Protein AF-0000000083252292 (afdb_homodimer)

Nearest PDB structures (foldseek):
  2wym-assembly1_B  TM=7.608E-01  e=6.329E-18  Escherichia coli
  2wyl-assembly1_F  TM=7.780E-01  e=5.106E-17  Escherichia coli
  2wyl-assembly1_C  TM=7.618E-01  e=2.938E-17  Escherichia coli
  3bv6-assembly1_C  TM=7.547E-01  e=6.139E-17  Vibrio cholerae O1 biovar El Tor str. N16961
  5kil-assembly1_A-2  TM=7.742E-01  e=3.994E-15  Streptomyces venezuelae ATCC 10712

Solvent-accessible surface area (backbone atoms only — not comparable to full-atom values): 24793 Å² total; per-residue (Å²): 81,36,42,30,30,39,41,50,59,10,36,32,42,37,44,92,94,39,27,36,34,31,21,58,45,52,69,74,54,64,92,48,57,67,66,68,51,80,66,52,66,64,53,80,75,52,83,61,69,36,38,39,31,31,32,72,52,58,78,29,38,35,62,67,50,45,24,72,52,66,35,34,72,43,43,32,38,32,34,42,75,33,56,82,73,54,66,95,58,76,52,71,32,77,39,63,46,52,79,70,40,73,46,74,52,86,80,34,38,38,32,29,38,86,40,38,26,46,67,45,51,58,36,26,11,42,34,45,32,43,94,93,42,34,37,36,39,34,48,55,21,36,70,67,17,44,46,55,56,49,20,74,74,66,42,63,24,54,32,29,35,31,17,28,25,26,33,28,45,55,81,53,58,93,60,50,58,78,51,59,35,22,13,36,29,55,52,32,42,28,47,30,56,44,26,46,24,52,25,35,34,70,24,48,44,71,27,62,66,37,73,76,48,32,33,52,50,77,66,41,68,61,44,30,52,54,40,18,62,75,68,72,38,42,75,49,87,65,52,67,74,36,68,50,74,106,82,38,42,29,30,37,43,47,58,11,37,33,41,39,43,94,93,39,26,36,34,32,20,57,44,51,69,74,53,64,92,48,57,68,67,66,49,81,65,51,66,65,53,79,74,50,82,59,69,34,37,39,31,30,32,72,50,58,78,30,37,33,61,67,50,44,28,72,53,67,35,35,72,42,42,31,39,31,35,42,76,34,56,82,73,55,65,96,59,76,51,72,33,78,40,63,44,51,80,71,41,74,46,75,52,86,80,34,37,38,31,29,37,85,41,38,27,46,66,45,52,59,36,26,13,42,35,43,34,42,94,93,42,33,36,37,38,33,49,54,21,37,70,68,16,45,47,54,56,49,20,75,74,66,41,64,25,53,33,28,34,30,17,30,25,26,32,28,46,56,81,53,57,92,60,48,58,78,50,58,35,23,14,36,28,57,51,32,43,28,47,31,56,45,26,46,24,53,26,34,34,72,25,47,43,72,28,61,66,38,73,79,48,32,34,50,50,78,64,40,68,61,45,30,51,52,40,18,62,75,67,72,38,41,75,48,87,64,54,66,75,35,68,50,74,108

Secondary structure (DSSP, 8-state):
-EEEEPSTT-EEEEETTEEEEES---S--GGG-S-SS----GGGG---SEEE-S---TTT--HHHHHHHH-TTS-EEEEGGGGGGPPP-S-S-EEEE-TT-EEEETTEEEEEEE---TT----EEEEEEETTEEEEE-TTPPP-TTHHHHHHHH---SEEEEE----EESSSSSS---S-SS--HHHHHHHHHHHT-SEEEEES-SS--BTTTEEPPTTHHHHHHHHHHHHT-EE----TT-EEE-/-EEEEPSTT-EEEEETTEEEEES---S--GGG-S-SS----GGGG---SEEE-SB--TTT--HHHHHHHH-TTS-EEEEGGGGGGPPP-S-S-EEEE-TT-EEEETTEEEEEEE---TT---BEEEEEEETTEEEEE-TTPPP-TTHHHHHHHH---SEEEEE----EESSSSSS---S-SS--HHHHHHHHHHHT-SEEEEES-SS--BTTTEEPPTTHHHHHHHHHHHHT-EE----TT-EEE-

Organism: NCBI:txid582686

Structure (mmCIF, N/CA/C/O backbone):
data_AF-0000000083252292-model_v1
#
loop_
_entity.id
_entity.type
_entity.pdbx_description
1 polymer 'L-ascorbate metabolism protein UlaG (Beta-lactamase superfamily)'
#
loop_
_atom_site.group_PDB
_atom_site.id
_atom_site.type_symbol
_atom_site.label_atom_id
_atom_site.label_alt_id
_atom_site.label_comp_id
_atom_site.label_asym_id
_atom_site.label_entity_id
_atom_site.label_seq_id
_atom_site.pdbx_PDB_ins_code
_atom_site.Cartn_x
_atom_site.Cartn_y
_atom_site.Cartn_z
_atom_site.occupancy
_atom_site.B_iso_or_equiv
_atom_site.auth_seq_id
_atom_site.auth_comp_id
_atom_site.auth_asym_id
_atom_site.auth_atom_id
_atom_site.pdbx_PDB_model_num
ATOM 1 N N . MET A 1 1 ? 13.523 26.984 7.223 1 96.56 1 MET A N 1
ATOM 2 C CA . MET A 1 1 ? 12.156 26.469 7.184 1 96.56 1 MET A CA 1
ATOM 3 C C . MET A 1 1 ? 11.594 26.328 8.594 1 96.56 1 MET A C 1
ATOM 5 O O . MET A 1 1 ? 12.234 25.734 9.469 1 96.56 1 MET A O 1
ATOM 9 N N . LYS A 1 2 ? 10.5 27.031 8.844 1 98.12 2 LYS A N 1
ATOM 10 C CA . LYS A 1 2 ? 9.781 26.859 10.109 1 98.12 2 LYS A CA 1
ATOM 11 C C . LYS A 1 2 ? 8.594 25.906 9.945 1 98.12 2 LYS A C 1
ATOM 13 O O . LYS A 1 2 ? 7.793 26.078 9.023 1 98.12 2 LYS A O 1
ATOM 18 N N . VAL A 1 3 ? 8.547 24.906 10.828 1 98.75 3 VAL A N 1
ATOM 19 C CA . VAL A 1 3 ? 7.484 23.906 10.789 1 98.75 3 VAL A CA 1
ATOM 20 C C . VAL A 1 3 ? 6.633 24.016 12.055 1 98.75 3 VAL A C 1
ATOM 22 O O . VAL A 1 3 ? 7.148 23.906 13.172 1 98.75 3 VAL A O 1
ATOM 25 N N . THR A 1 4 ? 5.359 24.25 11.859 1 98.88 4 THR A N 1
ATOM 26 C CA . THR A 1 4 ? 4.434 24.375 12.977 1 98.88 4 THR A CA 1
ATOM 27 C C . THR A 1 4 ? 3.367 23.297 12.93 1 98.88 4 THR A C 1
ATOM 29 O O . THR A 1 4 ? 2.77 23.047 11.875 1 98.88 4 THR A O 1
ATOM 32 N N . LYS A 1 5 ? 3.141 22.688 14.094 1 98.81 5 LYS A N 1
ATOM 33 C CA . LYS A 1 5 ? 2.109 21.656 14.188 1 98.81 5 LYS A CA 1
ATOM 34 C C . LYS A 1 5 ? 0.719 22.281 14.289 1 98.81 5 LYS A C 1
ATOM 36 O O . LYS A 1 5 ? 0.5 23.203 15.078 1 98.81 5 LYS A O 1
ATOM 41 N N . LEU A 1 6 ? -0.158 21.906 13.406 1 98.75 6 LEU A N 1
ATOM 42 C CA . LEU A 1 6 ? -1.59 22.156 13.539 1 98.75 6 LEU A CA 1
ATOM 43 C C . LEU A 1 6 ? -2.295 20.953 14.164 1 98.75 6 LEU A C 1
ATOM 45 O O . LEU A 1 6 ? -1.673 19.906 14.398 1 98.75 6 LEU A O 1
ATOM 49 N N . PRO A 1 7 ? -3.58 21.109 14.531 1 98.19 7 PRO A N 1
ATOM 50 C CA . PRO A 1 7 ? -4.277 19.953 15.117 1 98.19 7 PRO A CA 1
ATOM 51 C C . PRO A 1 7 ? -4.309 18.75 14.18 1 98.19 7 PRO A C 1
ATOM 53 O O . PRO A 1 7 ? -4.309 18.906 12.961 1 98.19 7 PRO A O 1
ATOM 56 N N . TRP A 1 8 ? -4.34 17.516 14.766 1 98.12 8 TRP A N 1
ATOM 57 C CA . TRP A 1 8 ? -4.582 16.25 14.07 1 98.12 8 TRP A CA 1
ATOM 58 C C . TRP A 1 8 ? -3.449 15.945 13.102 1 98.12 8 TRP A C 1
ATOM 60 O O . TRP A 1 8 ? -2.354 15.562 13.516 1 98.12 8 TRP A O 1
ATOM 70 N N . ALA A 1 9 ? -3.555 16.234 11.859 1 98.69 9 ALA A N 1
ATOM 71 C CA . ALA A 1 9 ? -2.516 15.883 10.891 1 98.69 9 ALA A CA 1
ATOM 72 C C . ALA A 1 9 ? -1.931 17.125 10.242 1 98.69 9 ALA A C 1
ATOM 74 O O . ALA A 1 9 ? -1.072 17.031 9.359 1 98.69 9 ALA A O 1
ATOM 75 N N . GLY A 1 10 ? -2.344 18.328 10.648 1 98.81 10 GLY A N 1
ATOM 76 C CA . GLY A 1 10 ? -1.99 19.562 9.969 1 98.81 10 GLY A CA 1
ATOM 77 C C . GLY A 1 10 ? -0.573 20.016 10.258 1 98.81 10 GLY A C 1
ATOM 78 O O . GLY A 1 10 ? -0.071 19.828 11.367 1 98.81 10 GLY A O 1
ATOM 79 N N . ILE A 1 11 ? 0.052 20.641 9.266 1 98.94 11 ILE A N 1
ATOM 80 C CA . ILE A 1 11 ? 1.385 21.219 9.383 1 98.94 11 ILE A CA 1
ATOM 81 C C . ILE A 1 11 ? 1.435 22.547 8.625 1 98.94 11 ILE A C 1
ATOM 83 O O . ILE A 1 11 ? 0.91 22.656 7.516 1 98.94 11 ILE A O 1
ATOM 87 N N . LYS A 1 12 ? 1.995 23.516 9.203 1 98.88 12 LYS A N 1
ATOM 88 C CA . LYS A 1 12 ? 2.334 24.766 8.508 1 98.88 12 LYS A CA 1
ATOM 89 C C . LYS A 1 12 ? 3.83 24.844 8.219 1 98.88 12 LYS A C 1
ATOM 91 O O . LYS A 1 12 ? 4.648 24.5 9.078 1 98.88 12 LYS A O 1
ATOM 96 N N . VAL A 1 13 ? 4.129 25.203 7.035 1 98.56 13 VAL A N 1
ATOM 97 C CA . VAL A 1 13 ? 5.516 25.391 6.613 1 98.56 13 VAL A CA 1
ATOM 98 C C . VAL A 1 13 ? 5.75 26.844 6.223 1 98.56 13 VAL A C 1
ATOM 100 O O . VAL A 1 13 ? 5.043 27.391 5.367 1 98.56 13 VAL A O 1
ATOM 103 N N . GLU A 1 14 ? 6.688 27.438 6.828 1 97.88 14 GLU A N 1
ATOM 104 C CA . GLU A 1 14 ? 7.078 28.797 6.504 1 97.88 14 GLU A CA 1
ATOM 105 C C . GLU A 1 14 ? 8.5 28.844 5.957 1 97.88 14 GLU A C 1
ATOM 107 O O . GLU A 1 14 ? 9.445 28.422 6.629 1 97.88 14 GLU A O 1
ATOM 112 N N . MET A 1 15 ? 8.578 29.312 4.773 1 95.81 15 MET A N 1
ATOM 113 C CA . MET A 1 15 ? 9.859 29.516 4.117 1 95.81 15 MET A CA 1
ATOM 114 C C . MET A 1 15 ? 9.938 30.891 3.486 1 95.81 15 MET A C 1
ATOM 116 O O . MET A 1 15 ? 9.312 31.156 2.457 1 95.81 15 MET A O 1
ATOM 120 N N . ASP A 1 16 ? 10.797 31.719 3.965 1 91.44 16 ASP A N 1
ATOM 121 C CA . ASP A 1 16 ? 10.93 33.094 3.492 1 91.44 16 ASP A CA 1
ATOM 122 C C . ASP A 1 16 ? 9.562 33.781 3.385 1 91.44 16 ASP A C 1
ATOM 124 O O . ASP A 1 16 ? 8.836 33.875 4.375 1 91.44 16 ASP A O 1
ATOM 128 N N . GLU A 1 17 ? 9.203 34.156 2.16 1 93.31 17 GLU A N 1
ATOM 129 C CA . GLU A 1 17 ? 7.961 34.875 1.983 1 93.31 17 GLU A CA 1
ATOM 130 C C . GLU A 1 17 ? 6.805 33.938 1.644 1 93.31 17 GLU A C 1
ATOM 132 O O . GLU A 1 17 ? 5.668 34.406 1.479 1 93.31 17 GLU A O 1
ATOM 137 N N . THR A 1 18 ? 7.09 32.688 1.624 1 95.94 18 THR A N 1
ATOM 138 C CA . THR A 1 18 ? 6.066 31.719 1.236 1 95.94 18 THR A CA 1
ATOM 139 C C . THR A 1 18 ? 5.648 30.875 2.43 1 95.94 18 THR A C 1
ATOM 141 O O . THR A 1 18 ? 6.484 30.203 3.051 1 95.94 18 THR A O 1
ATOM 144 N N . HIS A 1 19 ? 4.363 30.938 2.744 1 97.81 19 HIS A N 1
ATOM 145 C CA . HIS A 1 19 ? 3.764 30.141 3.803 1 97.81 19 HIS A CA 1
ATOM 146 C C . HIS A 1 19 ? 2.682 29.203 3.252 1 97.81 19 HIS A C 1
ATOM 148 O O . HIS A 1 19 ? 1.893 29.609 2.395 1 97.81 19 HIS A O 1
ATOM 154 N N . LEU A 1 20 ? 2.727 27.938 3.717 1 97.94 20 LEU A N 1
ATOM 155 C CA . LEU A 1 20 ? 1.736 26.953 3.293 1 97.94 20 LEU A CA 1
ATOM 156 C C . LEU A 1 20 ? 1.228 26.141 4.484 1 97.94 20 LEU A C 1
ATOM 158 O O . LEU A 1 20 ? 1.923 26.016 5.492 1 97.94 20 LEU A O 1
ATOM 162 N N . VAL A 1 21 ? 0.027 25.656 4.324 1 98.88 21 VAL A N 1
ATOM 163 C CA . VAL A 1 21 ? -0.477 24.688 5.301 1 98.88 21 VAL A CA 1
ATOM 164 C C . VAL A 1 21 ? -0.882 23.406 4.594 1 98.88 21 VAL A C 1
ATOM 166 O O . VAL A 1 21 ? -1.331 23.422 3.443 1 98.88 21 VAL A O 1
ATOM 169 N N . ILE A 1 22 ? -0.659 22.328 5.285 1 98.94 22 ILE A N 1
ATOM 170 C CA . ILE A 1 22 ? -1.08 21 4.828 1 98.94 22 ILE A CA 1
ATOM 171 C C . ILE A 1 22 ? -2.156 20.453 5.762 1 98.94 22 ILE A C 1
ATOM 173 O O . ILE A 1 22 ? -1.949 20.375 6.973 1 98.94 22 ILE A O 1
ATOM 177 N N . ASP A 1 23 ? -3.297 20.125 5.238 1 98.88 23 ASP A N 1
ATOM 178 C CA . ASP A 1 23 ? -4.406 19.469 5.93 1 98.88 23 ASP A CA 1
ATOM 179 C C . ASP A 1 23 ? -4.836 20.266 7.156 1 98.88 23 ASP A C 1
ATOM 181 O O . ASP A 1 23 ? -4.949 19.719 8.25 1 98.88 23 ASP A O 1
ATOM 185 N N . PRO A 1 24 ? -5.109 21.594 7 1 98.81 24 PRO A N 1
ATOM 186 C CA . PRO A 1 24 ? -5.625 22.328 8.156 1 98.81 24 PRO A CA 1
ATOM 187 C C . PRO A 1 24 ? -7.039 21.906 8.539 1 98.81 24 PRO A C 1
ATOM 189 O O . PRO A 1 24 ? -7.891 21.703 7.668 1 98.81 24 PRO A O 1
ATOM 192 N N . LEU A 1 25 ? -7.238 21.734 9.836 1 98.25 25 LEU A N 1
ATOM 193 C CA . LEU A 1 25 ? -8.523 21.266 10.336 1 98.25 25 LEU A CA 1
ATOM 194 C C . LEU A 1 25 ? -9.031 22.172 11.461 1 98.25 25 LEU A C 1
ATOM 196 O O . LEU A 1 25 ? -8.289 22.469 12.398 1 98.25 25 LEU A O 1
ATOM 200 N N . TYR A 1 26 ? -10.289 22.594 11.305 1 98.12 26 TYR A N 1
ATOM 201 C CA . TYR A 1 26 ? -10.953 23.359 12.352 1 98.12 26 TYR A CA 1
ATOM 202 C C . TYR A 1 26 ? -12.242 22.688 12.781 1 98.12 26 TYR A C 1
ATOM 204 O O . TYR A 1 26 ? -12.5 22.531 13.984 1 98.12 26 TYR A O 1
ATOM 212 N N . HIS A 1 27 ? -13.031 22.312 11.883 1 97.38 27 HIS A N 1
ATOM 213 C CA . HIS A 1 27 ? -14.258 21.578 12.195 1 97.38 27 HIS A CA 1
ATOM 214 C C . HIS A 1 27 ? -13.969 20.094 12.391 1 97.38 27 HIS A C 1
ATOM 216 O O . HIS A 1 27 ? -13.609 19.406 11.445 1 97.38 27 HIS A O 1
ATOM 222 N N . PHE A 1 28 ? -14.18 19.625 13.547 1 96.06 28 PHE A N 1
ATOM 223 C CA . PHE A 1 28 ? -13.977 18.219 13.867 1 96.06 28 PHE A CA 1
ATOM 224 C C . PHE A 1 28 ? -15.125 17.375 13.344 1 96.06 28 PHE A C 1
ATOM 226 O O . PHE A 1 28 ? -16.297 17.703 13.562 1 96.06 28 PHE A O 1
ATOM 233 N N . PRO A 1 29 ? -14.859 16.297 12.68 1 93.5 29 PRO A N 1
ATOM 234 C CA . PRO A 1 29 ? -15.969 15.453 12.203 1 93.5 29 PRO A CA 1
ATOM 235 C C . PRO A 1 29 ? -16.766 14.82 13.344 1 93.5 29 PRO A C 1
ATOM 237 O O . PRO A 1 29 ? -16.219 14.047 14.125 1 93.5 29 PRO A O 1
ATOM 240 N N . SER A 1 30 ? -18.016 14.977 13.312 1 91.44 30 SER A N 1
ATOM 241 C CA . SER A 1 30 ? -18.891 14.586 14.422 1 91.44 30 SER A CA 1
ATOM 242 C C . SER A 1 30 ? -18.953 13.07 14.562 1 91.44 30 SER A C 1
ATOM 244 O O . SER A 1 30 ? -19.141 12.555 15.664 1 91.44 30 SER A O 1
ATOM 246 N N . LYS A 1 31 ? -18.766 12.391 13.547 1 90.88 31 LYS A N 1
ATOM 247 C CA . LYS A 1 31 ? -18.859 10.938 13.562 1 90.88 31 LYS A CA 1
ATOM 248 C C . LYS A 1 31 ? -17.766 10.32 14.43 1 90.88 31 LYS A C 1
ATOM 250 O O . LYS A 1 31 ? -17.828 9.141 14.773 1 90.88 31 LYS A O 1
ATOM 255 N N . PHE A 1 32 ? -16.797 11.148 14.758 1 93.25 32 PHE A N 1
ATOM 256 C CA . PHE A 1 32 ? -15.68 10.656 15.57 1 93.25 32 PHE A CA 1
ATOM 257 C C . PHE A 1 32 ? -15.82 11.133 17.016 1 93.25 32 PHE A C 1
ATOM 259 O O . PHE A 1 32 ? -14.852 11.102 17.781 1 93.25 32 PHE A O 1
ATOM 266 N N . GLY A 1 33 ? -17.031 11.641 17.375 1 92.44 33 GLY A N 1
ATOM 267 C CA . GLY A 1 33 ? -17.234 12.148 18.719 1 92.44 33 GLY A CA 1
ATOM 268 C C . GLY A 1 33 ? -16.609 13.516 18.938 1 92.44 33 GLY A C 1
ATOM 269 O O . GLY A 1 33 ? -16.719 14.406 18.094 1 92.44 33 GLY A O 1
ATOM 270 N N . GLN A 1 34 ? -16.016 13.625 20.172 1 94.5 34 GLN A N 1
ATOM 271 C CA . GLN A 1 34 ? -15.352 14.875 20.516 1 94.5 34 GLN A CA 1
ATOM 272 C C . GLN A 1 34 ? -13.844 14.773 20.312 1 94.5 34 GLN A C 1
ATOM 274 O O . GLN A 1 34 ? -13.242 13.727 20.594 1 94.5 34 GLN A O 1
ATOM 279 N N . SER A 1 35 ? -13.281 15.867 19.844 1 96.75 35 SER A N 1
ATOM 280 C CA . SER A 1 35 ? -11.828 15.898 19.703 1 96.75 35 SER A CA 1
ATOM 281 C C . SER A 1 35 ? -11.141 15.805 21.062 1 96.75 35 SER A C 1
ATOM 283 O O . SER A 1 35 ? -11.562 16.453 22.016 1 96.75 35 SER A O 1
ATOM 285 N N . HIS A 1 36 ? -10.047 15.047 21.109 1 96.69 36 HIS A N 1
ATOM 286 C CA . HIS A 1 36 ? -9.281 14.898 22.344 1 96.69 36 HIS A CA 1
ATOM 287 C C . HIS A 1 36 ? -8.188 15.953 22.438 1 96.69 36 HIS A C 1
ATOM 289 O O . HIS A 1 36 ? -7.398 15.953 23.391 1 96.69 36 HIS A O 1
ATOM 295 N N . GLU A 1 37 ? -8.102 16.844 21.422 1 96.56 37 GLU A N 1
ATOM 296 C CA . GLU A 1 37 ? -7.227 18.016 21.469 1 96.56 37 GLU A CA 1
ATOM 297 C C . GLU A 1 37 ? -7.949 19.266 20.984 1 96.56 37 GLU A C 1
ATOM 299 O O . GLU A 1 37 ? -8.93 19.172 20.25 1 96.56 37 GLU A O 1
ATOM 304 N N . PRO A 1 38 ? -7.523 20.391 21.453 1 96.31 38 PRO A N 1
ATOM 305 C CA . PRO A 1 38 ? -8.195 21.609 21.016 1 96.31 38 PRO A CA 1
ATOM 306 C C . PRO A 1 38 ? -8 21.891 19.531 1 96.31 38 PRO A C 1
ATOM 308 O O . PRO A 1 38 ? -6.938 21.609 18.984 1 96.31 38 PRO A O 1
ATOM 311 N N . LEU A 1 39 ? -9.039 22.359 18.969 1 97.25 39 LEU A N 1
ATOM 312 C CA . LEU A 1 39 ? -8.984 22.906 17.609 1 97.25 39 LEU A CA 1
ATOM 313 C C . LEU A 1 39 ? -8.938 24.438 17.656 1 97.25 39 LEU A C 1
ATOM 315 O O . LEU A 1 39 ? -9.461 25.047 18.594 1 97.25 39 LEU A O 1
ATOM 319 N N . PHE A 1 40 ? -8.305 25.016 16.75 1 98.12 40 PHE A N 1
ATOM 320 C CA . PHE A 1 40 ? -8.094 26.469 16.719 1 98.12 40 PHE A CA 1
ATOM 321 C C . PHE A 1 40 ? -8.539 27.047 15.391 1 98.12 40 PHE A C 1
ATOM 323 O O . PHE A 1 40 ? -8.398 26.406 14.344 1 98.12 40 PHE A O 1
ATOM 330 N N . PRO A 1 41 ? -9.078 28.312 15.477 1 98.38 41 PRO A N 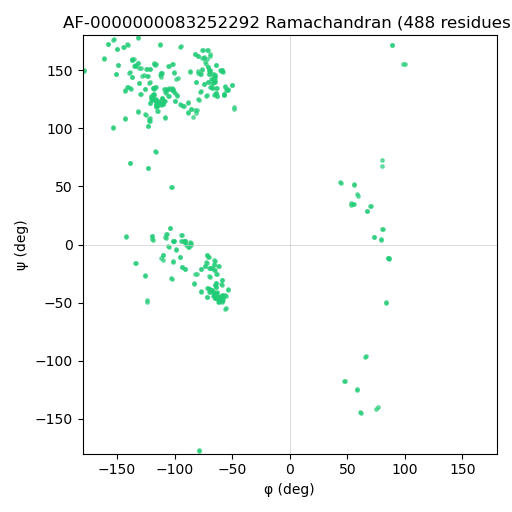1
ATOM 331 C CA . PRO A 1 41 ? -9.258 29 14.195 1 98.38 41 PRO A CA 1
ATOM 332 C C . PRO A 1 41 ? -8 28.984 13.336 1 98.38 41 PRO A C 1
ATOM 334 O O . PRO A 1 41 ? -6.898 29.219 13.836 1 98.38 41 PRO A O 1
ATOM 337 N N . LEU A 1 42 ? -8.188 28.719 12.008 1 98.62 42 LEU A N 1
ATOM 338 C CA . LEU A 1 42 ? -7.02 28.594 11.148 1 98.62 42 LEU A CA 1
ATOM 339 C C . LEU A 1 42 ? -6.254 29.906 11.078 1 98.62 42 LEU A C 1
ATOM 341 O O . LEU A 1 42 ? -5.039 29.922 10.883 1 98.62 42 LEU A O 1
ATOM 345 N N . SER A 1 43 ? -6.957 31.031 11.312 1 97.56 43 SER A N 1
ATOM 346 C CA . SER A 1 43 ? -6.34 32.344 11.305 1 97.56 43 SER A CA 1
ATOM 347 C C . SER A 1 43 ? -5.324 32.5 12.438 1 97.56 43 SER A C 1
ATOM 349 O O . SER A 1 43 ? -4.438 33.344 12.375 1 97.56 43 SER A O 1
ATOM 351 N N . ASP A 1 44 ? -5.48 31.656 13.5 1 98.12 44 ASP A N 1
ATOM 352 C CA . ASP A 1 44 ? -4.539 31.672 14.617 1 98.12 44 ASP A CA 1
ATOM 353 C C . ASP A 1 44 ? -3.131 31.297 14.156 1 98.12 44 ASP A C 1
ATOM 355 O O . ASP A 1 44 ? -2.15 31.578 14.844 1 98.12 44 ASP A O 1
ATOM 359 N N . PHE A 1 45 ? -2.986 30.672 13 1 98.06 45 PHE A N 1
ATOM 360 C CA . PHE A 1 45 ? -1.701 30.188 12.516 1 98.06 45 PHE A CA 1
ATOM 361 C C . PHE A 1 45 ? -1.124 31.125 11.469 1 98.06 45 PHE A C 1
ATOM 363 O O . PHE A 1 45 ? -0.08 30.844 10.875 1 98.06 45 PHE A O 1
ATOM 370 N N . GLY A 1 46 ? -1.841 32.25 11.203 1 97 46 GLY A N 1
ATOM 371 C CA . GLY A 1 46 ? -1.361 33.25 10.266 1 97 46 GLY A CA 1
ATOM 372 C C . GLY A 1 46 ? -1.771 33 8.828 1 97 46 GLY A C 1
ATOM 373 O O . GLY A 1 46 ? -2.283 31.906 8.523 1 97 46 GLY A O 1
ATOM 374 N N . GLY A 1 47 ? -1.521 33.938 7.938 1 96.94 47 GLY A N 1
ATOM 375 C CA . GLY A 1 47 ? -1.873 33.812 6.531 1 96.94 47 GLY A CA 1
ATOM 376 C C . GLY A 1 47 ? -0.983 32.844 5.77 1 96.94 47 GLY A C 1
ATOM 377 O O . GLY A 1 47 ? 0.135 32.562 6.199 1 96.94 47 GLY A O 1
ATOM 378 N N . VAL A 1 48 ? -1.535 32.375 4.715 1 98.12 48 VAL A N 1
ATOM 379 C CA . VAL A 1 48 ? -0.787 31.438 3.875 1 98.12 48 VAL A CA 1
ATOM 380 C C . VAL A 1 48 ? -0.983 31.797 2.404 1 98.12 48 VAL A C 1
ATOM 382 O O . VAL A 1 48 ? -1.93 32.5 2.055 1 98.12 48 VAL A O 1
ATOM 385 N N . GLU A 1 49 ? -0.043 31.328 1.619 1 98 49 GLU A N 1
ATOM 386 C CA . GLU A 1 49 ? -0.127 31.562 0.181 1 98 49 GLU A CA 1
ATOM 387 C C . GLU A 1 49 ? -0.868 30.422 -0.523 1 98 49 GLU A C 1
ATOM 389 O O . GLU A 1 49 ? -1.374 30.609 -1.633 1 98 49 GLU A O 1
ATOM 394 N N . ALA A 1 50 ? -0.945 29.25 0.113 1 98.62 50 ALA A N 1
ATOM 395 C CA . ALA A 1 50 ? -1.646 28.109 -0.457 1 98.62 50 ALA A CA 1
ATOM 396 C C . ALA A 1 50 ? -1.978 27.078 0.62 1 98.62 50 ALA A C 1
ATOM 398 O O . ALA A 1 50 ? -1.375 27.078 1.696 1 98.62 50 ALA A O 1
ATOM 399 N N . VAL A 1 51 ? -2.943 26.234 0.297 1 98.81 51 VAL A N 1
ATOM 400 C CA . VAL A 1 51 ? -3.346 25.109 1.127 1 98.81 51 VAL A CA 1
ATOM 401 C C . VAL A 1 51 ? -3.139 23.797 0.36 1 98.81 51 VAL A C 1
ATOM 403 O O . VAL A 1 51 ? -3.541 23.688 -0.8 1 98.81 51 VAL A O 1
ATOM 406 N N . LEU A 1 52 ? -2.43 22.906 0.948 1 98.94 52 LEU A N 1
ATOM 407 C CA . LEU A 1 52 ? -2.217 21.578 0.382 1 98.94 52 LEU A CA 1
ATOM 408 C C . LEU A 1 52 ? -3.051 20.531 1.115 1 98.94 52 LEU A C 1
ATOM 410 O O . LEU A 1 52 ? -3.014 20.453 2.346 1 98.94 52 LEU A O 1
ATOM 414 N N . ILE A 1 53 ? -3.812 19.766 0.339 1 98.88 53 ILE A N 1
ATOM 415 C CA . ILE A 1 53 ? -4.688 18.75 0.897 1 98.88 53 ILE A CA 1
ATOM 416 C C . ILE A 1 53 ? -4.227 17.359 0.432 1 98.88 53 ILE A C 1
ATOM 418 O O . ILE A 1 53 ? -4.145 17.109 -0.771 1 98.88 53 ILE A O 1
ATOM 422 N N . THR A 1 54 ? -3.982 16.5 1.396 1 98.88 54 THR A N 1
ATOM 423 C CA . THR A 1 54 ? -3.484 15.172 1.041 1 98.88 54 THR A CA 1
ATOM 424 C C . THR A 1 54 ? -4.582 14.336 0.393 1 98.88 54 THR A C 1
ATOM 426 O O . THR A 1 54 ? -4.328 13.602 -0.562 1 98.88 54 THR A O 1
ATOM 429 N N . HIS A 1 55 ? -5.75 14.344 0.96 1 98.62 55 HIS A N 1
ATOM 430 C CA . HIS A 1 55 ? -6.906 13.633 0.433 1 98.62 55 HIS A CA 1
ATOM 431 C C . HIS A 1 55 ? -8.211 14.234 0.954 1 98.62 55 HIS A C 1
ATOM 433 O O . HIS A 1 55 ? -8.195 15.047 1.882 1 98.62 55 HIS A O 1
ATOM 439 N N . HIS A 1 56 ? -9.328 13.812 0.468 1 98 56 HIS A N 1
ATOM 440 C CA . HIS A 1 56 ? -10.57 14.562 0.59 1 98 56 HIS A CA 1
ATOM 441 C C . HIS A 1 56 ? -11.328 14.164 1.851 1 98 56 HIS A C 1
ATOM 443 O O . HIS A 1 56 ? -12.438 14.648 2.094 1 98 56 HIS A O 1
ATOM 449 N N . HIS A 1 57 ? -10.844 13.305 2.709 1 97.19 57 HIS A N 1
ATOM 450 C CA . HIS A 1 57 ? -11.562 12.938 3.92 1 97.19 57 HIS A CA 1
ATOM 451 C C . HIS A 1 57 ? -11.82 14.148 4.805 1 97.19 57 HIS A C 1
ATOM 453 O O . HIS A 1 57 ? -10.984 15.047 4.891 1 97.19 57 HIS A O 1
ATOM 459 N N . PRO A 1 58 ? -12.906 14.148 5.555 1 96.12 58 PRO A N 1
ATOM 460 C CA . PRO A 1 58 ? -13.312 15.328 6.32 1 96.12 58 PRO A CA 1
ATOM 461 C C . PRO A 1 58 ? -12.344 15.648 7.457 1 96.12 58 PRO A C 1
ATOM 463 O O . PRO A 1 58 ? -12.352 16.766 7.977 1 96.12 58 PRO A O 1
ATOM 466 N N . ASP A 1 59 ? -11.578 14.68 7.863 1 97.31 59 ASP A N 1
ATOM 467 C CA . ASP A 1 59 ? -10.617 14.969 8.922 1 97.31 59 ASP A CA 1
ATOM 468 C C . ASP A 1 59 ? -9.32 15.531 8.352 1 97.31 59 ASP A C 1
ATOM 470 O O . ASP A 1 59 ? -8.398 15.875 9.102 1 97.31 59 ASP A O 1
ATOM 474 N N . HIS A 1 60 ? -9.211 15.719 7.043 1 98.12 60 HIS A N 1
ATOM 475 C CA . HIS A 1 60 ? -8.031 16.297 6.41 1 98.12 60 HIS A CA 1
ATOM 476 C C . HIS A 1 60 ? -8.414 17.5 5.547 1 98.12 60 HIS A C 1
ATOM 478 O O . HIS A 1 60 ? -7.566 18.344 5.246 1 98.12 60 HIS A O 1
ATOM 484 N N . PHE A 1 61 ? -9.578 17.516 5.074 1 98.12 61 PHE A N 1
ATOM 485 C CA . PHE A 1 61 ? -10.055 18.578 4.184 1 98.12 61 PHE A CA 1
ATOM 486 C C . PHE A 1 61 ? -11.281 19.266 4.77 1 98.12 61 PHE A C 1
ATOM 488 O O . PHE A 1 61 ? -12.383 18.703 4.746 1 98.12 61 PHE A O 1
ATOM 495 N N . ASP A 1 62 ? -11.102 20.453 5.199 1 97.56 62 ASP A N 1
ATOM 496 C CA . ASP A 1 62 ? -12.141 21.297 5.785 1 97.56 62 ASP A CA 1
ATOM 497 C C . ASP A 1 62 ? -12.375 22.547 4.941 1 97.56 62 ASP A C 1
ATOM 499 O O . ASP A 1 62 ? -11.977 23.656 5.32 1 97.56 62 ASP A O 1
ATOM 503 N N . PRO A 1 63 ? -13.148 22.391 3.857 1 97.75 63 PRO A N 1
ATOM 504 C CA . PRO A 1 63 ? -13.305 23.516 2.924 1 97.75 63 PRO A CA 1
ATOM 505 C C . PRO A 1 63 ? -14.008 24.719 3.555 1 97.75 63 PRO A C 1
ATOM 507 O O . PRO A 1 63 ? -13.695 25.859 3.219 1 97.75 63 PRO A O 1
ATOM 510 N N . GLU A 1 64 ? -14.906 24.469 4.445 1 96.94 64 GLU A N 1
ATOM 511 C CA . GLU A 1 64 ? -15.609 25.562 5.105 1 96.94 64 GLU A CA 1
ATOM 512 C C . GLU A 1 64 ? -14.648 26.406 5.949 1 96.94 64 GLU A C 1
ATOM 514 O O . GLU A 1 64 ? -14.68 27.641 5.891 1 96.94 64 GLU A O 1
ATOM 519 N N . ALA A 1 65 ? -13.812 25.734 6.715 1 98.25 65 ALA A N 1
ATOM 520 C CA . ALA A 1 65 ? -12.844 26.438 7.539 1 98.25 65 ALA A CA 1
ATOM 521 C C . ALA A 1 65 ? -11.828 27.172 6.676 1 98.25 65 ALA A C 1
ATOM 523 O O . ALA A 1 65 ? -11.469 28.328 6.961 1 98.25 65 ALA A O 1
ATOM 524 N N . ILE A 1 66 ? -11.344 26.547 5.625 1 98.62 66 ILE A N 1
ATOM 525 C CA . ILE A 1 66 ? -10.344 27.141 4.738 1 98.62 66 ILE A CA 1
ATOM 526 C C . ILE A 1 66 ? -10.906 28.406 4.117 1 98.62 66 ILE A C 1
ATOM 528 O O . ILE A 1 66 ? -10.242 29.453 4.125 1 98.62 66 ILE A O 1
ATOM 532 N N . ALA A 1 67 ? -12.133 28.344 3.631 1 98.19 67 ALA A N 1
ATOM 533 C CA . ALA A 1 67 ? -12.773 29.516 3.031 1 98.19 67 ALA A CA 1
ATOM 534 C C . ALA A 1 67 ? -12.969 30.625 4.062 1 98.19 67 ALA A C 1
ATOM 536 O O . ALA A 1 67 ? -12.711 31.797 3.781 1 98.19 67 ALA A O 1
ATOM 537 N N . ARG A 1 68 ? -13.414 30.25 5.227 1 98.06 68 ARG A N 1
ATOM 538 C CA . ARG A 1 68 ? -13.734 31.203 6.281 1 98.06 68 ARG A CA 1
ATOM 539 C C . ARG A 1 68 ? -12.484 31.938 6.746 1 98.06 68 ARG A C 1
ATOM 541 O O . ARG A 1 68 ? -12.508 33.156 6.926 1 98.06 68 ARG A O 1
ATOM 548 N N . PHE A 1 69 ? -11.391 31.219 6.891 1 98.56 69 PHE A N 1
ATOM 549 C CA . PHE A 1 69 ? -10.258 31.797 7.605 1 98.56 69 PHE A CA 1
ATOM 550 C C . PHE A 1 69 ? -9.18 32.281 6.633 1 98.56 69 PHE A C 1
ATOM 552 O O . PHE A 1 69 ? -8.414 33.188 6.941 1 98.56 69 PHE A O 1
ATOM 559 N N . TYR A 1 70 ? -9.055 31.609 5.426 1 98.38 70 TYR A N 1
ATOM 560 C CA . TYR A 1 70 ? -8.008 31.969 4.473 1 98.38 70 TYR A CA 1
ATOM 561 C C . TYR A 1 70 ? -8.602 32.625 3.236 1 98.38 70 TYR A C 1
ATOM 563 O O . TYR A 1 70 ? -7.871 33.188 2.41 1 98.38 70 TYR A O 1
ATOM 571 N N . GLY A 1 71 ? -9.922 32.594 3.123 1 98 71 GLY A N 1
ATOM 572 C CA . GLY A 1 71 ? -10.602 33.219 1.997 1 98 71 GLY A CA 1
ATOM 573 C C . GLY A 1 71 ? -11 32.219 0.92 1 98 71 GLY A C 1
ATOM 574 O O . GLY A 1 71 ? -10.336 31.219 0.729 1 98 71 GLY A O 1
ATOM 575 N N . GLU A 1 72 ? -12.023 32.594 0.169 1 98.12 72 GLU A N 1
ATOM 576 C CA . GLU A 1 72 ? -12.594 31.719 -0.848 1 98.12 72 GLU A CA 1
ATOM 577 C C . GLU A 1 72 ? -11.672 31.609 -2.061 1 98.12 72 GLU A C 1
ATOM 579 O O . GLU A 1 72 ? -11.773 30.672 -2.842 1 98.12 72 GLU A O 1
ATOM 584 N N . ASP A 1 73 ? -10.758 32.562 -2.193 1 98.06 73 ASP A N 1
ATOM 585 C CA . ASP A 1 73 ? -9.922 32.625 -3.389 1 98.06 73 ASP A CA 1
ATOM 586 C C . ASP A 1 73 ? -8.547 32.031 -3.133 1 98.06 73 ASP A C 1
ATOM 588 O O . ASP A 1 73 ? -7.684 32.062 -4.016 1 98.06 73 ASP A O 1
ATOM 592 N N . ILE A 1 74 ? -8.312 31.484 -1.916 1 98.19 74 ILE A N 1
ATOM 593 C CA . ILE A 1 74 ? -7.023 30.875 -1.608 1 98.19 74 ILE A CA 1
ATOM 594 C C . ILE A 1 74 ? -6.793 29.656 -2.502 1 98.19 74 ILE A C 1
ATOM 596 O O . ILE A 1 74 ? -7.695 28.828 -2.674 1 98.19 74 ILE A O 1
ATOM 600 N N . PRO A 1 75 ? -5.602 29.562 -3.156 1 98.31 75 PRO A N 1
ATOM 601 C CA . PRO A 1 75 ? -5.328 28.344 -3.916 1 98.31 75 PRO A CA 1
ATOM 602 C C . PRO A 1 75 ? -5.266 27.094 -3.031 1 98.31 75 PRO A C 1
ATOM 604 O O . PRO A 1 75 ? -4.566 27.094 -2.014 1 98.31 75 PRO A O 1
ATOM 607 N N . VAL A 1 76 ? -6.016 26.094 -3.396 1 98.62 76 VAL A N 1
ATOM 608 C CA . VAL A 1 76 ? -6.039 24.812 -2.711 1 98.62 76 VAL A CA 1
ATOM 609 C C . VAL A 1 76 ? -5.652 23.703 -3.684 1 98.62 76 VAL A C 1
ATOM 611 O O . VAL A 1 76 ? -6.262 23.562 -4.75 1 98.62 76 VAL A O 1
ATOM 614 N N . TYR A 1 77 ? -4.609 22.969 -3.352 1 98.62 77 TYR A N 1
ATOM 615 C CA . TYR A 1 77 ? -4.148 21.875 -4.195 1 98.62 77 TYR A CA 1
ATOM 616 C C . TYR A 1 77 ? -4.492 20.516 -3.57 1 98.62 77 TYR A C 1
ATOM 618 O O . TYR A 1 77 ? -4.332 20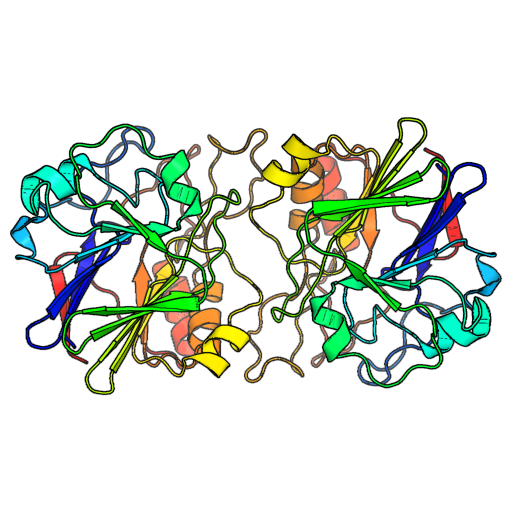.328 -2.361 1 98.62 77 TYR A O 1
ATOM 626 N N . LEU A 1 78 ? -5.016 19.609 -4.293 1 98.5 78 LEU A N 1
ATOM 627 C CA . LEU A 1 78 ? -5.348 18.25 -3.855 1 98.5 78 LEU A CA 1
ATOM 628 C C . LEU A 1 78 ? -5.242 17.266 -5.016 1 98.5 78 LEU A C 1
ATOM 630 O O . LEU A 1 78 ? -5.09 17.672 -6.168 1 98.5 78 LEU A O 1
ATOM 634 N N . PRO A 1 79 ? -5.277 15.953 -4.738 1 98.5 79 PRO A N 1
ATOM 635 C CA . PRO A 1 79 ? -5.211 15.016 -5.859 1 98.5 79 PRO A CA 1
ATOM 636 C C . PRO A 1 79 ? -6.312 15.242 -6.891 1 98.5 79 PRO A C 1
ATOM 638 O O . PRO A 1 79 ? -7.477 15.43 -6.523 1 98.5 79 PRO A O 1
ATOM 641 N N . SER A 1 80 ? -5.922 15.211 -8.156 1 98.56 80 SER A N 1
ATOM 642 C CA . SER A 1 80 ? -6.883 15.453 -9.227 1 98.56 80 SER A CA 1
ATOM 643 C C . SER A 1 80 ? -8.094 14.531 -9.102 1 98.56 80 SER A C 1
ATOM 645 O O . SER A 1 80 ? -9.227 14.961 -9.305 1 98.56 80 SER A O 1
ATOM 647 N N . GLU A 1 81 ? -7.852 13.336 -8.727 1 97.69 81 GLU A N 1
ATOM 648 C CA . GLU A 1 81 ? -8.922 12.344 -8.648 1 97.69 81 GLU A CA 1
ATOM 649 C C . GLU A 1 81 ? -9.883 12.648 -7.508 1 97.69 81 GLU A C 1
ATOM 651 O O . GLU A 1 81 ? -11 12.133 -7.473 1 97.69 81 GLU A O 1
ATOM 656 N N . SER A 1 82 ? -9.453 13.398 -6.605 1 97.75 82 SER A N 1
ATOM 657 C CA . SER A 1 82 ? -10.289 13.734 -5.461 1 97.75 82 SER A CA 1
ATOM 658 C C . SER A 1 82 ? -11.336 14.781 -5.828 1 97.75 82 SER A C 1
ATOM 660 O O . SER A 1 82 ? -12.328 14.961 -5.109 1 97.75 82 SER A O 1
ATOM 662 N N . LEU A 1 83 ? -11.117 15.539 -6.895 1 96.62 83 LEU A N 1
ATOM 663 C CA . LEU A 1 83 ? -11.984 16.656 -7.258 1 96.62 83 LEU A CA 1
ATOM 664 C C . LEU A 1 83 ? -13.414 16.172 -7.488 1 96.62 83 LEU A C 1
ATOM 666 O O . LEU A 1 83 ? -14.375 16.891 -7.188 1 96.62 83 LEU A O 1
ATOM 670 N N . ARG A 1 84 ? -13.539 14.945 -7.941 1 94.56 84 ARG A N 1
ATOM 671 C CA . ARG A 1 84 ? -14.867 14.414 -8.25 1 94.56 84 ARG A CA 1
ATOM 672 C C . ARG A 1 84 ? -15.648 14.125 -6.977 1 94.56 84 ARG A C 1
ATOM 674 O O . ARG A 1 84 ? -16.875 13.938 -7.02 1 94.56 84 ARG A O 1
ATOM 681 N N . HIS A 1 85 ? -14.938 14.086 -5.875 1 93.38 85 HIS A N 1
ATOM 682 C CA . HIS A 1 85 ? -15.586 13.75 -4.613 1 93.38 85 HIS A CA 1
ATOM 683 C C . HIS A 1 85 ? -15.906 15 -3.805 1 93.38 85 HIS A C 1
ATOM 685 O O . HIS A 1 85 ? -16.469 14.914 -2.709 1 93.38 85 HIS A O 1
ATOM 691 N N . ILE A 1 86 ? -15.508 16.094 -4.301 1 92.31 86 ILE A N 1
ATOM 692 C CA . ILE A 1 86 ? -15.68 17.344 -3.566 1 92.31 86 ILE A CA 1
ATOM 693 C C . ILE A 1 86 ? -17 18 -3.975 1 92.31 86 ILE A C 1
ATOM 695 O O . ILE A 1 86 ? -17.234 18.25 -5.16 1 92.31 86 ILE A O 1
ATOM 699 N N . HIS A 1 87 ? -17.844 18.172 -3.08 1 82.88 87 HIS A N 1
ATOM 700 C CA . HIS A 1 87 ? -19.109 18.875 -3.293 1 82.88 87 HIS A CA 1
ATOM 701 C C . HIS A 1 87 ? -18.875 20.375 -3.527 1 82.88 87 HIS A C 1
ATOM 703 O O . HIS A 1 87 ? -17.797 20.891 -3.227 1 82.88 87 HIS A O 1
ATOM 709 N N . PRO A 1 88 ? -19.891 20.922 -4.059 1 77.19 88 PRO A N 1
ATOM 710 C CA . PRO A 1 88 ? -19.766 22.375 -4.242 1 77.19 88 PRO A CA 1
ATOM 711 C C . PRO A 1 88 ? -19.281 23.094 -2.98 1 77.19 88 PRO A C 1
ATOM 713 O O . PRO A 1 88 ? -19.766 22.797 -1.882 1 77.19 88 PRO A O 1
ATOM 716 N N . SER A 1 89 ? -18.203 23.688 -3.078 1 79.94 89 SER A N 1
ATOM 717 C CA . SER A 1 89 ? -17.547 24.391 -1.983 1 79.94 89 SER A CA 1
ATOM 718 C C . SER A 1 89 ? -17.422 25.891 -2.295 1 79.94 89 SER A C 1
ATOM 720 O O . SER A 1 89 ? -17.562 26.297 -3.449 1 79.94 89 SER A O 1
ATOM 722 N N . SER A 1 90 ? -17.312 26.641 -1.244 1 91.06 90 SER A N 1
ATOM 723 C CA . SER A 1 90 ? -17.109 28.078 -1.41 1 91.06 90 SER A CA 1
ATOM 724 C C . SER A 1 90 ? -15.711 28.375 -1.946 1 91.06 90 SER A C 1
ATOM 726 O O . SER A 1 90 ? -15.43 29.484 -2.395 1 91.06 90 SER A O 1
ATOM 728 N N . LEU A 1 91 ? -14.906 27.328 -1.945 1 97.38 91 LEU A N 1
ATOM 729 C CA . LEU A 1 91 ? -13.555 27.5 -2.463 1 97.38 91 LEU A CA 1
ATOM 730 C C . LEU A 1 91 ? -13.57 27.641 -3.98 1 97.38 91 LEU A C 1
ATOM 732 O O . LEU A 1 91 ? -14.125 26.797 -4.68 1 97.38 91 LEU A O 1
ATOM 736 N N . LYS A 1 92 ? -12.938 28.672 -4.441 1 96.81 92 LYS A N 1
ATOM 737 C CA . LYS A 1 92 ? -13.047 29.016 -5.855 1 96.81 92 LYS A CA 1
ATOM 738 C C . LYS A 1 92 ? -11.805 28.562 -6.621 1 96.81 92 LYS A C 1
ATOM 740 O O . LYS A 1 92 ? -11.805 28.531 -7.855 1 96.81 92 LYS A O 1
ATOM 745 N N . GLN A 1 93 ? -10.711 28.219 -5.875 1 97.19 93 GLN A N 1
ATOM 746 C CA . GLN A 1 93 ? -9.453 27.859 -6.516 1 97.19 93 GLN A CA 1
ATOM 747 C C . GLN A 1 93 ? -8.984 26.469 -6.09 1 97.19 93 GLN A C 1
ATOM 749 O O . GLN A 1 93 ? -7.926 26.328 -5.477 1 97.19 93 GLN A O 1
ATOM 754 N N . LEU A 1 94 ? -9.773 25.5 -6.488 1 97.88 94 LEU A N 1
ATOM 755 C CA . LEU A 1 94 ? -9.391 24.094 -6.293 1 97.88 94 LEU A CA 1
ATOM 756 C C . LEU A 1 94 ? -8.57 23.594 -7.469 1 97.88 94 LEU A C 1
ATOM 758 O O . LEU A 1 94 ? -9.031 23.625 -8.617 1 97.88 94 LEU A O 1
ATOM 762 N N . HIS A 1 95 ? -7.379 23.125 -7.176 1 97.94 95 HIS A N 1
ATOM 763 C CA . HIS A 1 95 ? -6.477 22.656 -8.227 1 97.94 95 HIS A CA 1
ATOM 764 C C . HIS A 1 95 ? -6.105 21.203 -8.023 1 97.94 95 HIS A C 1
ATOM 766 O O . HIS A 1 95 ? -5.578 20.828 -6.977 1 97.94 95 HIS A O 1
ATOM 772 N N . GLY A 1 96 ? -6.352 20.391 -9.062 1 98.38 96 GLY A N 1
ATOM 773 C CA . GLY A 1 96 ? -5.93 19 -9.047 1 98.38 96 GLY A CA 1
ATOM 774 C C . GLY A 1 96 ? -4.473 18.812 -9.422 1 98.38 96 GLY A C 1
ATOM 775 O O . GLY A 1 96 ? -3.961 19.484 -10.312 1 98.38 96 GLY A O 1
ATOM 776 N N . VAL A 1 97 ? -3.805 17.875 -8.695 1 98.5 97 VAL A N 1
ATOM 777 C CA . VAL A 1 97 ? -2.42 17.578 -9.039 1 98.5 97 VAL A CA 1
ATOM 778 C C . VAL A 1 97 ? -2.273 16.078 -9.305 1 98.5 97 VAL A C 1
ATOM 780 O O . VAL A 1 97 ? -3.029 15.266 -8.766 1 98.5 97 VAL A O 1
ATOM 783 N N . GLU A 1 98 ? -1.312 15.758 -10.156 1 98.38 98 GLU A N 1
ATOM 784 C CA . GLU A 1 98 ? -0.979 14.367 -10.445 1 98.38 98 GLU A CA 1
ATOM 785 C C . GLU A 1 98 ? 0.277 13.938 -9.695 1 98.38 98 GLU A C 1
ATOM 787 O O . GLU A 1 98 ? 1.09 14.773 -9.297 1 98.38 98 GLU A O 1
ATOM 792 N N . LEU A 1 99 ? 0.36 12.672 -9.492 1 98 99 LEU A N 1
ATOM 793 C CA . LEU A 1 99 ? 1.563 12.141 -8.867 1 98 99 LEU A CA 1
ATOM 794 C C . LEU A 1 99 ? 2.811 12.562 -9.641 1 98 99 LEU A C 1
ATOM 796 O O . LEU A 1 99 ? 2.84 12.492 -10.867 1 98 99 LEU A O 1
ATOM 800 N N . GLY A 1 100 ? 3.77 13.016 -8.875 1 98.12 100 GLY A N 1
ATOM 801 C CA . GLY A 1 100 ? 5.035 13.414 -9.469 1 98.12 100 GLY A CA 1
ATOM 802 C C . GLY A 1 100 ? 5.039 14.844 -9.969 1 98.12 100 GLY A C 1
ATOM 803 O O .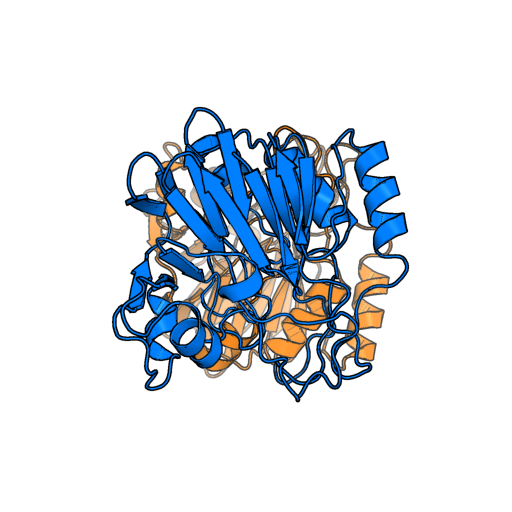 GLY A 1 100 ? 6.094 15.391 -10.297 1 98.12 100 GLY A O 1
ATOM 804 N N . GLN A 1 101 ? 3.883 15.5 -10.039 1 98.31 101 GLN A N 1
ATOM 805 C CA . GLN A 1 101 ? 3.789 16.891 -10.5 1 98.31 101 GLN A CA 1
ATOM 806 C C . GLN A 1 101 ? 4.469 17.844 -9.516 1 98.31 101 GLN A C 1
ATOM 808 O O . GLN A 1 101 ? 4.328 17.688 -8.305 1 98.31 101 GLN A O 1
ATOM 813 N N . SER A 1 102 ? 5.203 18.688 -10.086 1 97.94 102 SER A N 1
ATOM 814 C CA . SER A 1 102 ? 5.871 19.734 -9.312 1 97.94 102 SER A CA 1
ATOM 815 C C . SER A 1 102 ? 5.25 21.094 -9.57 1 97.94 102 SER A C 1
ATOM 817 O O . SER A 1 102 ? 4.914 21.422 -10.711 1 97.94 102 SER A O 1
ATOM 819 N 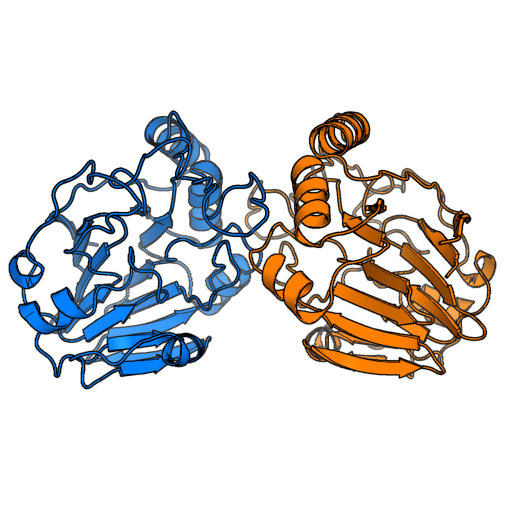N . LEU A 1 103 ? 5.023 21.797 -8.453 1 97.06 103 LEU A N 1
ATOM 820 C CA . LEU A 1 103 ? 4.555 23.172 -8.516 1 97.06 103 LEU A CA 1
ATOM 821 C C . LEU A 1 103 ? 5.527 24.109 -7.801 1 97.06 103 LEU A C 1
ATOM 823 O O . LEU A 1 103 ? 6.227 23.688 -6.875 1 97.06 103 LEU A O 1
ATOM 827 N N . LYS A 1 104 ? 5.516 25.391 -8.336 1 96.69 104 LYS A N 1
ATOM 828 C CA . LYS A 1 104 ? 6.363 26.391 -7.699 1 96.69 104 LYS A CA 1
ATOM 829 C C . LYS A 1 104 ? 5.523 27.531 -7.133 1 96.69 104 LYS A C 1
ATOM 831 O O . LYS A 1 104 ? 4.617 28.031 -7.801 1 96.69 104 LYS A O 1
ATOM 836 N N . LEU A 1 105 ? 5.746 27.844 -5.941 1 95.69 105 LEU A N 1
ATOM 837 C CA . LEU A 1 105 ? 5.211 29.031 -5.266 1 95.69 105 LEU A CA 1
ATOM 838 C C . LEU A 1 105 ? 6.336 29.891 -4.711 1 95.69 105 LEU A C 1
ATOM 840 O O . LEU A 1 105 ? 6.852 29.625 -3.623 1 95.69 105 LEU A O 1
ATOM 844 N N . GLY A 1 106 ? 6.656 30.953 -5.367 1 92.25 106 GLY A N 1
ATOM 845 C CA . GLY A 1 106 ? 7.863 31.688 -5.016 1 92.25 106 GLY A CA 1
ATOM 846 C C . GLY A 1 106 ? 9.117 30.844 -5.102 1 92.25 106 GLY A C 1
ATOM 847 O O . GLY A 1 106 ? 9.391 30.219 -6.133 1 92.25 106 GLY A O 1
ATOM 848 N N . SER A 1 107 ? 9.797 30.828 -4.039 1 91.75 107 SER A N 1
ATOM 849 C CA . SER A 1 107 ? 11.031 30.062 -4.004 1 91.75 107 SER A CA 1
ATOM 850 C C . SER A 1 107 ? 10.789 28.641 -3.525 1 91.75 107 SER A C 1
ATOM 852 O O . SER A 1 107 ? 11.727 27.844 -3.422 1 91.75 107 SER A O 1
ATOM 854 N N . VAL A 1 108 ? 9.547 28.281 -3.271 1 97.12 108 VAL A N 1
ATOM 855 C CA . VAL A 1 108 ? 9.203 26.984 -2.709 1 97.12 108 VAL A CA 1
ATOM 856 C C . VAL A 1 108 ? 8.734 26.047 -3.82 1 97.12 108 VAL A C 1
ATOM 858 O O . VAL A 1 108 ? 7.961 26.438 -4.695 1 97.12 108 VAL A O 1
ATOM 861 N N . GLU A 1 109 ? 9.305 24.859 -3.824 1 98.19 109 GLU A N 1
ATOM 862 C CA . GLU A 1 109 ? 8.828 23.797 -4.707 1 98.19 109 GLU A CA 1
ATOM 863 C C . GLU A 1 109 ? 7.965 22.797 -3.949 1 98.19 109 GLU A C 1
ATOM 865 O O . GLU A 1 109 ? 8.297 22.406 -2.832 1 98.19 109 GLU A O 1
ATOM 870 N N . ILE A 1 110 ? 6.832 22.438 -4.535 1 98.69 110 ILE A N 1
ATOM 871 C CA . ILE A 1 110 ? 5.883 21.484 -3.967 1 98.69 110 ILE A CA 1
ATOM 872 C C . ILE A 1 110 ? 5.707 20.297 -4.914 1 98.69 110 ILE A C 1
ATOM 874 O O . ILE A 1 110 ? 5.473 20.484 -6.113 1 98.69 110 ILE A O 1
ATOM 878 N N . ILE A 1 111 ? 5.871 19.109 -4.426 1 98.88 111 ILE A N 1
ATOM 879 C CA . ILE A 1 111 ? 5.762 17.906 -5.262 1 98.88 111 ILE A CA 1
ATOM 880 C C . ILE A 1 111 ? 4.754 16.938 -4.648 1 98.88 111 ILE A C 1
ATOM 882 O O . ILE A 1 111 ? 4.742 16.734 -3.432 1 98.88 111 ILE A O 1
ATOM 886 N N . ALA A 1 112 ? 3.875 16.422 -5.48 1 98.88 112 ALA A N 1
ATOM 887 C CA . ALA A 1 112 ? 2.967 15.352 -5.059 1 98.88 112 ALA A CA 1
ATOM 888 C C . ALA A 1 112 ? 3.619 13.984 -5.215 1 98.88 112 ALA A C 1
ATOM 890 O O . ALA A 1 112 ? 3.965 13.578 -6.328 1 98.88 112 ALA A O 1
ATOM 891 N N . ALA A 1 113 ? 3.809 13.297 -4.109 1 98.81 113 ALA A N 1
ATOM 892 C CA . ALA A 1 113 ? 4.41 11.969 -4.125 1 98.81 113 ALA A CA 1
ATOM 893 C C . ALA A 1 113 ? 3.398 10.906 -3.715 1 98.81 113 ALA A C 1
ATOM 895 O O . ALA A 1 113 ? 2.277 11.227 -3.314 1 98.81 113 ALA A O 1
ATOM 896 N N . PHE A 1 114 ? 3.789 9.695 -3.846 1 98.75 114 PHE A N 1
ATOM 897 C CA . PHE A 1 114 ? 2.881 8.578 -3.617 1 98.75 114 PHE A CA 1
ATOM 898 C C . PHE A 1 114 ? 2.508 8.484 -2.143 1 98.75 114 PHE A C 1
ATOM 900 O O . PHE A 1 114 ? 3.352 8.688 -1.268 1 98.75 114 PHE A O 1
ATOM 907 N N . SER A 1 115 ? 1.283 8.148 -1.884 1 98.81 115 SER A N 1
ATOM 908 C CA . SER A 1 115 ? 0.715 7.801 -0.585 1 98.81 115 SER A CA 1
ATOM 909 C C . SER A 1 115 ? -0.422 6.793 -0.729 1 98.81 115 SER A C 1
ATOM 911 O O . SER A 1 115 ? -1.004 6.656 -1.808 1 98.81 115 SER A O 1
ATOM 913 N N . MET A 1 116 ? -0.68 6 0.335 1 98.75 116 MET A N 1
ATOM 914 C CA . MET A 1 116 ? -1.683 4.941 0.268 1 98.75 116 MET A CA 1
ATOM 915 C C . MET A 1 116 ? -2.752 5.133 1.338 1 98.75 116 MET A C 1
ATOM 917 O O . MET A 1 116 ? -2.514 4.863 2.516 1 98.75 116 MET A O 1
ATOM 921 N N . ASP A 1 117 ? -3.951 5.578 0.855 1 98.56 117 ASP A N 1
ATOM 922 C CA . ASP A 1 117 ? -5.094 5.688 1.76 1 98.56 117 ASP A CA 1
ATOM 923 C C . ASP A 1 117 ? -5.598 4.305 2.17 1 98.56 117 ASP A C 1
ATOM 925 O O . ASP A 1 117 ? -5.621 3.381 1.357 1 98.56 117 ASP A O 1
ATOM 929 N N . GLY A 1 118 ? -6.078 4.199 3.373 1 98.12 118 GLY A N 1
ATOM 930 C CA . GLY A 1 118 ? -6.5 2.924 3.936 1 98.12 118 GLY A CA 1
ATOM 931 C C . GLY A 1 118 ? -7.695 2.324 3.225 1 98.12 118 GLY A C 1
ATOM 932 O O . GLY A 1 118 ? -7.977 1.133 3.369 1 98.12 118 GLY A O 1
ATOM 933 N N . PHE A 1 119 ? -8.422 3.115 2.463 1 97.19 119 PHE A N 1
ATOM 934 C CA . PHE A 1 119 ? -9.617 2.643 1.782 1 97.19 119 PHE A CA 1
ATOM 935 C C . PHE A 1 119 ? -9.477 2.787 0.271 1 97.19 119 PHE A C 1
ATOM 937 O O . PHE A 1 119 ? -10.453 2.627 -0.467 1 97.19 119 PHE A O 1
ATOM 944 N N . GLY A 1 120 ? -8.258 3.16 -0.12 1 97.56 120 GLY A N 1
ATOM 945 C CA . GLY A 1 120 ? -7.969 3.242 -1.543 1 97.56 120 GLY A CA 1
ATOM 946 C C . GLY A 1 120 ? -8.469 4.523 -2.182 1 97.56 120 GLY A C 1
ATOM 947 O O . GLY A 1 120 ? -8.602 4.602 -3.406 1 97.56 120 GLY A O 1
ATOM 948 N N . ASP A 1 121 ? -8.844 5.52 -1.362 1 98.06 121 ASP A N 1
ATOM 949 C CA . ASP A 1 121 ? -9.203 6.828 -1.901 1 98.06 121 ASP A CA 1
ATOM 950 C C . ASP A 1 121 ? -7.965 7.559 -2.426 1 98.06 121 ASP A C 1
ATOM 952 O O . ASP A 1 121 ? -6.848 7.309 -1.968 1 98.06 121 ASP A O 1
ATOM 956 N N . PRO A 1 122 ? -8.203 8.438 -3.412 1 98.38 122 PRO A N 1
ATOM 957 C CA . PRO A 1 122 ? -7.055 9.203 -3.914 1 98.38 122 PRO A CA 1
ATOM 958 C C . PRO A 1 122 ? -6.352 9.992 -2.818 1 98.38 122 PRO A C 1
ATOM 960 O O . PRO A 1 122 ? -7.004 10.688 -2.033 1 98.38 122 PRO A O 1
ATOM 963 N N . GLN A 1 123 ? -5.07 9.836 -2.746 1 98.62 123 GLN A N 1
ATOM 964 C CA . GLN A 1 123 ? -4.246 10.484 -1.729 1 98.62 123 GLN A CA 1
ATOM 965 C C . GLN A 1 123 ? -2.832 10.734 -2.246 1 98.62 123 GLN A C 1
ATOM 967 O O . GLN A 1 123 ? -2.307 9.961 -3.045 1 98.62 123 GLN A O 1
ATOM 972 N N . VAL A 1 124 ? -2.217 11.812 -1.814 1 98.81 124 VAL A N 1
ATOM 973 C CA . VAL A 1 124 ? -0.812 12.062 -2.119 1 98.81 124 VAL A CA 1
ATOM 974 C C . VAL A 1 124 ? -0.07 12.461 -0.846 1 98.81 124 VAL A C 1
ATOM 976 O O . VAL A 1 124 ? -0.689 12.875 0.139 1 98.81 124 VAL A O 1
ATOM 979 N N . SER A 1 125 ? 1.226 12.242 -0.855 1 98.94 125 SER A N 1
ATOM 980 C CA . SER A 1 125 ? 2.148 12.938 0.037 1 98.94 125 SER A CA 1
ATOM 981 C C . SER A 1 125 ? 2.6 14.266 -0.56 1 98.94 125 SER A C 1
ATOM 983 O O . SER A 1 125 ? 2.711 14.398 -1.78 1 98.94 125 SER A O 1
ATOM 985 N N . TRP A 1 126 ? 2.861 15.188 0.279 1 98.94 126 TRP A N 1
ATOM 986 C CA . TRP A 1 126 ? 3.385 16.469 -0.172 1 98.94 126 TRP A CA 1
ATOM 987 C C . TRP A 1 126 ? 4.848 16.625 0.22 1 98.94 126 TRP A C 1
ATOM 989 O O . TRP A 1 126 ? 5.199 16.516 1.396 1 98.94 126 TRP A O 1
ATOM 999 N N . ILE A 1 127 ? 5.672 16.859 -0.753 1 98.94 127 ILE A N 1
ATOM 1000 C CA . ILE A 1 127 ? 7.047 17.281 -0.524 1 98.94 127 ILE A CA 1
ATOM 1001 C C . ILE A 1 127 ? 7.16 18.797 -0.702 1 98.94 127 ILE A C 1
ATOM 1003 O O . ILE A 1 127 ? 6.734 19.344 -1.722 1 98.94 127 ILE A O 1
ATOM 1007 N N . VAL A 1 128 ? 7.629 19.469 0.295 1 98.69 128 VAL A N 1
ATOM 1008 C CA . VAL A 1 128 ? 7.871 20.906 0.273 1 98.69 128 VAL A CA 1
ATOM 1009 C C . VAL A 1 128 ? 9.359 21.188 0.431 1 98.69 128 VAL A C 1
ATOM 1011 O O . VAL A 1 128 ? 9.977 20.797 1.426 1 98.69 128 VAL A O 1
ATOM 1014 N N . ARG A 1 129 ? 9.883 21.844 -0.554 1 97.5 129 ARG A N 1
ATOM 1015 C CA . ARG A 1 129 ? 11.328 22.047 -0.479 1 97.5 129 ARG A CA 1
ATOM 1016 C C . ARG A 1 129 ? 11.695 23.469 -0.883 1 97.5 129 ARG A C 1
ATOM 1018 O O . ARG A 1 129 ? 11.023 24.078 -1.713 1 97.5 129 ARG A O 1
ATOM 1025 N N . GLY A 1 130 ? 12.68 24.016 -0.244 1 95.5 130 GLY A N 1
ATOM 1026 C CA . GLY A 1 130 ? 13.25 25.328 -0.456 1 95.5 130 GLY A CA 1
ATOM 1027 C C . GLY A 1 130 ? 14.422 25.625 0.462 1 95.5 130 GLY A C 1
ATOM 1028 O O . GLY A 1 130 ? 14.492 25.109 1.573 1 95.5 130 GLY A O 1
ATOM 1029 N N . ASN A 1 131 ? 15.312 26.453 -0.083 1 93.5 131 ASN A N 1
ATOM 1030 C CA . ASN A 1 131 ? 16.469 26.906 0.685 1 93.5 131 ASN A CA 1
ATOM 1031 C C . ASN A 1 131 ? 17.281 25.734 1.228 1 93.5 131 ASN A C 1
ATOM 1033 O O . ASN A 1 131 ? 17.734 25.766 2.371 1 93.5 131 ASN A O 1
ATOM 1037 N N . GLY A 1 132 ? 17.344 24.719 0.511 1 95.06 132 GLY A N 1
ATOM 1038 C CA . GLY A 1 132 ? 18.156 23.578 0.881 1 95.06 132 GLY A CA 1
ATOM 1039 C C . GLY A 1 132 ? 17.5 22.688 1.919 1 95.06 132 GLY A C 1
ATOM 1040 O O . GLY A 1 132 ? 18.125 21.75 2.418 1 95.06 132 GLY A O 1
ATOM 1041 N N . GLN A 1 133 ? 16.266 22.969 2.314 1 96.94 133 GLN A N 1
ATOM 1042 C CA . GLN A 1 133 ? 15.523 22.156 3.27 1 96.94 133 GLN A CA 1
ATOM 1043 C C . GLN A 1 133 ? 14.344 21.453 2.596 1 96.94 133 GLN A C 1
ATOM 1045 O O . GLN A 1 133 ? 13.766 21.984 1.645 1 96.94 133 GLN A O 1
ATOM 1050 N N . GLN A 1 134 ? 14.039 20.266 3.096 1 97.25 134 GLN A N 1
ATOM 1051 C CA . GLN A 1 134 ? 12.953 19.5 2.484 1 97.25 134 GLN A CA 1
ATOM 1052 C C . GLN A 1 134 ? 12.148 18.75 3.539 1 97.25 134 GLN A C 1
ATOM 1054 O O . GLN A 1 134 ? 12.719 18.141 4.445 1 97.25 134 GLN A O 1
ATOM 1059 N N . LEU A 1 135 ? 10.867 18.891 3.418 1 98.62 135 LEU A N 1
ATOM 1060 C CA . LEU A 1 135 ? 9.891 18.219 4.273 1 98.62 135 LEU A CA 1
ATOM 1061 C C . LEU A 1 135 ? 8.945 17.359 3.451 1 98.62 135 LEU A C 1
ATOM 1063 O O . LEU A 1 135 ? 8.539 17.734 2.35 1 98.62 135 LEU A O 1
ATOM 1067 N N . ILE A 1 136 ? 8.617 16.141 3.99 1 98.94 136 ILE A N 1
ATOM 1068 C CA . ILE A 1 136 ? 7.559 15.336 3.387 1 98.94 136 ILE A CA 1
ATOM 1069 C C . ILE A 1 136 ? 6.434 15.125 4.398 1 98.94 136 ILE A C 1
ATOM 1071 O O . ILE A 1 136 ? 6.688 14.836 5.566 1 98.94 136 ILE A O 1
ATOM 1075 N N . HIS A 1 137 ? 5.219 15.398 4.016 1 99 137 HIS A N 1
ATOM 1076 C CA . HIS A 1 137 ? 3.992 15.109 4.754 1 99 137 HIS A CA 1
ATOM 1077 C C . HIS A 1 137 ? 3.189 14.008 4.07 1 99 137 HIS A C 1
ATOM 1079 O O . HIS A 1 137 ? 2.707 14.188 2.949 1 99 137 HIS A O 1
ATOM 1085 N N . CYS A 1 138 ? 2.91 12.883 4.754 1 98.94 138 CYS A N 1
ATOM 1086 C CA . CYS A 1 138 ? 2.445 11.703 4.027 1 98.94 138 CYS A CA 1
ATOM 1087 C C . CYS A 1 138 ? 0.96 11.469 4.27 1 98.94 138 CYS A C 1
ATOM 1089 O O . CYS A 1 138 ? 0.427 10.422 3.898 1 98.94 138 CYS A O 1
ATOM 1091 N N . GLY A 1 139 ? 0.255 12.414 4.914 1 98.75 139 GLY A N 1
ATOM 1092 C CA . GLY A 1 139 ? -1.149 12.188 5.219 1 98.75 139 GLY A CA 1
ATOM 1093 C C . GLY A 1 139 ? -1.38 11 6.129 1 98.75 139 GLY A C 1
ATOM 1094 O O . GLY A 1 139 ? -0.639 10.797 7.094 1 98.75 139 GLY A O 1
ATOM 1095 N N . ASP A 1 140 ? -2.453 10.289 5.938 1 98.62 140 ASP A N 1
ATOM 1096 C CA . ASP A 1 140 ? -2.73 9.125 6.77 1 98.62 140 ASP A CA 1
ATOM 1097 C C . ASP A 1 140 ? -2.385 7.832 6.031 1 98.62 140 ASP A C 1
ATOM 1099 O O . ASP A 1 140 ? -3.172 6.883 6.023 1 98.62 140 ASP A O 1
ATOM 1103 N N . THR A 1 141 ? -1.268 7.777 5.488 1 98.88 141 THR A N 1
ATOM 1104 C CA . THR A 1 141 ? -0.82 6.734 4.574 1 98.88 141 THR A CA 1
ATOM 1105 C C . THR A 1 141 ? -0.642 5.41 5.312 1 98.88 141 THR A C 1
ATOM 1107 O O . THR A 1 141 ? -0.241 5.391 6.477 1 98.88 141 THR A O 1
ATOM 1110 N N . LEU A 1 142 ? -0.855 4.305 4.59 1 98.88 142 LEU A N 1
ATOM 1111 C CA . LEU A 1 142 ? -0.442 2.961 4.98 1 98.88 142 LEU A CA 1
ATOM 1112 C C . LEU A 1 142 ? 1.038 2.74 4.684 1 98.88 142 LEU A C 1
ATOM 1114 O O . LEU A 1 142 ? 1.651 3.518 3.949 1 98.88 142 LEU A O 1
ATOM 1118 N N . TRP A 1 143 ? 1.594 1.647 5.371 1 98.88 143 TRP A N 1
ATOM 1119 C CA . TRP A 1 143 ? 2.877 1.16 4.875 1 98.88 143 TRP A CA 1
ATOM 1120 C C . TRP A 1 143 ? 2.781 0.764 3.406 1 98.88 143 TRP A C 1
ATOM 1122 O O . TRP A 1 143 ? 1.824 0.104 2.996 1 98.88 143 TRP A O 1
ATOM 1132 N N . HIS A 1 144 ? 3.703 1.26 2.566 1 98.75 144 HIS A N 1
ATOM 1133 C CA . HIS A 1 144 ? 3.703 0.925 1.146 1 98.75 144 HIS A CA 1
ATOM 1134 C C . HIS A 1 144 ? 5.125 0.749 0.622 1 98.75 144 HIS A C 1
ATOM 1136 O O . HIS A 1 144 ? 6.09 1.027 1.333 1 98.75 144 HIS A O 1
ATOM 1142 N N . GLY A 1 145 ? 5.246 0.292 -0.604 1 98.12 145 GLY A N 1
ATOM 1143 C CA . GLY A 1 145 ? 6.543 -0.123 -1.12 1 98.12 145 GLY A CA 1
ATOM 1144 C C . GLY A 1 145 ? 7.324 1.011 -1.757 1 98.12 145 GLY A C 1
ATOM 1145 O O . GLY A 1 145 ? 8.5 0.855 -2.082 1 98.12 145 GLY A O 1
ATOM 1146 N N . HIS A 1 146 ? 6.816 2.178 -1.836 1 98.5 146 HIS A N 1
ATOM 1147 C CA . HIS A 1 146 ? 7.422 3.221 -2.656 1 98.5 146 HIS A CA 1
ATOM 1148 C C . HIS A 1 146 ? 8.367 4.09 -1.836 1 98.5 146 HIS A C 1
ATOM 1150 O O . HIS A 1 146 ? 8.859 5.113 -2.32 1 98.5 146 HIS A O 1
ATOM 1156 N N . TRP A 1 147 ? 8.648 3.734 -0.61 1 98.69 147 TRP A N 1
ATOM 1157 C CA . TRP A 1 147 ? 9.492 4.547 0.26 1 98.69 147 TRP A CA 1
ATOM 1158 C C . TRP A 1 147 ? 10.867 4.766 -0.367 1 98.69 147 TRP A C 1
ATOM 1160 O O . TRP A 1 147 ? 11.367 5.895 -0.407 1 98.69 147 TRP A O 1
ATOM 1170 N N . TRP A 1 148 ? 11.477 3.717 -0.915 1 98.38 148 TRP A N 1
ATOM 1171 C CA . TRP A 1 148 ? 12.797 3.824 -1.517 1 98.38 148 TRP A CA 1
ATOM 1172 C C . TRP A 1 148 ? 12.75 4.637 -2.807 1 98.38 148 TRP A C 1
ATOM 1174 O O . TRP A 1 148 ? 13.68 5.383 -3.113 1 98.38 148 TRP A O 1
ATOM 1184 N N . ASN A 1 149 ? 11.648 4.418 -3.588 1 98.19 149 ASN A N 1
ATOM 1185 C CA . ASN A 1 149 ? 11.484 5.223 -4.793 1 98.19 149 ASN A CA 1
ATOM 1186 C C . ASN A 1 149 ? 11.438 6.715 -4.473 1 98.19 149 ASN A C 1
ATOM 1188 O O . ASN A 1 149 ? 12.07 7.52 -5.16 1 98.19 149 ASN A O 1
ATOM 1192 N N . ILE A 1 150 ? 10.703 7.047 -3.445 1 98.75 150 ILE A N 1
ATOM 1193 C CA . ILE A 1 150 ? 10.578 8.438 -3.025 1 98.75 150 ILE A CA 1
ATOM 1194 C C . ILE A 1 150 ? 11.938 8.969 -2.564 1 98.75 150 ILE A C 1
ATOM 1196 O O . ILE A 1 150 ? 12.352 10.062 -2.959 1 98.75 150 ILE A O 1
ATOM 1200 N N . LYS A 1 151 ? 12.648 8.234 -1.761 1 98.56 151 LYS A N 1
ATOM 1201 C CA . LYS A 1 151 ? 13.961 8.617 -1.267 1 98.56 151 LYS A CA 1
ATOM 1202 C C . LYS A 1 151 ? 14.938 8.859 -2.42 1 98.56 151 LYS A C 1
ATOM 1204 O O . LYS A 1 151 ? 15.625 9.883 -2.453 1 98.56 151 LYS A O 1
ATOM 1209 N N . ASN A 1 152 ? 14.969 7.922 -3.354 1 97.94 152 ASN A N 1
ATOM 1210 C CA . ASN A 1 152 ? 15.914 8 -4.465 1 97.94 152 ASN A CA 1
ATOM 1211 C C . ASN A 1 152 ? 15.625 9.203 -5.355 1 97.94 152 ASN A C 1
ATOM 1213 O O . ASN A 1 152 ? 16.547 9.836 -5.871 1 97.94 152 ASN A O 1
ATOM 1217 N N . ALA A 1 153 ? 14.383 9.508 -5.488 1 97.94 153 ALA A N 1
ATOM 1218 C CA . ALA A 1 153 ? 14 10.586 -6.391 1 97.94 153 ALA A CA 1
ATOM 1219 C C . ALA A 1 153 ? 14.125 11.945 -5.711 1 97.94 153 ALA A C 1
ATOM 1221 O O . ALA A 1 153 ? 14.477 12.938 -6.355 1 97.94 153 ALA A O 1
ATOM 1222 N N . TYR A 1 154 ? 13.852 11.984 -4.344 1 97.75 154 TYR A N 1
ATOM 1223 C CA . TYR A 1 154 ? 13.641 13.305 -3.764 1 97.75 154 TYR A CA 1
ATOM 1224 C C . TYR A 1 154 ? 14.43 13.461 -2.465 1 97.75 154 TYR A C 1
ATOM 1226 O O . TYR A 1 154 ? 14.586 14.57 -1.958 1 97.75 154 TYR A O 1
ATOM 1234 N N . GLY A 1 155 ? 14.898 12.383 -1.864 1 96.25 155 GLY A N 1
ATOM 1235 C CA . GLY A 1 155 ? 15.539 12.43 -0.56 1 96.25 155 GLY A CA 1
ATOM 1236 C C . GLY A 1 155 ? 16.984 12.898 -0.621 1 96.25 155 GLY A C 1
ATOM 1237 O O . GLY A 1 155 ? 17.484 13.25 -1.692 1 96.25 155 GLY A O 1
ATOM 1238 N N . PRO A 1 156 ? 17.625 12.914 0.512 1 97.75 156 PRO A N 1
ATOM 1239 C CA . PRO A 1 156 ? 17.078 12.695 1.855 1 97.75 156 PRO A CA 1
ATOM 1240 C C . PRO A 1 156 ? 16.219 13.852 2.338 1 97.75 156 PRO A C 1
ATOM 1242 O O . PRO A 1 156 ? 16.172 14.906 1.693 1 97.75 156 PRO A O 1
ATOM 1245 N N . PHE A 1 157 ? 15.484 13.633 3.406 1 98.69 157 PHE A N 1
ATOM 1246 C CA . PHE A 1 157 ? 14.57 14.641 3.932 1 98.69 157 PHE A CA 1
ATOM 1247 C C . PHE A 1 157 ? 15.062 15.172 5.27 1 98.69 157 PHE A C 1
ATOM 1249 O O . PHE A 1 157 ? 15.703 14.453 6.035 1 98.69 157 PHE A O 1
ATOM 1256 N N . ASP A 1 158 ? 14.781 16.469 5.527 1 98.69 158 ASP A N 1
ATOM 1257 C CA . ASP A 1 158 ? 15.047 17.016 6.852 1 98.69 158 ASP A CA 1
ATOM 1258 C C . ASP A 1 158 ? 13.984 16.578 7.852 1 98.69 158 ASP A C 1
ATOM 1260 O O . ASP A 1 158 ? 14.297 16.25 9 1 98.69 158 ASP A O 1
ATOM 1264 N N . VAL A 1 159 ? 12.742 16.562 7.406 1 98.69 159 VAL A N 1
ATOM 1265 C CA . VAL A 1 159 ? 11.625 16.203 8.273 1 98.69 159 VAL A CA 1
ATOM 1266 C C . VAL A 1 159 ? 10.648 15.312 7.516 1 98.69 159 VAL A C 1
ATOM 1268 O O . VAL A 1 159 ? 10.352 15.562 6.344 1 98.69 159 VAL A O 1
ATOM 1271 N N . ALA A 1 160 ? 10.227 14.289 8.148 1 98.94 160 ALA A N 1
ATOM 1272 C CA . ALA A 1 160 ? 9.102 13.484 7.68 1 98.94 160 ALA A CA 1
ATOM 1273 C C . ALA A 1 160 ? 7.926 13.562 8.656 1 98.94 160 ALA A C 1
ATOM 1275 O O . ALA A 1 160 ? 8.047 13.172 9.812 1 98.94 160 ALA A O 1
ATOM 1276 N N . CYS A 1 161 ? 6.812 14.148 8.195 1 98.94 161 CYS A N 1
ATOM 1277 C CA . CYS A 1 161 ? 5.559 14.109 8.945 1 98.94 161 CYS A CA 1
ATOM 1278 C C . CYS A 1 161 ? 4.754 12.859 8.594 1 98.94 161 CYS A C 1
ATOM 1280 O O . CYS A 1 161 ? 4.281 12.719 7.469 1 98.94 161 CYS A O 1
ATOM 1282 N N . LEU A 1 162 ? 4.602 11.984 9.57 1 98.94 162 LEU A N 1
ATOM 1283 C CA . LEU A 1 162 ? 4.035 10.672 9.305 1 98.94 162 LEU A CA 1
ATOM 1284 C C . LEU A 1 162 ? 2.926 10.352 10.305 1 98.94 162 LEU A C 1
ATOM 1286 O O . LEU A 1 162 ? 3.047 10.656 11.492 1 98.94 162 LEU A O 1
ATOM 1290 N N . PRO A 1 163 ? 1.821 9.734 9.789 1 98.94 163 PRO A N 1
ATOM 1291 C CA . PRO A 1 163 ? 0.849 9.219 10.758 1 98.94 163 PRO A CA 1
ATOM 1292 C C . PRO A 1 163 ? 1.42 8.109 11.641 1 98.94 163 PRO A C 1
ATOM 1294 O O . PRO A 1 163 ? 2.35 7.41 11.234 1 98.94 163 PRO A O 1
ATOM 1297 N N . VAL A 1 164 ? 0.802 7.98 12.859 1 98.88 164 VAL A N 1
ATOM 1298 C CA . VAL A 1 164 ? 1.454 7.031 13.75 1 98.88 164 VAL A CA 1
ATOM 1299 C C . VAL A 1 164 ? 0.401 6.254 14.539 1 98.88 164 VAL A C 1
ATOM 1301 O O . VAL A 1 164 ? 0.736 5.461 15.422 1 98.88 164 VAL A O 1
ATOM 1304 N N . ASN A 1 165 ? -0.839 6.414 14.242 1 98.69 165 ASN A N 1
ATOM 1305 C CA . ASN A 1 165 ? -1.847 5.949 15.188 1 98.69 165 ASN A CA 1
ATOM 1306 C C . ASN A 1 165 ? -2.342 4.547 14.836 1 98.69 165 ASN A C 1
ATOM 1308 O O . ASN A 1 165 ? -3.02 3.904 15.633 1 98.69 165 ASN A O 1
ATOM 1312 N N . ALA A 1 166 ? -2.021 4.004 13.688 1 98.44 166 ALA A N 1
ATOM 1313 C CA . ALA A 1 166 ? -2.482 2.682 13.273 1 98.44 166 ALA A CA 1
ATOM 1314 C C . ALA A 1 166 ? -3.967 2.498 13.586 1 98.44 166 ALA A C 1
ATOM 1316 O O . ALA A 1 166 ? -4.359 1.51 14.211 1 98.44 166 ALA A O 1
ATOM 1317 N N . ALA A 1 167 ? -4.766 3.398 13.133 1 97.75 167 ALA A N 1
ATOM 1318 C CA . ALA A 1 167 ? -6.18 3.383 13.5 1 97.75 167 ALA A CA 1
ATOM 1319 C C . ALA A 1 167 ? -6.906 2.227 12.82 1 97.75 167 ALA A C 1
ATOM 1321 O O . ALA A 1 167 ? -6.629 1.898 11.664 1 97.75 167 ALA A O 1
ATOM 1322 N N . ILE A 1 168 ? -7.797 1.585 13.539 1 97.56 168 ILE A N 1
ATOM 1323 C CA . ILE A 1 168 ? -8.734 0.603 13.008 1 97.56 168 ILE A CA 1
ATOM 1324 C C . ILE A 1 168 ? -10.148 1.165 13.047 1 97.56 168 ILE A C 1
ATOM 1326 O O . ILE A 1 168 ? -10.594 1.665 14.078 1 97.56 168 ILE A O 1
ATOM 1330 N N . VAL A 1 169 ? -10.797 1.178 11.914 1 96 169 VAL A N 1
ATOM 1331 C CA . VAL A 1 169 ? -12.117 1.783 11.797 1 96 169 VAL A CA 1
ATOM 1332 C C . VAL A 1 169 ? -13.164 0.699 11.539 1 96 169 VAL A C 1
ATOM 1334 O O . VAL A 1 169 ? -12.914 -0.246 10.781 1 96 169 VAL A O 1
ATOM 1337 N N . GLU A 1 170 ? -14.383 0.865 12.109 1 93.94 170 GLU A N 1
ATOM 1338 C CA . GLU A 1 170 ? -15.453 -0.123 11.953 1 93.94 170 GLU A CA 1
ATOM 1339 C C . GLU A 1 170 ? -16.578 0.414 11.086 1 93.94 170 GLU A C 1
ATOM 1341 O O . GLU A 1 170 ? -17.406 -0.354 10.594 1 93.94 170 GLU A O 1
ATOM 1346 N N . PHE A 1 171 ? -16.578 1.69 10.844 1 90.75 171 PHE A N 1
ATOM 1347 C CA . PHE A 1 171 ? -17.719 2.314 10.195 1 90.75 171 PHE A CA 1
ATOM 1348 C C . PHE A 1 171 ? -17.516 2.383 8.688 1 90.75 171 PHE A C 1
ATOM 1350 O O . PHE A 1 171 ? -18.453 2.688 7.945 1 90.75 171 PHE A O 1
ATOM 1357 N N . ARG A 1 172 ? -16.438 2.289 8.258 1 88.44 172 ARG A N 1
ATOM 1358 C CA . ARG A 1 172 ? -16.141 2.387 6.832 1 88.44 172 ARG A CA 1
ATOM 1359 C C . ARG A 1 172 ? -15.547 1.083 6.305 1 88.44 172 ARG A C 1
ATOM 1361 O O . ARG A 1 172 ? -14.906 0.34 7.055 1 88.44 172 ARG A O 1
ATOM 1368 N N . GLY A 1 173 ? -15.766 0.942 5.027 1 83.94 173 GLY A N 1
ATOM 1369 C CA . GLY A 1 173 ? -15.25 -0.289 4.445 1 83.94 173 GLY A CA 1
ATOM 1370 C C . GLY A 1 173 ? -16.156 -1.485 4.695 1 83.94 173 GLY A C 1
ATOM 1371 O O . GLY A 1 173 ? -15.75 -2.438 5.371 1 83.94 173 GLY A O 1
ATOM 1372 N N . ASP A 1 174 ? -17.219 -1.686 4.27 1 87.5 174 ASP A N 1
ATOM 1373 C CA . ASP A 1 174 ? -18.188 -2.76 4.488 1 87.5 174 ASP A CA 1
ATOM 1374 C C . ASP A 1 174 ? -17.844 -3.98 3.639 1 87.5 174 ASP A C 1
ATOM 1376 O O . ASP A 1 174 ? -18.062 -3.975 2.424 1 87.5 174 ASP A O 1
ATOM 1380 N N . PRO A 1 175 ? -17.469 -5.047 4.34 1 91.94 175 PRO A N 1
ATOM 1381 C CA . PRO A 1 175 ? -17.234 -5.184 5.781 1 91.94 175 PRO A CA 1
ATOM 1382 C C . PRO A 1 175 ? -15.953 -4.492 6.246 1 91.94 175 PRO A C 1
ATOM 1384 O O . PRO A 1 175 ? -15.07 -4.211 5.434 1 91.94 175 PRO A O 1
ATOM 1387 N N . PRO A 1 176 ? -15.859 -4.199 7.555 1 95 176 PRO A N 1
ATOM 1388 C CA . PRO A 1 176 ? -14.586 -3.707 8.078 1 95 176 PRO A CA 1
ATOM 1389 C C . PRO A 1 176 ? -13.469 -4.742 7.977 1 95 176 PRO A C 1
ATOM 1391 O O . PRO A 1 176 ? -13.711 -5.938 8.148 1 95 176 PRO A O 1
ATOM 1394 N N . SER A 1 177 ? -12.281 -4.32 7.695 1 95.94 177 SER A N 1
ATOM 1395 C CA . SER A 1 177 ? -11.164 -5.234 7.504 1 95.94 177 SER A CA 1
ATOM 1396 C C . SER A 1 177 ? -10.578 -5.684 8.836 1 95.94 177 SER A C 1
ATOM 1398 O O . SER A 1 177 ? -9.945 -6.734 8.922 1 95.94 177 SER A O 1
ATOM 1400 N N . GLY A 1 178 ? -10.781 -4.797 9.875 1 96.75 178 GLY A N 1
ATOM 1401 C CA . GLY A 1 178 ? -10.117 -5.039 11.141 1 96.75 178 GLY A CA 1
ATOM 1402 C C . GLY A 1 178 ? -8.633 -4.75 11.102 1 96.75 178 GLY A C 1
ATOM 1403 O O . GLY A 1 178 ? -7.895 -5.109 12.023 1 96.75 178 GLY A O 1
ATOM 1404 N N . GLN A 1 179 ? -8.117 -4.207 10.016 1 98.06 179 GLN A N 1
ATOM 1405 C CA . GLN A 1 179 ? -6.707 -3.861 9.844 1 98.06 179 GLN A CA 1
ATOM 1406 C C . GLN A 1 179 ? -6.496 -2.354 9.938 1 98.06 179 GLN A C 1
ATOM 1408 O O . GLN A 1 179 ? -7.414 -1.573 9.688 1 98.06 179 GLN A O 1
ATOM 1413 N N . PRO A 1 180 ? -5.297 -1.937 10.328 1 98.19 180 PRO A N 1
ATOM 1414 C CA . PRO A 1 180 ? -5.016 -0.501 10.43 1 98.19 180 PRO A CA 1
ATOM 1415 C C . PRO A 1 180 ? -5.223 0.229 9.102 1 98.19 180 PRO A C 1
ATOM 1417 O O . PRO A 1 180 ? -4.953 -0.33 8.031 1 98.19 180 PRO A O 1
ATOM 1420 N N . ILE A 1 181 ? -5.621 1.533 9.219 1 98 181 ILE A N 1
ATOM 1421 C CA . ILE A 1 181 ? -5.848 2.344 8.031 1 98 181 ILE A CA 1
ATOM 1422 C C . ILE A 1 181 ? -4.734 3.379 7.891 1 98 181 ILE A C 1
ATOM 1424 O O . ILE A 1 181 ? -4.801 4.262 7.035 1 98 181 ILE A O 1
ATOM 1428 N N . SER A 1 182 ? -3.695 3.348 8.719 1 98.75 182 SER A N 1
ATOM 1429 C CA . SER A 1 182 ? -2.518 4.211 8.695 1 98.75 182 SER A CA 1
ATOM 1430 C C . SER A 1 182 ? -1.31 3.514 9.312 1 98.75 182 SER A C 1
ATOM 1432 O O . SER A 1 182 ? -1.419 2.387 9.805 1 98.75 182 SER A O 1
ATOM 1434 N N . LEU A 1 183 ? -0.161 4.137 9.297 1 98.94 183 LEU A N 1
ATOM 1435 C CA . LEU A 1 183 ? 1.084 3.559 9.789 1 98.94 183 LEU A CA 1
ATOM 1436 C C . LEU A 1 183 ? 1.012 3.32 11.297 1 98.94 183 LEU A C 1
ATOM 1438 O O . LEU A 1 183 ? 0.424 4.117 12.031 1 98.94 183 LEU A O 1
ATOM 1442 N N . SER A 1 184 ? 1.633 2.244 11.789 1 98.81 184 SER A N 1
ATOM 1443 C CA . SER A 1 184 ? 1.965 2.096 13.203 1 98.81 184 SER A CA 1
ATOM 1444 C C . SER A 1 184 ? 3.168 2.953 13.578 1 98.81 184 SER A C 1
ATOM 1446 O O . SER A 1 184 ? 3.881 3.451 12.703 1 98.81 184 SER A O 1
ATOM 1448 N N . PRO A 1 185 ? 3.375 3.092 14.898 1 98.88 185 PRO A N 1
ATOM 1449 C CA . PRO A 1 185 ? 4.562 3.83 15.336 1 98.88 185 PRO A CA 1
ATOM 1450 C C . PRO A 1 185 ? 5.855 3.264 14.75 1 98.88 185 PRO A C 1
ATOM 1452 O O . PRO A 1 185 ? 6.703 4.02 14.273 1 98.88 185 PRO A O 1
ATOM 1455 N N . GLU A 1 186 ? 6.023 1.936 14.742 1 98.81 186 GLU A N 1
ATOM 1456 C CA . GLU A 1 186 ? 7.227 1.3 14.219 1 98.81 186 GLU A CA 1
ATOM 1457 C C . GLU A 1 186 ? 7.359 1.518 12.711 1 98.81 186 GLU A C 1
ATOM 1459 O O . GLU A 1 186 ? 8.453 1.778 12.211 1 98.81 186 GLU A O 1
ATOM 1464 N N . GLN A 1 187 ? 6.254 1.41 12.031 1 98.88 187 GLN A N 1
ATOM 1465 C CA . GLN A 1 187 ? 6.266 1.614 10.586 1 98.88 187 GLN A CA 1
ATOM 1466 C C . GLN A 1 187 ? 6.637 3.053 10.234 1 98.88 187 GLN A C 1
ATOM 1468 O O . GLN A 1 187 ? 7.344 3.299 9.258 1 98.88 187 GLN A O 1
ATOM 1473 N N . ALA A 1 188 ? 6.102 3.988 10.969 1 98.94 188 ALA A N 1
ATOM 1474 C CA . ALA A 1 188 ? 6.43 5.391 10.727 1 98.94 188 ALA A CA 1
ATOM 1475 C C . ALA A 1 188 ? 7.93 5.637 10.859 1 98.94 188 ALA A C 1
ATOM 1477 O O . ALA A 1 188 ? 8.531 6.309 10.016 1 98.94 188 ALA A O 1
ATOM 1478 N N . VAL A 1 189 ? 8.523 5.086 11.922 1 98.88 189 VAL A N 1
ATOM 1479 C CA . VAL A 1 189 ? 9.961 5.254 12.133 1 98.88 189 VAL A CA 1
ATOM 1480 C C . VAL A 1 189 ? 10.734 4.578 11.008 1 98.88 189 VAL A C 1
ATOM 1482 O O . VAL A 1 189 ? 11.711 5.137 10.492 1 98.88 189 VAL A O 1
ATOM 1485 N N . SER A 1 190 ? 10.312 3.387 10.625 1 98.75 190 SER A N 1
ATOM 1486 C CA . SER A 1 190 ? 10.953 2.688 9.516 1 98.75 190 SER A CA 1
ATOM 1487 C C . SER A 1 190 ? 10.875 3.504 8.227 1 98.75 190 SER A C 1
ATOM 1489 O O . SER A 1 190 ? 11.852 3.586 7.48 1 98.75 190 SER A O 1
ATOM 1491 N N . ALA A 1 191 ? 9.703 4.07 7.941 1 98.88 191 ALA A N 1
ATOM 1492 C CA . ALA A 1 191 ? 9.547 4.906 6.758 1 98.88 191 ALA A CA 1
ATOM 1493 C C . ALA A 1 191 ? 10.508 6.094 6.785 1 98.88 191 ALA A C 1
ATOM 1495 O O . ALA A 1 191 ? 11.148 6.402 5.781 1 98.88 191 ALA A O 1
ATOM 1496 N N . ALA A 1 192 ? 10.57 6.723 7.93 1 98.88 192 ALA A N 1
ATOM 1497 C CA . ALA A 1 192 ? 11.477 7.855 8.078 1 98.88 192 ALA A CA 1
ATOM 1498 C C . ALA A 1 192 ? 12.922 7.434 7.805 1 98.88 192 ALA A C 1
ATOM 1500 O O . ALA A 1 192 ? 13.664 8.141 7.117 1 98.88 192 ALA A O 1
ATOM 1501 N N . LYS A 1 193 ? 13.281 6.312 8.375 1 98.38 193 LYS A N 1
ATOM 1502 C CA . LYS A 1 193 ? 14.633 5.797 8.18 1 98.38 193 LYS A CA 1
ATOM 1503 C C . LYS A 1 193 ? 14.922 5.57 6.699 1 98.38 193 LYS A C 1
ATOM 1505 O O . LYS A 1 193 ? 15.953 6.02 6.188 1 98.38 193 LYS A O 1
ATOM 1510 N N . VAL A 1 194 ? 14.047 4.902 5.988 1 98.44 194 VAL A N 1
ATOM 1511 C CA . VAL A 1 194 ? 14.227 4.598 4.57 1 98.44 194 VAL A CA 1
ATOM 1512 C C . VAL A 1 194 ? 14.258 5.895 3.766 1 98.44 194 VAL A C 1
ATOM 1514 O O . VAL A 1 194 ? 15.023 6.02 2.811 1 98.44 194 VAL A O 1
ATOM 1517 N N . LEU A 1 195 ? 13.453 6.898 4.156 1 98.69 195 LEU A N 1
ATOM 1518 C CA . LEU A 1 195 ? 13.375 8.18 3.471 1 98.69 195 LEU A CA 1
ATOM 1519 C C . LEU A 1 195 ? 14.633 9.008 3.711 1 98.69 195 LEU A C 1
ATOM 1521 O O . LEU A 1 195 ? 14.844 10.031 3.061 1 98.69 195 LEU A O 1
ATOM 1525 N N . GLY A 1 196 ? 15.5 8.547 4.629 1 98.12 196 GLY A N 1
ATOM 1526 C CA . GLY A 1 196 ? 16.672 9.32 5.012 1 98.12 196 GLY A CA 1
ATOM 1527 C C . GLY A 1 196 ? 16.328 10.602 5.754 1 98.12 196 GLY A C 1
ATOM 1528 O O . GLY A 1 196 ? 17 11.617 5.605 1 98.12 196 GLY A O 1
ATOM 1529 N N . ALA A 1 197 ? 15.172 10.594 6.477 1 98.56 197 ALA A N 1
ATOM 1530 C CA . ALA A 1 197 ? 14.75 11.773 7.227 1 98.56 197 ALA A CA 1
ATOM 1531 C C . ALA A 1 197 ? 15.594 11.953 8.484 1 98.56 197 ALA A C 1
ATOM 1533 O O . ALA A 1 197 ? 15.883 10.984 9.195 1 98.56 197 ALA A O 1
ATOM 1534 N N . LYS A 1 198 ? 15.969 13.211 8.742 1 97.94 198 LYS A N 1
ATOM 1535 C CA . LYS A 1 198 ? 16.688 13.5 9.977 1 97.94 198 LYS A CA 1
ATOM 1536 C C . LYS A 1 198 ? 15.781 13.383 11.195 1 97.94 198 LYS A C 1
ATOM 1538 O O . LYS A 1 198 ? 16.203 12.922 12.25 1 97.94 198 LYS A O 1
ATOM 1543 N N . MET A 1 199 ? 14.531 13.82 11 1 97.62 199 MET A N 1
ATOM 1544 C CA . MET A 1 199 ? 13.578 13.836 12.094 1 97.62 199 MET A CA 1
ATOM 1545 C C . MET A 1 199 ? 12.195 13.383 11.625 1 97.62 199 MET A C 1
ATOM 1547 O O . MET A 1 199 ? 11.805 13.648 10.484 1 97.62 199 MET A O 1
ATOM 1551 N N . VAL A 1 200 ? 11.531 12.766 12.539 1 98.69 200 VAL A N 1
ATOM 1552 C CA . VAL A 1 200 ? 10.125 12.438 12.352 1 98.69 200 VAL A CA 1
ATOM 1553 C C . VAL A 1 200 ? 9.258 13.344 13.227 1 98.69 200 VAL A C 1
ATOM 1555 O O . VAL A 1 200 ? 9.555 13.531 14.406 1 98.69 200 VAL A O 1
ATOM 1558 N N . ILE A 1 201 ? 8.25 13.945 12.656 1 98.88 201 ILE A N 1
ATOM 1559 C CA . ILE A 1 201 ? 7.168 14.602 13.383 1 98.88 201 ILE A CA 1
ATOM 1560 C C . ILE A 1 201 ? 5.891 13.773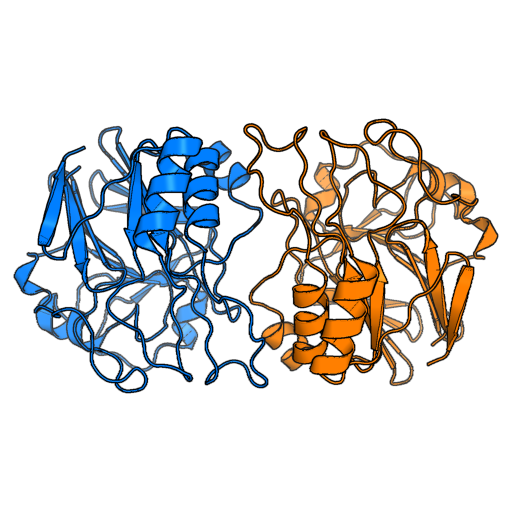 13.25 1 98.88 201 ILE A C 1
ATOM 1562 O O . ILE A 1 201 ? 5.309 13.672 12.164 1 98.88 201 ILE A O 1
ATOM 1566 N N . PRO A 1 202 ? 5.492 13.133 14.383 1 98.88 202 PRO A N 1
ATOM 1567 C CA . PRO A 1 202 ? 4.262 12.344 14.305 1 98.88 202 PRO A CA 1
ATOM 1568 C C . PRO A 1 202 ? 3.021 13.203 14.086 1 98.88 202 PRO A C 1
ATOM 1570 O O . PRO A 1 202 ? 2.908 14.289 14.664 1 98.88 202 PRO A O 1
ATOM 1573 N N . ILE A 1 203 ? 2.145 12.695 13.234 1 98.81 203 ILE A N 1
ATOM 1574 C CA . ILE A 1 203 ? 0.855 13.328 12.977 1 98.81 203 ILE A CA 1
ATOM 1575 C C . ILE A 1 203 ? -0.257 12.289 13.062 1 98.81 203 ILE A C 1
ATOM 1577 O O . ILE A 1 203 ? 0.004 11.109 13.328 1 98.81 203 ILE A O 1
ATOM 1581 N N . HIS A 1 204 ? -1.558 12.773 12.867 1 98.56 204 HIS A N 1
ATOM 1582 C CA . HIS A 1 204 ? -2.717 11.891 12.75 1 98.56 204 HIS A CA 1
ATOM 1583 C C . HIS A 1 204 ? -2.877 11.016 13.984 1 98.56 204 HIS A C 1
ATOM 1585 O O . HIS A 1 204 ? -2.969 9.797 13.875 1 98.56 204 HIS A O 1
ATOM 1591 N N . TYR A 1 205 ? -2.705 11.609 15.102 1 97.69 205 TYR A N 1
ATOM 1592 C CA . TYR A 1 205 ? -2.947 10.938 16.375 1 97.69 205 TYR A CA 1
ATOM 1593 C C . TYR A 1 205 ? -3.504 11.906 17.406 1 97.69 205 TYR A C 1
ATOM 1595 O O . TYR A 1 205 ? -3.619 13.102 17.141 1 97.69 205 TYR A O 1
ATOM 1603 N N . LYS A 1 206 ? -3.969 11.508 18.516 1 95.12 206 LYS A N 1
ATOM 1604 C CA . LYS A 1 206 ? -4.402 12.266 19.688 1 95.12 206 LYS A CA 1
ATOM 1605 C C . LYS A 1 206 ? -5.844 12.742 19.531 1 95.12 206 LYS A C 1
ATOM 1607 O O . LYS A 1 206 ? -6.699 12.445 20.359 1 95.12 206 LYS A O 1
ATOM 1612 N N . ALA A 1 207 ? -6.27 13.367 18.438 1 95.69 207 ALA A N 1
ATOM 1613 C CA . ALA A 1 207 ? -7.562 14.023 18.297 1 95.69 207 ALA A CA 1
ATOM 1614 C C . ALA A 1 207 ? -8.695 13 18.25 1 95.69 207 ALA A C 1
ATOM 1616 O O . ALA A 1 207 ? -9.773 13.227 18.812 1 95.69 207 ALA A O 1
ATOM 1617 N N . ILE A 1 208 ? -8.43 11.938 17.609 1 94.75 208 ILE A N 1
ATOM 1618 C CA . ILE A 1 208 ? -9.5 10.977 17.391 1 94.75 208 ILE A CA 1
ATOM 1619 C C . ILE A 1 208 ? -9.18 9.664 18.109 1 94.75 208 ILE A C 1
ATOM 1621 O O . ILE A 1 208 ? -8.172 9.016 17.797 1 94.75 208 ILE A O 1
ATOM 1625 N N . ASP A 1 209 ? -9.992 9.219 19.062 1 93.06 209 ASP A N 1
ATOM 1626 C CA . ASP A 1 209 ? -10.094 7.914 19.719 1 93.06 209 ASP A CA 1
ATOM 1627 C C . ASP A 1 209 ? -11.508 7.66 20.234 1 93.06 209 ASP A C 1
ATOM 1629 O O . ASP A 1 209 ? -11.891 8.18 21.281 1 93.06 209 ASP A O 1
ATOM 1633 N N . TYR A 1 210 ? -12.211 6.883 19.453 1 95.06 210 TYR A N 1
ATOM 1634 C CA . TYR A 1 210 ? -13.633 6.676 19.672 1 95.06 210 TYR A CA 1
ATOM 1635 C C . TYR A 1 210 ? -14.016 5.215 19.469 1 95.06 210 TYR A C 1
ATOM 1637 O O . TYR A 1 210 ? -14.781 4.891 18.562 1 95.06 210 TYR A O 1
ATOM 1645 N N . PRO A 1 211 ? -13.633 4.312 20.328 1 92.94 211 PRO A N 1
ATOM 1646 C CA . PRO A 1 211 ? -13.914 2.885 20.156 1 92.94 211 PRO A CA 1
ATOM 1647 C C . PRO A 1 211 ? -15.391 2.547 20.328 1 92.94 211 PRO A C 1
ATOM 1649 O O . PRO A 1 211 ? -16.094 3.199 21.094 1 92.94 211 PRO A O 1
ATOM 1652 N N . PRO A 1 212 ? -15.781 1.57 19.672 1 92.5 212 PRO A N 1
ATOM 1653 C CA . PRO A 1 212 ? -15.07 0.695 18.734 1 92.5 212 PRO A CA 1
ATOM 1654 C C . PRO A 1 212 ? -15.047 1.248 17.312 1 92.5 212 PRO A C 1
ATOM 1656 O O . PRO A 1 212 ? -14.492 0.62 16.406 1 92.5 212 PRO A O 1
ATOM 1659 N N . ILE A 1 213 ? -15.617 2.355 17.062 1 93.81 213 ILE A N 1
ATOM 1660 C CA . ILE A 1 213 ? -15.836 2.922 15.734 1 93.81 213 ILE A CA 1
ATOM 1661 C C . ILE A 1 213 ? -14.492 3.352 15.141 1 93.81 213 ILE A C 1
ATOM 1663 O O . ILE A 1 213 ? -14.234 3.111 13.961 1 93.81 213 ILE A O 1
ATOM 1667 N N . TYR A 1 214 ? -13.633 3.926 15.898 1 96.12 214 TYR A N 1
ATOM 1668 C CA . TYR A 1 214 ? -12.289 4.395 15.555 1 96.12 214 TYR A CA 1
ATOM 1669 C C . TYR A 1 214 ? -11.32 4.18 16.703 1 96.12 214 TYR A C 1
ATOM 1671 O O . TYR A 1 214 ? -11.375 4.895 17.703 1 96.12 214 TYR A O 1
ATOM 1679 N N . ARG A 1 215 ? -10.43 3.234 16.547 1 96.31 215 ARG A N 1
ATOM 1680 C CA . ARG A 1 215 ? -9.539 2.865 17.656 1 96.31 215 ARG A CA 1
ATOM 1681 C C . ARG A 1 215 ? -8.086 3.195 17.312 1 96.31 215 ARG A C 1
ATOM 1683 O O . ARG A 1 215 ? -7.559 2.725 16.312 1 96.31 215 ARG A O 1
ATOM 1690 N N . GLN A 1 216 ? -7.477 4.023 18.094 1 97.06 216 GLN A N 1
ATOM 1691 C CA . GLN A 1 216 ? -6.043 4.281 18.016 1 97.06 216 GLN A CA 1
ATOM 1692 C C . GLN A 1 216 ? -5.25 3.182 18.703 1 97.06 216 GLN A C 1
ATOM 1694 O O . GLN A 1 216 ? -5.707 2.617 19.703 1 97.06 216 GLN A O 1
ATOM 1699 N N . THR A 1 217 ? -4.027 2.928 18.188 1 97.88 217 THR A N 1
ATOM 1700 C CA . THR A 1 217 ? -3.195 1.896 18.797 1 97.88 217 THR A CA 1
ATOM 1701 C C . THR A 1 217 ? -2.76 2.309 20.188 1 97.88 217 THR A C 1
ATOM 1703 O O . THR A 1 217 ? -2.529 3.492 20.453 1 97.88 217 THR A O 1
ATOM 1706 N N . PRO A 1 218 ? -2.605 1.381 21.125 1 97.44 218 PRO A N 1
ATOM 1707 C CA . PRO A 1 218 ? -2.145 1.711 22.469 1 97.44 218 PRO A CA 1
ATOM 1708 C C . PRO A 1 218 ? -0.651 2.025 22.531 1 97.44 218 PRO A C 1
ATOM 1710 O O . PRO A 1 218 ? 0.092 1.67 21.609 1 97.44 218 PRO A O 1
ATOM 1713 N N . ASP A 1 219 ? -0.221 2.688 23.562 1 98.06 219 ASP A N 1
ATOM 1714 C CA . ASP A 1 219 ? 1.173 2.951 23.906 1 98.06 219 ASP A CA 1
ATOM 1715 C C . ASP A 1 219 ? 1.916 3.594 22.734 1 98.06 219 ASP A C 1
ATOM 1717 O O . ASP A 1 219 ? 3.086 3.289 22.5 1 98.06 219 ASP A O 1
ATOM 1721 N N . LEU A 1 220 ? 1.157 4.406 22.062 1 97.62 220 LEU A N 1
ATOM 1722 C CA . LEU A 1 220 ? 1.609 4.977 20.797 1 97.62 220 LEU A CA 1
ATOM 1723 C C . LEU A 1 220 ? 2.93 5.719 20.969 1 97.62 220 LEU A C 1
ATOM 1725 O O . LEU A 1 220 ? 3.912 5.422 20.281 1 97.62 220 LEU A O 1
ATOM 1729 N N . LEU A 1 221 ? 3.055 6.699 21.859 1 97.94 221 LEU A N 1
ATOM 1730 C CA . LEU A 1 221 ? 4.23 7.547 22.016 1 97.94 221 LEU A CA 1
ATOM 1731 C C . LEU A 1 221 ? 5.422 6.742 22.531 1 97.94 221 LEU A C 1
ATOM 1733 O O . LEU A 1 221 ? 6.559 6.977 22.109 1 97.94 221 LEU A O 1
ATOM 1737 N N . GLU A 1 222 ? 5.148 5.809 23.453 1 98.62 222 GLU A N 1
ATOM 1738 C CA . GLU A 1 222 ? 6.211 4.945 23.953 1 98.62 222 GLU A CA 1
ATOM 1739 C C . GLU A 1 222 ? 6.805 4.094 22.844 1 98.62 222 GLU A C 1
ATOM 1741 O O . GLU A 1 222 ? 8.023 3.951 22.75 1 98.62 222 GLU A O 1
ATOM 1746 N N . ARG A 1 223 ? 5.934 3.535 22.062 1 98.75 223 ARG A N 1
ATOM 1747 C CA . ARG A 1 223 ? 6.355 2.715 20.938 1 98.75 223 ARG A CA 1
ATOM 1748 C C . ARG A 1 223 ? 7.137 3.545 19.922 1 98.75 223 ARG A C 1
ATOM 1750 O O . ARG A 1 223 ? 8.141 3.084 19.375 1 98.75 223 ARG A O 1
ATOM 1757 N N . LEU A 1 224 ? 6.695 4.727 19.672 1 98.62 224 LEU A N 1
ATOM 1758 C CA . LEU A 1 224 ? 7.371 5.641 18.75 1 98.62 224 LEU A CA 1
ATOM 1759 C C . LEU A 1 224 ? 8.773 5.977 19.25 1 98.62 224 LEU A C 1
ATOM 1761 O O . LEU A 1 224 ? 9.742 5.887 18.5 1 98.62 224 LEU A O 1
ATOM 1765 N N . GLN A 1 225 ? 8.875 6.352 20.5 1 98.75 225 GLN A N 1
ATOM 1766 C CA . GLN A 1 225 ? 10.156 6.719 21.109 1 98.75 225 GLN A CA 1
ATOM 1767 C C . GLN A 1 225 ? 11.133 5.547 21.078 1 98.75 225 GLN A C 1
ATOM 1769 O O . GLN A 1 225 ? 12.297 5.711 20.734 1 98.75 225 GLN A O 1
ATOM 1774 N N . ALA A 1 226 ? 10.664 4.391 21.469 1 98.75 226 ALA A N 1
ATOM 1775 C CA . ALA A 1 226 ? 11.5 3.195 21.484 1 98.75 226 ALA A CA 1
ATOM 1776 C C . ALA A 1 226 ? 12.023 2.877 20.094 1 98.75 226 ALA A C 1
ATOM 1778 O O . ALA A 1 226 ? 13.211 2.596 19.922 1 98.75 226 ALA A O 1
ATOM 1779 N N . SER A 1 227 ? 11.141 2.941 19.109 1 98.69 227 SER A N 1
ATOM 1780 C CA . SER A 1 227 ? 11.531 2.641 17.734 1 98.69 227 SER A CA 1
ATOM 1781 C C . SER A 1 227 ? 12.516 3.674 17.203 1 98.69 227 SER A C 1
ATOM 1783 O O . SER A 1 227 ? 13.5 3.32 16.547 1 98.69 227 SER A O 1
ATOM 1785 N N . ALA A 1 228 ? 12.242 4.941 17.453 1 98.69 228 ALA A N 1
ATOM 1786 C CA . ALA A 1 228 ? 13.125 6.012 17 1 98.69 228 ALA A CA 1
ATOM 1787 C C . ALA A 1 228 ? 14.531 5.836 17.578 1 98.69 228 ALA A C 1
ATOM 1789 O O . ALA A 1 228 ? 15.523 5.988 16.875 1 98.69 228 ALA A O 1
ATOM 1790 N N . ARG A 1 229 ? 14.586 5.527 18.875 1 98.25 229 ARG A N 1
ATOM 1791 C CA . ARG A 1 229 ? 15.867 5.281 19.531 1 98.25 229 ARG A CA 1
ATOM 1792 C C . ARG A 1 229 ? 16.578 4.094 18.891 1 98.25 229 ARG A C 1
ATOM 1794 O O . ARG A 1 229 ? 17.781 4.172 18.594 1 98.25 229 ARG A O 1
ATOM 1801 N N . GLN A 1 230 ? 15.883 3.049 18.719 1 97.56 230 GLN A N 1
ATOM 1802 C CA . GLN A 1 230 ? 16.438 1.82 18.156 1 97.56 230 GLN A CA 1
ATOM 1803 C C . GLN A 1 230 ? 17.016 2.059 16.766 1 97.56 230 GLN A C 1
ATOM 1805 O O . GLN A 1 230 ? 18.031 1.462 16.406 1 97.56 230 GLN A O 1
ATOM 1810 N N . HIS A 1 231 ? 16.422 2.928 15.992 1 96.69 231 HIS A N 1
ATOM 1811 C CA . HIS A 1 231 ? 16.812 3.08 14.594 1 96.69 231 HIS A CA 1
ATOM 1812 C C . HIS A 1 231 ? 17.641 4.348 14.383 1 96.69 231 HIS A C 1
ATOM 1814 O O . HIS A 1 231 ? 18.031 4.656 13.25 1 96.69 231 HIS A O 1
ATOM 1820 N N . GLY A 1 232 ? 17.844 5.09 15.367 1 96.69 232 GLY A N 1
ATOM 1821 C CA . GLY A 1 232 ? 18.672 6.285 15.297 1 96.69 232 GLY A CA 1
ATOM 1822 C C . GLY A 1 232 ? 18.031 7.41 14.5 1 96.69 232 GLY A C 1
ATOM 1823 O O . GLY A 1 232 ? 18.703 8.102 13.742 1 96.69 232 GLY A O 1
ATOM 1824 N N . VAL A 1 233 ? 16.703 7.516 14.539 1 97.19 233 VAL A N 1
ATOM 1825 C CA . VAL A 1 233 ? 15.969 8.586 13.883 1 97.19 233 VAL A CA 1
ATOM 1826 C C . VAL A 1 233 ? 15.555 9.641 14.906 1 97.19 233 VAL A C 1
ATOM 1828 O O . VAL A 1 233 ? 15.148 9.305 16.016 1 97.19 233 VAL A O 1
ATOM 1831 N N . GLY A 1 234 ? 15.781 10.93 14.602 1 98.44 234 GLY A N 1
ATOM 1832 C CA . GLY A 1 234 ? 15.297 11.984 15.484 1 98.44 234 GLY A CA 1
ATOM 1833 C C . GLY A 1 234 ? 13.789 12.023 15.586 1 98.44 234 GLY A C 1
ATOM 1834 O O . GLY A 1 234 ? 13.086 11.859 14.586 1 98.44 234 GLY A O 1
ATOM 1835 N N . LEU A 1 235 ? 13.297 12.156 16.797 1 98.75 235 LEU A N 1
ATOM 1836 C CA . LEU A 1 235 ? 11.867 12.273 17.031 1 98.75 235 LEU A CA 1
ATOM 1837 C C . LEU A 1 235 ? 11.531 13.602 17.703 1 98.75 235 LEU A C 1
ATOM 1839 O O . LEU A 1 235 ? 12.109 13.953 18.734 1 98.75 235 LEU A O 1
ATOM 1843 N N . ILE A 1 236 ? 10.648 14.336 17.109 1 98.56 236 ILE A N 1
ATOM 1844 C CA . ILE A 1 236 ? 10.18 15.586 17.703 1 98.56 236 ILE A CA 1
ATOM 1845 C C . ILE A 1 236 ? 8.656 15.562 17.812 1 98.56 236 ILE A C 1
ATOM 1847 O O . ILE A 1 236 ? 7.949 15.594 16.797 1 98.56 236 ILE A O 1
ATOM 1851 N N . VAL A 1 237 ? 8.219 15.523 18.969 1 98.5 237 VAL A N 1
ATOM 1852 C CA . VAL A 1 237 ? 6.789 15.547 19.234 1 98.5 237 VAL A CA 1
ATOM 1853 C C . VAL A 1 237 ? 6.34 16.984 19.516 1 98.5 237 VAL A C 1
ATOM 1855 O O . VAL A 1 237 ? 6.816 17.609 20.469 1 98.5 237 VAL A O 1
ATOM 1858 N N . LEU A 1 238 ? 5.434 17.469 18.734 1 98.38 238 LEU A N 1
ATOM 1859 C CA . LEU A 1 238 ? 4.941 18.844 18.859 1 98.38 238 LEU A CA 1
ATOM 1860 C C . LEU A 1 238 ? 3.459 18.859 19.203 1 98.38 238 LEU A C 1
ATOM 1862 O O . LEU A 1 238 ? 2.68 18.062 18.656 1 98.38 238 LEU A O 1
ATOM 1866 N N . ASP A 1 239 ? 3.098 19.672 20.109 1 97.38 239 ASP A N 1
ATOM 1867 C CA . ASP A 1 239 ? 1.688 20.016 20.266 1 97.38 239 ASP A CA 1
ATOM 1868 C C . ASP A 1 239 ? 1.265 21.094 19.281 1 97.38 239 ASP A C 1
ATOM 1870 O O . ASP A 1 239 ? 2.111 21.781 18.703 1 97.38 239 ASP A O 1
ATOM 1874 N N . SER A 1 240 ? -0.048 21.219 19.141 1 97.56 240 SER A N 1
ATOM 1875 C CA . SER A 1 240 ? -0.555 22.266 18.25 1 97.56 240 SER A CA 1
ATOM 1876 C C . SER A 1 240 ? 0.026 23.625 18.609 1 97.56 240 SER A C 1
ATOM 1878 O O . SER A 1 240 ? 0.116 23.984 19.781 1 97.56 240 SER A O 1
ATOM 1880 N N . LYS A 1 241 ? 0.489 24.375 17.641 1 98.12 241 LYS A N 1
ATOM 1881 C CA . LYS A 1 241 ? 1.034 25.719 17.719 1 98.12 241 LYS A CA 1
ATOM 1882 C C . LYS A 1 241 ? 2.521 25.703 18.062 1 98.12 241 LYS A C 1
ATOM 1884 O O . LYS A 1 241 ? 3.199 26.719 17.969 1 98.12 241 LYS A O 1
ATOM 1889 N N . GLU A 1 242 ? 3.041 24.531 18.469 1 98.5 242 GLU A N 1
ATOM 1890 C CA . GLU A 1 242 ? 4.488 24.453 18.656 1 98.5 242 GLU A CA 1
ATOM 1891 C C . GLU A 1 242 ? 5.207 24.359 17.312 1 98.5 242 GLU A C 1
ATOM 1893 O O . GLU A 1 242 ? 4.648 23.844 16.328 1 98.5 242 GLU A O 1
ATOM 1898 N N . SER A 1 243 ? 6.402 24.875 17.328 1 98.56 243 SER A N 1
ATOM 1899 C CA . SER A 1 243 ? 7.152 24.938 16.062 1 98.56 243 SER A CA 1
ATOM 1900 C C . SER A 1 243 ? 8.609 24.531 16.281 1 98.56 243 SER A C 1
ATOM 1902 O O . SER A 1 243 ? 9.102 24.547 17.406 1 98.56 243 SER A O 1
ATOM 1904 N N . ILE A 1 244 ? 9.234 24.156 15.203 1 98.31 244 ILE A N 1
ATOM 1905 C CA . ILE A 1 244 ? 10.68 24 15.141 1 98.31 244 ILE A CA 1
ATOM 1906 C C . ILE A 1 244 ? 11.227 24.734 13.914 1 98.31 244 ILE A C 1
ATOM 1908 O O . ILE A 1 244 ? 10.508 24.938 12.938 1 98.31 244 ILE A O 1
ATOM 1912 N N . VAL A 1 245 ? 12.438 25.156 14.031 1 97.12 245 VAL A N 1
ATOM 1913 C CA . VAL A 1 245 ? 13.141 25.75 12.891 1 97.12 245 VAL A CA 1
ATOM 1914 C C . VAL A 1 245 ? 14.266 24.812 12.445 1 97.12 245 VAL A C 1
ATOM 1916 O O . VAL A 1 245 ? 15.07 24.359 13.266 1 97.12 245 VAL A O 1
ATOM 1919 N N . LEU A 1 246 ? 14.266 24.484 11.203 1 94.81 246 LEU A N 1
ATOM 1920 C CA . LEU A 1 246 ? 15.266 23.578 10.641 1 94.81 246 LEU A CA 1
ATOM 1921 C C . LEU A 1 246 ? 16.531 24.344 10.242 1 94.81 246 LEU A C 1
ATOM 1923 O O . LEU A 1 246 ? 16.453 25.5 9.828 1 94.81 246 LEU A O 1
ATOM 1927 N N . MET B 1 1 ? -13.875 -24.328 -13.242 1 96.62 1 MET B N 1
ATOM 1928 C CA . MET B 1 1 ? -12.5 -23.844 -13.125 1 96.62 1 MET B CA 1
ATOM 1929 C C . MET B 1 1 ? -11.68 -24.75 -12.227 1 96.62 1 MET B C 1
ATOM 1931 O O . MET B 1 1 ? -12.094 -25.078 -11.117 1 96.62 1 MET B O 1
ATOM 1935 N N . LYS B 1 2 ? -10.617 -25.312 -12.789 1 98.12 2 LYS B N 1
ATOM 1936 C CA . LYS B 1 2 ? -9.664 -26.078 -11.992 1 98.12 2 LYS B CA 1
ATOM 1937 C C . LYS B 1 2 ? -8.453 -25.25 -11.609 1 98.12 2 LYS B C 1
ATOM 1939 O O . LYS B 1 2 ? -7.855 -24.578 -12.461 1 98.12 2 LYS B O 1
ATOM 1944 N N . VAL B 1 3 ? -8.156 -25.234 -10.305 1 98.75 3 VAL B N 1
ATOM 1945 C CA . VAL B 1 3 ? -7.035 -24.469 -9.773 1 98.75 3 VAL B CA 1
ATOM 1946 C C . VAL B 1 3 ? -5.977 -25.422 -9.211 1 98.75 3 VAL B C 1
ATOM 1948 O O . VAL B 1 3 ? -6.266 -26.234 -8.328 1 98.75 3 VAL B O 1
ATOM 1951 N N . THR B 1 4 ? -4.793 -25.312 -9.742 1 98.88 4 THR B N 1
ATOM 1952 C CA . THR B 1 4 ? -3.689 -26.172 -9.297 1 98.88 4 THR B CA 1
ATOM 1953 C C . THR B 1 4 ? -2.562 -25.328 -8.711 1 98.88 4 THR B C 1
ATOM 1955 O O . THR B 1 4 ? -2.15 -24.328 -9.305 1 98.88 4 THR B O 1
ATOM 1958 N N . LYS B 1 5 ? -2.076 -25.797 -7.566 1 98.81 5 LYS B N 1
ATOM 1959 C CA . LYS B 1 5 ? -0.962 -25.094 -6.926 1 98.81 5 LYS B CA 1
ATOM 1960 C C . LYS B 1 5 ? 0.364 -25.453 -7.586 1 98.81 5 LYS B C 1
ATOM 1962 O O . LYS B 1 5 ? 0.648 -26.641 -7.816 1 98.81 5 LYS B O 1
ATOM 1967 N N . LEU B 1 6 ? 1.098 -24.469 -8.023 1 98.75 6 LEU B N 1
ATOM 1968 C CA . LEU B 1 6 ? 2.502 -24.609 -8.391 1 98.75 6 LEU B CA 1
ATOM 1969 C C . LEU B 1 6 ? 3.412 -24.234 -7.227 1 98.75 6 LEU B C 1
ATOM 1971 O O . LEU B 1 6 ? 2.938 -23.766 -6.188 1 98.75 6 LEU B O 1
ATOM 1975 N N . PRO B 1 7 ? 4.719 -24.5 -7.348 1 98.19 7 PRO B N 1
ATOM 1976 C CA . PRO B 1 7 ? 5.609 -24.125 -6.246 1 98.19 7 PRO B CA 1
ATOM 1977 C C . PRO B 1 7 ? 5.57 -22.625 -5.938 1 98.19 7 PRO B C 1
ATOM 1979 O O . PRO B 1 7 ? 5.332 -21.812 -6.836 1 98.19 7 PRO B O 1
ATOM 1982 N N . TRP B 1 8 ? 5.809 -22.25 -4.648 1 98.12 8 TRP B N 1
ATOM 1983 C CA . TRP B 1 8 ? 6.031 -20.875 -4.188 1 98.12 8 TRP B CA 1
ATOM 1984 C C . TRP B 1 8 ? 4.773 -20.031 -4.359 1 98.12 8 TRP B C 1
ATOM 1986 O O . TRP B 1 8 ? 3.814 -20.172 -3.596 1 98.12 8 TRP B O 1
ATOM 1996 N N . ALA B 1 9 ? 4.617 -19.297 -5.383 1 98.69 9 ALA B N 1
ATOM 1997 C CA . ALA B 1 9 ? 3.455 -18.438 -5.543 1 98.69 9 ALA B CA 1
ATOM 1998 C C . ALA B 1 9 ? 2.658 -18.812 -6.789 1 98.69 9 ALA B C 1
ATOM 2000 O O . ALA B 1 9 ? 1.673 -18.156 -7.125 1 98.69 9 ALA B O 1
ATOM 2001 N N . GLY B 1 10 ? 3.031 -19.875 -7.488 1 98.81 10 GLY B N 1
ATOM 2002 C CA . GLY B 1 10 ? 2.457 -20.203 -8.781 1 98.81 10 GLY B CA 1
ATOM 2003 C C . GLY B 1 10 ? 1.084 -20.844 -8.68 1 98.81 10 GLY B C 1
ATOM 2004 O O . GLY B 1 10 ? 0.812 -21.594 -7.746 1 98.81 10 GLY B O 1
ATOM 2005 N N . ILE B 1 11 ? 0.241 -20.562 -9.672 1 98.94 11 ILE B N 1
ATOM 2006 C CA . ILE B 1 11 ? -1.093 -21.141 -9.789 1 98.94 11 ILE B CA 1
ATOM 2007 C C . ILE B 1 11 ? -1.394 -21.453 -11.258 1 98.94 11 ILE B C 1
ATOM 2009 O O . ILE B 1 11 ? -1.093 -20.641 -12.141 1 98.94 11 ILE B O 1
ATOM 2013 N N . LYS B 1 12 ? -1.923 -22.562 -11.508 1 98.88 12 LYS B N 1
ATOM 2014 C CA . LYS B 1 12 ? -2.488 -22.875 -12.82 1 98.88 12 LYS B CA 1
ATOM 2015 C C . LYS B 1 12 ? -4.012 -22.844 -12.781 1 98.88 12 LYS B C 1
ATOM 2017 O O . LYS B 1 12 ? -4.629 -23.344 -11.836 1 98.88 12 LYS B O 1
ATOM 2022 N N . VAL B 1 13 ? -4.559 -22.219 -13.758 1 98.56 13 VAL B N 1
ATOM 2023 C CA . VAL B 1 13 ? -6.008 -22.141 -13.898 1 98.56 13 VAL B CA 1
ATOM 2024 C C . VAL B 1 13 ? -6.434 -22.812 -15.203 1 98.56 13 VAL B C 1
ATOM 2026 O O . VAL B 1 13 ? -5.953 -22.469 -16.281 1 98.56 13 VAL B O 1
ATOM 2029 N N . GLU B 1 14 ? -7.289 -23.734 -15.078 1 97.88 14 GLU B N 1
ATOM 2030 C CA . GLU B 1 14 ? -7.848 -24.422 -16.234 1 97.88 14 GLU B CA 1
ATOM 2031 C C . GLU B 1 14 ? -9.352 -24.156 -16.359 1 97.88 14 GLU B C 1
ATOM 2033 O O . GLU B 1 14 ? -10.109 -24.469 -15.438 1 97.88 14 GLU B O 1
ATOM 2038 N N . MET B 1 15 ? -9.672 -23.578 -17.438 1 95.81 15 MET B N 1
ATOM 2039 C CA . MET B 1 15 ? -11.07 -23.328 -17.766 1 95.81 15 MET B CA 1
ATOM 2040 C C . MET B 1 15 ? -11.383 -23.766 -19.188 1 95.81 15 MET B C 1
ATOM 2042 O O . MET B 1 15 ? -10.977 -23.109 -20.156 1 95.81 15 MET B O 1
ATOM 2046 N N . ASP B 1 16 ? -12.195 -24.75 -19.344 1 91.5 16 ASP B N 1
ATOM 2047 C CA . ASP B 1 16 ? -12.523 -25.297 -20.656 1 91.5 16 ASP B CA 1
ATOM 2048 C C . ASP B 1 16 ? -11.266 -25.547 -21.484 1 91.5 16 ASP B C 1
ATOM 2050 O O . ASP B 1 16 ? -10.375 -26.281 -21.062 1 91.5 16 ASP B O 1
ATOM 2054 N N . GLU B 1 17 ? -11.18 -24.844 -22.609 1 93.44 17 GLU B N 1
ATOM 2055 C CA . GLU B 1 17 ? -10.062 -25.094 -23.5 1 93.44 17 GLU B CA 1
ATOM 2056 C C . GLU B 1 17 ? -8.914 -24.125 -23.234 1 93.44 17 GLU B C 1
ATOM 2058 O O . GLU B 1 17 ? -7.863 -24.203 -23.875 1 93.44 17 GLU B O 1
ATOM 2063 N N . THR B 1 18 ? -9.094 -23.297 -22.234 1 95.94 18 THR B N 1
ATOM 2064 C CA . THR B 1 18 ? -8.086 -22.297 -21.953 1 95.94 18 THR B CA 1
ATOM 2065 C C . THR B 1 18 ? -7.379 -22.594 -20.625 1 95.94 18 THR B C 1
ATOM 2067 O O . THR B 1 18 ? -8.023 -22.703 -19.594 1 95.94 18 THR B O 1
ATOM 2070 N N . HIS B 1 19 ? -6.066 -22.781 -20.719 1 97.75 19 HIS B N 1
ATOM 2071 C CA . HIS B 1 19 ? -5.215 -23 -19.562 1 97.75 19 HIS B CA 1
ATOM 2072 C C . HIS B 1 19 ? -4.18 -21.891 -19.422 1 97.75 19 HIS B C 1
ATOM 2074 O O . HIS B 1 19 ? -3.596 -21.438 -20.406 1 97.75 19 HIS B O 1
ATOM 2080 N N . LEU B 1 20 ? -4.027 -21.391 -18.172 1 97.94 20 LEU B N 1
ATOM 2081 C CA . LEU B 1 20 ? -3.049 -20.359 -17.875 1 97.94 20 LEU B CA 1
ATOM 2082 C C . LEU B 1 20 ? -2.266 -20.672 -16.609 1 97.94 20 LEU B C 1
ATOM 2084 O O . LEU B 1 20 ? -2.748 -21.406 -15.742 1 97.94 20 LEU B O 1
ATOM 2088 N N . VAL B 1 21 ? -1.085 -20.125 -16.562 1 98.88 21 VAL B N 1
ATOM 2089 C CA . VAL B 1 21 ? -0.329 -20.188 -15.312 1 98.88 21 VAL B CA 1
ATOM 2090 C C . VAL B 1 21 ? 0.051 -18.781 -14.867 1 98.88 21 VAL B C 1
ATOM 2092 O O . VAL B 1 21 ? 0.276 -17.891 -15.703 1 98.88 21 VAL B O 1
ATOM 2095 N N . ILE B 1 22 ? 0.054 -18.609 -13.594 1 98.94 22 ILE B N 1
ATOM 2096 C CA . ILE B 1 22 ? 0.497 -17.359 -12.969 1 98.94 22 ILE B CA 1
ATOM 2097 C C . ILE B 1 22 ? 1.771 -17.609 -12.164 1 98.94 22 ILE B C 1
ATOM 2099 O O . ILE B 1 22 ? 1.801 -18.484 -11.297 1 98.94 22 ILE B O 1
ATOM 2103 N N . ASP B 1 23 ? 2.818 -16.906 -12.453 1 98.88 23 ASP B N 1
ATOM 2104 C CA . ASP B 1 23 ? 4.086 -16.906 -11.734 1 98.88 23 ASP B CA 1
ATOM 2105 C C . ASP B 1 23 ? 4.668 -18.312 -11.633 1 98.88 23 ASP B C 1
ATOM 2107 O O . ASP B 1 23 ? 5.027 -18.766 -10.547 1 98.88 23 ASP B O 1
ATOM 2111 N N . PRO B 1 24 ? 4.789 -19.047 -12.766 1 98.81 24 PRO B N 1
ATOM 2112 C CA . PRO B 1 24 ? 5.445 -20.344 -12.68 1 98.81 24 PRO B CA 1
ATOM 2113 C C . PRO B 1 24 ? 6.938 -20.234 -12.375 1 98.81 24 PRO B C 1
ATOM 2115 O O . PRO B 1 24 ? 7.625 -19.391 -12.938 1 98.81 24 PRO B O 1
ATOM 2118 N N . LEU B 1 25 ? 7.383 -21.078 -11.469 1 98.19 25 LEU B N 1
ATOM 2119 C CA . LEU B 1 25 ? 8.773 -21.047 -11.039 1 98.19 25 LEU B CA 1
ATOM 2120 C C . LEU B 1 25 ? 9.398 -22.438 -11.094 1 98.19 25 LEU B C 1
ATOM 2122 O O . LEU B 1 25 ? 8.82 -23.406 -10.594 1 98.19 25 LEU B O 1
ATOM 2126 N N . TYR B 1 26 ? 10.57 -22.484 -11.742 1 98.06 26 TYR B N 1
ATOM 2127 C CA . TYR B 1 26 ? 11.352 -23.719 -11.773 1 98.06 26 TYR B CA 1
ATOM 2128 C C . TYR B 1 26 ? 12.758 -23.484 -11.227 1 98.06 26 TYR B C 1
ATOM 2130 O O . TYR B 1 26 ? 13.25 -24.266 -10.406 1 98.06 26 TYR B O 1
ATOM 2138 N N . HIS B 1 27 ? 13.398 -22.5 -11.68 1 97.25 27 HIS B N 1
ATOM 2139 C CA . HIS B 1 27 ? 14.711 -22.141 -11.156 1 97.25 27 HIS B CA 1
ATOM 2140 C C . HIS B 1 27 ? 14.602 -21.344 -9.867 1 97.25 27 HIS B C 1
ATOM 2142 O O . HIS B 1 27 ? 14.109 -20.219 -9.867 1 97.25 27 HIS B O 1
ATOM 2148 N N . PHE B 1 28 ? 15.07 -21.875 -8.82 1 95.81 28 PHE B N 1
ATOM 2149 C CA . PHE B 1 28 ? 15.047 -21.219 -7.523 1 95.81 28 PHE B CA 1
ATOM 2150 C C . PHE B 1 28 ? 16.156 -20.172 -7.426 1 95.81 28 PHE B C 1
ATOM 2152 O O . PHE B 1 28 ? 17.312 -20.469 -7.742 1 95.81 28 PHE B O 1
ATOM 2159 N N . PRO B 1 29 ? 15.875 -18.984 -7.008 1 93 29 PRO B N 1
ATOM 2160 C CA . PRO B 1 29 ? 16.938 -17.984 -6.883 1 93 29 PRO B CA 1
ATOM 2161 C C . PRO B 1 29 ? 17.969 -18.359 -5.824 1 93 29 PRO B C 1
ATOM 2163 O O . PRO B 1 29 ? 17.641 -18.484 -4.645 1 93 29 PRO B O 1
ATOM 2166 N N . SER B 1 30 ? 19.188 -18.312 -6.164 1 91.06 30 SER B N 1
ATOM 2167 C CA . SER B 1 30 ? 20.266 -18.812 -5.316 1 91.06 30 SER B CA 1
ATOM 2168 C C . SER B 1 30 ? 20.469 -17.922 -4.098 1 91.06 30 SER B C 1
ATOM 2170 O O . SER B 1 30 ? 20.891 -18.391 -3.041 1 91.06 30 SER B O 1
ATOM 2172 N N . LYS B 1 31 ? 20.141 -16.719 -4.195 1 90.44 31 LYS B N 1
ATOM 2173 C CA . LYS B 1 31 ? 20.344 -15.773 -3.105 1 90.44 31 LYS B CA 1
ATOM 2174 C C . LYS B 1 31 ? 19.469 -16.125 -1.903 1 90.44 31 LYS B C 1
ATOM 2176 O O . LYS B 1 31 ? 19.688 -15.602 -0.806 1 90.44 31 LYS B O 1
ATOM 2181 N N . PHE B 1 32 ? 18.516 -17.016 -2.143 1 92.94 32 PHE B N 1
ATOM 2182 C CA . PHE B 1 32 ? 17.609 -17.406 -1.067 1 92.94 32 PHE B CA 1
ATOM 2183 C C . PHE B 1 32 ? 17.969 -18.781 -0.52 1 92.94 32 PHE B C 1
ATOM 2185 O O . PHE B 1 32 ? 17.172 -19.406 0.171 1 92.94 32 PHE B O 1
ATOM 2192 N N . GLY B 1 33 ? 19.203 -19.266 -0.881 1 92.06 33 GLY B N 1
ATOM 2193 C CA . GLY B 1 33 ? 19.609 -20.594 -0.446 1 92.06 33 GLY B CA 1
ATOM 2194 C C . GLY B 1 33 ? 18.922 -21.719 -1.214 1 92.06 33 GLY B C 1
ATOM 2195 O O . GLY B 1 33 ? 18.781 -21.641 -2.438 1 92.06 33 GLY B O 1
ATOM 2196 N N . GLN B 1 34 ? 18.594 -22.766 -0.422 1 94.19 34 GLN B N 1
ATOM 2197 C CA . GLN B 1 34 ? 17.906 -23.906 -1.026 1 94.19 34 GLN B CA 1
ATOM 2198 C C . GLN B 1 34 ? 16.391 -23.812 -0.804 1 94.19 34 GLN B C 1
ATOM 2200 O O . GLN B 1 34 ? 15.945 -23.406 0.27 1 94.19 34 GLN B O 1
ATOM 2205 N N . SER B 1 35 ? 15.672 -24.234 -1.82 1 96.56 35 SER B N 1
ATOM 2206 C CA . SER B 1 35 ? 14.219 -24.266 -1.677 1 96.56 35 SER B CA 1
ATOM 2207 C C . SER B 1 35 ? 13.797 -25.281 -0.623 1 96.56 35 SER B C 1
ATOM 2209 O O . SER B 1 35 ? 14.336 -26.391 -0.571 1 96.56 35 SER B O 1
ATOM 2211 N N . HIS B 1 36 ? 12.797 -24.922 0.18 1 96.56 36 HIS B N 1
ATOM 2212 C CA . HIS B 1 36 ? 12.281 -25.812 1.211 1 96.56 36 HIS B CA 1
ATOM 2213 C C . HIS B 1 36 ? 11.148 -26.672 0.675 1 96.56 36 HIS B C 1
ATOM 2215 O O . HIS B 1 36 ? 10.562 -27.469 1.415 1 96.56 36 HIS B O 1
ATOM 2221 N N . GLU B 1 37 ? 10.781 -26.5 -0.617 1 96.5 37 GLU B N 1
ATOM 2222 C CA . GLU B 1 37 ? 9.844 -27.375 -1.294 1 96.5 37 GLU B CA 1
ATOM 2223 C C . GLU B 1 37 ? 10.352 -27.781 -2.676 1 96.5 37 GLU B C 1
ATOM 2225 O O . GLU B 1 37 ? 11.18 -27.078 -3.262 1 96.5 37 GLU B O 1
ATOM 2230 N N . PRO B 1 38 ? 9.93 -28.906 -3.141 1 96.25 38 PRO B N 1
ATOM 2231 C CA . PRO B 1 38 ? 10.398 -29.328 -4.461 1 96.25 38 PRO B CA 1
ATOM 2232 C C . PRO B 1 38 ? 9.914 -28.406 -5.582 1 96.25 38 PRO B C 1
ATOM 2234 O O . PRO B 1 38 ? 8.797 -27.891 -5.523 1 96.25 38 PRO B O 1
ATOM 2237 N N . LEU B 1 39 ? 10.781 -28.203 -6.473 1 97.12 39 LEU B N 1
ATOM 2238 C CA . LEU B 1 39 ? 10.438 -27.547 -7.734 1 97.12 39 LEU B CA 1
ATOM 2239 C C . LEU B 1 39 ? 10.273 -28.578 -8.844 1 97.12 39 LEU B C 1
ATOM 2241 O O . LEU B 1 39 ? 10.891 -29.656 -8.805 1 97.12 39 LEU B O 1
ATOM 2245 N N . PHE B 1 40 ? 9.453 -28.344 -9.758 1 98.12 40 PHE B N 1
ATOM 2246 C CA . PHE B 1 40 ? 9.117 -29.281 -10.82 1 98.12 40 PHE B CA 1
ATOM 2247 C C . PHE B 1 40 ? 9.25 -28.625 -12.188 1 98.12 40 PHE B C 1
ATOM 2249 O O . PHE B 1 40 ? 8.969 -27.422 -12.336 1 98.12 40 PHE B O 1
ATOM 2256 N N . PRO B 1 41 ? 9.695 -29.453 -13.195 1 98.38 41 PRO B N 1
ATOM 2257 C CA . PRO B 1 41 ? 9.578 -28.922 -14.555 1 98.38 41 PRO B CA 1
ATOM 2258 C C . PRO B 1 41 ? 8.18 -28.375 -14.852 1 98.38 41 PRO B C 1
ATOM 2260 O O . PRO B 1 41 ? 7.18 -29 -14.5 1 98.38 41 PRO B O 1
ATOM 2263 N N . LEU B 1 42 ? 8.133 -27.203 -15.516 1 98.56 42 LEU B N 1
ATOM 2264 C CA . LEU B 1 42 ? 6.836 -26.578 -15.758 1 98.56 42 LEU B CA 1
ATOM 2265 C C . LEU B 1 42 ? 5.965 -27.453 -16.641 1 98.56 42 LEU B C 1
ATOM 2267 O O . LEU B 1 42 ? 4.738 -27.422 -16.547 1 98.56 42 LEU B O 1
ATOM 2271 N N . SER B 1 43 ? 6.605 -28.312 -17.453 1 97.56 43 SER B N 1
ATOM 2272 C CA . SER B 1 43 ? 5.883 -29.219 -18.328 1 97.56 43 SER B CA 1
ATOM 2273 C C . SER B 1 43 ? 5.09 -30.25 -17.531 1 97.56 43 SER B C 1
ATOM 2275 O O . SER B 1 43 ? 4.137 -30.844 -18.047 1 97.56 43 SER B O 1
ATOM 2277 N N . ASP B 1 44 ? 5.512 -30.484 -16.266 1 98.12 44 ASP B N 1
ATOM 2278 C CA . ASP B 1 44 ? 4.793 -31.406 -15.398 1 98.12 44 ASP B CA 1
ATOM 2279 C C . ASP B 1 44 ? 3.357 -30.938 -15.156 1 98.12 44 ASP B C 1
ATOM 2281 O O . ASP B 1 44 ? 2.502 -31.734 -14.75 1 98.12 44 ASP B O 1
ATOM 2285 N N . PHE B 1 45 ? 3.057 -29.672 -15.391 1 98 45 PHE B N 1
ATOM 2286 C CA . PHE B 1 45 ? 1.749 -29.109 -15.094 1 98 45 PHE B CA 1
ATOM 2287 C C . PHE B 1 45 ? 0.912 -28.984 -16.359 1 98 45 PHE B C 1
ATOM 2289 O O . PHE B 1 45 ? -0.195 -28.438 -16.328 1 98 45 PHE B O 1
ATOM 2296 N N . GLY B 1 46 ? 1.469 -29.453 -17.516 1 96.94 46 GLY B N 1
ATOM 2297 C CA . GLY B 1 46 ? 0.739 -29.469 -18.766 1 96.94 46 GLY B CA 1
ATOM 2298 C C . GLY B 1 46 ? 0.893 -28.172 -19.547 1 96.94 46 GLY B C 1
ATOM 2299 O O . GLY B 1 46 ? 1.435 -27.188 -19.047 1 96.94 46 GLY B O 1
ATOM 2300 N N . GLY B 1 47 ? 0.405 -28.141 -20.781 1 96.88 47 GLY B N 1
ATOM 2301 C CA . GLY B 1 47 ? 0.495 -26.984 -21.656 1 96.88 47 GLY B CA 1
ATOM 2302 C C . GLY B 1 47 ? -0.438 -25.859 -21.25 1 96.88 47 GLY B C 1
ATOM 2303 O O . GLY B 1 47 ? -1.432 -26.078 -20.562 1 96.88 47 GLY B O 1
ATOM 2304 N N . VAL B 1 48 ? -0.055 -24.688 -21.641 1 98.12 48 VAL B N 1
ATOM 2305 C CA . VAL B 1 48 ? -0.865 -23.516 -21.344 1 98.12 48 VAL B CA 1
ATOM 2306 C C . VAL B 1 48 ? -0.973 -22.625 -22.578 1 98.12 48 VAL B C 1
ATOM 2308 O O . VAL B 1 48 ? -0.171 -22.75 -23.5 1 98.12 48 VAL B O 1
ATOM 2311 N N . GLU B 1 49 ? -1.988 -21.812 -22.547 1 98 49 GLU B N 1
ATOM 2312 C CA . GLU B 1 49 ? -2.193 -20.875 -23.656 1 98 49 GLU B CA 1
ATOM 2313 C C . GLU B 1 49 ? -1.502 -19.547 -23.391 1 98 49 GLU B C 1
ATOM 2315 O O . GLU B 1 49 ? -1.227 -18.781 -24.312 1 98 49 GLU B O 1
ATOM 2320 N N . ALA B 1 50 ? -1.218 -19.25 -22.125 1 98.62 50 ALA B N 1
ATOM 2321 C CA . ALA B 1 50 ? -0.541 -18 -21.75 1 98.62 50 ALA B CA 1
ATOM 2322 C C . ALA B 1 50 ? 0.072 -18.109 -20.359 1 98.62 50 ALA B C 1
ATOM 2324 O O . ALA B 1 50 ? -0.319 -18.969 -19.562 1 98.62 50 ALA B O 1
ATOM 2325 N N . VAL B 1 51 ? 1.027 -17.234 -20.109 1 98.81 51 VAL B N 1
ATOM 2326 C CA . VAL B 1 51 ? 1.672 -17.094 -18.812 1 98.81 51 VAL B CA 1
ATOM 2327 C C . VAL B 1 51 ? 1.439 -15.68 -18.281 1 98.81 51 VAL B C 1
ATOM 2329 O O . VAL B 1 51 ? 1.629 -14.695 -19 1 98.81 51 VAL B O 1
ATOM 2332 N N . LEU B 1 52 ? 0.94 -15.586 -17.094 1 98.94 52 LEU B N 1
ATOM 2333 C CA . LEU B 1 52 ? 0.74 -14.312 -16.422 1 98.94 52 LEU B CA 1
ATOM 2334 C C . LEU B 1 52 ? 1.782 -14.102 -15.328 1 98.94 52 LEU B C 1
ATOM 2336 O O . LEU B 1 52 ? 1.983 -14.984 -14.484 1 98.94 52 LEU B O 1
ATOM 2340 N N . ILE B 1 53 ? 2.445 -12.961 -15.383 1 98.88 53 ILE B N 1
ATOM 2341 C CA . ILE B 1 53 ? 3.494 -12.633 -14.422 1 98.88 53 ILE B CA 1
ATOM 2342 C C . ILE B 1 53 ? 3.076 -11.414 -13.602 1 98.88 53 ILE B C 1
ATOM 2344 O O . ILE B 1 53 ? 2.791 -10.352 -14.156 1 98.88 53 ILE B O 1
ATOM 2348 N N . THR B 1 54 ? 3.09 -11.586 -12.297 1 98.88 54 THR B N 1
ATOM 2349 C CA . THR B 1 54 ? 2.648 -10.5 -11.438 1 98.88 54 THR B CA 1
ATOM 2350 C C . THR B 1 54 ? 3.676 -9.367 -11.422 1 98.88 54 THR B C 1
ATOM 2352 O O . THR B 1 54 ? 3.311 -8.188 -11.422 1 98.88 54 THR B O 1
ATOM 2355 N N . HIS B 1 55 ? 4.926 -9.695 -11.289 1 98.62 55 HIS B N 1
ATOM 2356 C CA . HIS B 1 55 ? 6.023 -8.734 -11.305 1 98.62 55 HIS B CA 1
ATOM 2357 C C . HIS B 1 55 ? 7.344 -9.414 -11.664 1 98.62 55 HIS B C 1
ATOM 2359 O O . HIS B 1 55 ? 7.434 -10.641 -11.68 1 98.62 55 HIS B O 1
ATOM 2365 N N . HIS B 1 56 ? 8.383 -8.672 -11.859 1 98 56 HIS B N 1
ATOM 2366 C CA . HIS B 1 56 ? 9.562 -9.148 -12.578 1 98 56 HIS B CA 1
ATOM 2367 C C . HIS B 1 56 ? 10.57 -9.773 -11.625 1 98 56 HIS B C 1
ATOM 2369 O O . HIS B 1 56 ? 11.648 -10.195 -12.047 1 98 56 HIS B O 1
ATOM 2375 N N . HIS B 1 57 ? 10.328 -9.906 -10.352 1 97.19 57 HIS B N 1
ATOM 2376 C CA . HIS B 1 57 ? 11.289 -10.508 -9.438 1 97.19 57 HIS B CA 1
ATOM 2377 C C . HIS B 1 57 ? 11.602 -11.945 -9.828 1 97.19 57 HIS B C 1
ATOM 2379 O O . HIS B 1 57 ? 10.719 -12.672 -10.289 1 97.19 57 HIS B O 1
ATOM 2385 N N . PRO B 1 58 ? 12.797 -12.414 -9.547 1 96.06 58 PRO B N 1
ATOM 2386 C CA . PRO B 1 58 ? 13.234 -13.734 -10.023 1 96.06 58 PRO B CA 1
ATOM 2387 C C . PRO B 1 58 ? 12.469 -14.883 -9.359 1 96.06 58 PRO B C 1
ATOM 2389 O O . PRO B 1 58 ? 12.477 -16 -9.875 1 96.06 58 PRO B O 1
ATOM 2392 N N . ASP B 1 59 ? 11.875 -14.602 -8.234 1 97.25 59 ASP B N 1
ATOM 2393 C CA . ASP B 1 59 ? 11.102 -15.672 -7.602 1 97.25 59 ASP B CA 1
ATOM 2394 C C . ASP B 1 59 ? 9.68 -15.719 -8.141 1 97.25 59 ASP B C 1
ATOM 2396 O O . ASP B 1 59 ? 8.891 -16.578 -7.758 1 97.25 59 ASP B O 1
ATOM 2400 N N . HIS B 1 60 ? 9.312 -14.867 -9.102 1 98.12 60 HIS B N 1
ATOM 2401 C CA . HIS B 1 60 ? 7.992 -14.875 -9.719 1 98.12 60 HIS B CA 1
ATOM 2402 C C . HIS B 1 60 ? 8.094 -14.984 -11.234 1 98.12 60 HIS B C 1
ATOM 2404 O O . HIS B 1 60 ? 7.137 -15.367 -11.906 1 98.12 60 HIS B O 1
ATOM 2410 N N . PHE B 1 61 ? 9.156 -14.547 -11.766 1 98.12 61 PHE B N 1
ATOM 2411 C CA . PHE B 1 61 ? 9.367 -14.523 -13.211 1 98.12 61 PHE B CA 1
ATOM 2412 C C . PHE B 1 61 ? 10.617 -15.305 -13.586 1 98.12 61 PHE B C 1
ATOM 2414 O O . PHE B 1 61 ? 11.742 -14.836 -13.375 1 98.12 61 PHE B O 1
ATOM 2421 N N . ASP B 1 62 ? 10.422 -16.438 -14.172 1 97.56 62 ASP B N 1
ATOM 2422 C CA . ASP B 1 62 ? 11.477 -17.344 -14.625 1 97.56 62 ASP B CA 1
ATOM 2423 C C . ASP B 1 62 ? 11.453 -17.5 -16.141 1 97.56 62 ASP B C 1
ATOM 2425 O O . ASP B 1 62 ? 11.039 -18.547 -16.656 1 97.56 62 ASP B O 1
ATOM 2429 N N . PRO B 1 63 ? 12.008 -16.516 -16.844 1 97.75 63 PRO B N 1
ATOM 2430 C CA . PRO B 1 63 ? 11.891 -16.531 -18.312 1 97.75 63 PRO B CA 1
ATOM 2431 C C . PRO B 1 63 ? 12.594 -17.734 -18.938 1 97.75 63 PRO B C 1
ATOM 2433 O O . PRO B 1 63 ? 12.141 -18.25 -19.953 1 97.75 63 PRO B O 1
ATOM 2436 N N . GLU B 1 64 ? 13.664 -18.172 -18.359 1 97 64 GLU B N 1
ATOM 2437 C CA . GLU B 1 64 ? 14.383 -19.328 -18.891 1 97 64 GLU B CA 1
ATOM 2438 C C . GLU B 1 64 ? 13.531 -20.594 -18.797 1 97 64 GLU B C 1
ATOM 2440 O O . GLU B 1 64 ? 13.438 -21.344 -19.766 1 97 64 GLU B O 1
ATOM 2445 N N . ALA B 1 65 ? 12.914 -20.797 -17.656 1 98.25 65 ALA B N 1
ATOM 2446 C CA . ALA B 1 65 ? 12.055 -21.969 -17.484 1 98.25 65 ALA B CA 1
ATOM 2447 C C . ALA B 1 65 ? 10.836 -21.875 -18.406 1 98.25 65 ALA B C 1
ATOM 2449 O O . ALA B 1 65 ? 10.445 -22.875 -19.016 1 98.25 65 ALA B O 1
ATOM 2450 N N . ILE B 1 66 ? 10.211 -20.719 -18.516 1 98.69 66 ILE B N 1
ATOM 2451 C CA . ILE B 1 66 ? 9.023 -20.531 -19.328 1 98.69 66 ILE B CA 1
ATOM 2452 C C . ILE B 1 66 ? 9.352 -20.844 -20.797 1 98.69 66 ILE B C 1
ATOM 2454 O O . ILE B 1 66 ? 8.617 -21.594 -21.453 1 98.69 66 ILE B O 1
ATOM 2458 N N . ALA B 1 67 ? 10.477 -20.328 -21.266 1 98.19 67 ALA B N 1
ATOM 2459 C CA . ALA B 1 67 ? 10.891 -20.594 -22.641 1 98.19 67 ALA B CA 1
ATOM 2460 C C . ALA B 1 67 ? 11.188 -22.062 -22.859 1 98.19 67 ALA B C 1
ATOM 2462 O O . ALA B 1 67 ? 10.781 -22.641 -23.875 1 98.19 67 ALA B O 1
ATOM 2463 N N . ARG B 1 68 ? 11.859 -22.672 -21.922 1 98.06 68 ARG B N 1
ATOM 2464 C CA . ARG B 1 68 ? 12.289 -24.062 -22.031 1 98.06 68 ARG B CA 1
ATOM 2465 C C . ARG B 1 68 ? 11.086 -25 -22.062 1 98.06 68 ARG B C 1
ATOM 2467 O O . ARG B 1 68 ? 11.047 -25.938 -22.875 1 98.06 68 ARG B O 1
ATOM 2474 N N . PHE B 1 69 ? 10.102 -24.719 -21.234 1 98.56 69 PHE B N 1
ATOM 2475 C CA . PHE B 1 69 ? 9.078 -25.75 -21.016 1 98.56 69 PHE B CA 1
ATOM 2476 C C . PHE B 1 69 ? 7.805 -25.406 -21.781 1 98.56 69 PHE B C 1
ATOM 2478 O O . PHE B 1 69 ? 7.031 -26.297 -22.125 1 98.56 69 PHE B O 1
ATOM 2485 N N . TYR B 1 70 ? 7.504 -24.078 -22.016 1 98.38 70 TYR B N 1
ATOM 2486 C CA . TYR B 1 70 ? 6.273 -23.688 -22.688 1 98.38 70 TYR B CA 1
ATOM 2487 C C . TYR B 1 70 ? 6.566 -23.141 -24.094 1 98.38 70 TYR B C 1
ATOM 2489 O O . TYR B 1 70 ? 5.652 -22.953 -24.891 1 98.38 70 TYR B O 1
ATOM 2497 N N . GLY B 1 71 ? 7.848 -22.938 -24.391 1 98.06 71 GLY B N 1
ATOM 2498 C CA . GLY B 1 71 ? 8.25 -22.438 -25.688 1 98.06 71 GLY B CA 1
ATOM 2499 C C . GLY B 1 71 ? 8.523 -20.953 -25.703 1 98.06 71 GLY B C 1
ATOM 2500 O O . GLY B 1 71 ? 7.922 -20.188 -24.953 1 98.06 71 GLY B O 1
ATOM 2501 N N . GLU B 1 72 ? 9.359 -20.531 -26.656 1 98.19 72 GLU B N 1
ATOM 2502 C CA . GLU B 1 72 ? 9.805 -19.141 -26.75 1 98.19 72 GLU B CA 1
ATOM 2503 C C . GLU B 1 72 ? 8.688 -18.234 -27.266 1 98.19 72 GLU B C 1
ATOM 2505 O O . GLU B 1 72 ? 8.727 -17.016 -27.062 1 98.19 72 GLU B O 1
ATOM 2510 N N . ASP B 1 73 ? 7.684 -18.844 -27.891 1 98.12 73 ASP B N 1
ATOM 2511 C CA . ASP B 1 73 ? 6.641 -18.062 -28.547 1 98.12 73 ASP B CA 1
ATOM 2512 C C . ASP B 1 73 ? 5.391 -17.984 -27.672 1 98.12 73 ASP B C 1
ATOM 2514 O O . ASP B 1 73 ? 4.383 -17.391 -28.078 1 98.12 73 ASP B O 1
ATOM 2518 N N . ILE B 1 74 ? 5.43 -18.562 -26.438 1 98.25 74 ILE B N 1
ATOM 2519 C CA . ILE B 1 74 ? 4.273 -18.5 -25.547 1 98.25 74 ILE B CA 1
ATOM 2520 C C . ILE B 1 74 ? 3.99 -17.047 -25.156 1 98.25 74 ILE B C 1
ATOM 2522 O O . ILE B 1 74 ? 4.91 -16.312 -24.812 1 98.25 74 ILE B O 1
ATOM 2526 N N . PRO B 1 75 ? 2.715 -16.594 -25.281 1 98.31 75 PRO B N 1
ATOM 2527 C CA . PRO B 1 75 ? 2.412 -15.25 -24.797 1 98.31 75 PRO B CA 1
ATOM 2528 C C . PRO B 1 75 ? 2.617 -15.102 -23.297 1 98.31 75 PRO B C 1
ATOM 2530 O O . PRO B 1 75 ? 2.115 -15.922 -22.516 1 98.31 75 PRO B O 1
ATOM 2533 N N . VAL B 1 76 ? 3.369 -14.109 -22.922 1 98.62 76 VAL B N 1
ATOM 2534 C CA . VAL B 1 76 ? 3.633 -13.781 -21.516 1 98.62 76 VAL B CA 1
ATOM 2535 C C . VAL B 1 76 ? 3.17 -12.352 -21.234 1 98.62 76 VAL B C 1
ATOM 2537 O O . VAL B 1 76 ? 3.578 -11.406 -21.922 1 98.62 76 VAL B O 1
ATOM 2540 N N . TYR B 1 77 ? 2.273 -12.211 -20.281 1 98.69 77 TYR B N 1
ATOM 2541 C CA . TYR B 1 77 ? 1.763 -10.898 -19.906 1 98.69 77 TYR B CA 1
ATOM 2542 C C . TYR B 1 77 ? 2.328 -10.453 -18.562 1 98.69 77 TYR B C 1
ATOM 2544 O O . TYR B 1 77 ? 2.406 -11.25 -17.625 1 98.69 77 TYR B O 1
ATOM 2552 N N . LEU B 1 78 ? 2.783 -9.273 -18.422 1 98.5 78 LEU B N 1
ATOM 2553 C CA . LEU B 1 78 ? 3.301 -8.688 -17.188 1 98.5 78 LEU B CA 1
ATOM 2554 C C . LEU B 1 78 ? 3.072 -7.18 -17.172 1 98.5 78 LEU B C 1
ATOM 2556 O O . LEU B 1 78 ? 2.674 -6.59 -18.172 1 98.5 78 LEU B O 1
ATOM 2560 N N . PRO B 1 79 ? 3.268 -6.52 -16.016 1 98.5 79 PRO B N 1
ATOM 2561 C CA . PRO B 1 79 ? 3.074 -5.066 -16.016 1 98.5 79 PRO B CA 1
ATOM 2562 C C . PRO B 1 79 ? 3.945 -4.352 -17.047 1 98.5 79 PRO B C 1
ATOM 2564 O O . PRO B 1 79 ? 5.137 -4.645 -17.156 1 98.5 79 PRO B O 1
ATOM 2567 N N . SER B 1 80 ? 3.334 -3.412 -17.75 1 98.56 80 SER B N 1
ATOM 2568 C CA . SER B 1 80 ? 4.059 -2.689 -18.781 1 98.56 80 SER B CA 1
ATOM 2569 C C . SER B 1 80 ? 5.344 -2.08 -18.234 1 98.56 80 SER B C 1
ATOM 2571 O O . SER B 1 80 ? 6.387 -2.123 -18.906 1 98.56 80 SER B O 1
ATOM 2573 N N . GLU B 1 81 ? 5.289 -1.592 -17.062 1 97.69 81 GLU B N 1
ATOM 2574 C CA . GLU B 1 81 ? 6.438 -0.906 -16.469 1 97.69 81 GLU B CA 1
ATOM 2575 C C . GLU B 1 81 ? 7.562 -1.887 -16.156 1 97.69 81 GLU B C 1
ATOM 2577 O O . GLU B 1 81 ? 8.711 -1.48 -15.953 1 97.69 81 GLU B O 1
ATOM 2582 N N . SER B 1 82 ? 7.234 -3.098 -16.062 1 97.75 82 SER B N 1
ATOM 2583 C CA . SER B 1 82 ? 8.234 -4.109 -15.734 1 97.75 82 SER B CA 1
ATOM 2584 C C . SER B 1 82 ? 9.102 -4.43 -16.953 1 97.75 82 SER B C 1
ATOM 2586 O O . SER B 1 82 ? 10.188 -5 -16.812 1 97.75 82 SER B O 1
ATOM 2588 N N . LEU B 1 83 ? 8.625 -4.148 -18.156 1 96.75 83 LEU B N 1
ATOM 2589 C CA . LEU B 1 83 ? 9.312 -4.527 -19.375 1 96.75 83 LEU B CA 1
ATOM 2590 C C . LEU B 1 83 ? 10.711 -3.916 -19.438 1 96.75 83 LEU B C 1
ATOM 2592 O O . LEU B 1 83 ? 11.648 -4.531 -19.953 1 96.75 83 LEU B O 1
ATOM 2596 N N . ARG B 1 84 ? 10.859 -2.756 -18.828 1 94.69 84 ARG B N 1
ATOM 2597 C CA . ARG B 1 84 ? 12.141 -2.059 -18.859 1 94.69 84 ARG B CA 1
ATOM 2598 C C . ARG B 1 84 ? 13.172 -2.76 -17.984 1 94.69 84 ARG B C 1
ATOM 2600 O O . ARG B 1 84 ? 14.367 -2.502 -18.109 1 94.69 84 ARG B O 1
ATOM 2607 N N . HIS B 1 85 ? 12.68 -3.617 -17.125 1 93.5 85 HIS B N 1
ATOM 2608 C CA . HIS B 1 85 ? 13.578 -4.285 -16.203 1 93.5 85 HIS B CA 1
ATOM 2609 C C . HIS B 1 85 ? 13.945 -5.684 -16.688 1 93.5 85 HIS B C 1
ATOM 2611 O O . HIS B 1 85 ? 14.711 -6.395 -16.031 1 93.5 85 HIS B O 1
ATOM 2617 N N . ILE B 1 86 ? 13.352 -6.066 -17.75 1 92.5 86 ILE B N 1
ATOM 2618 C CA . ILE B 1 86 ? 13.562 -7.418 -18.25 1 92.5 86 ILE B CA 1
ATOM 2619 C C . ILE B 1 86 ? 14.719 -7.414 -19.25 1 92.5 86 ILE B C 1
ATOM 2621 O O . ILE B 1 86 ? 14.695 -6.668 -20.234 1 92.5 86 ILE B O 1
ATOM 2625 N N . HIS B 1 87 ? 15.719 -8.117 -18.969 1 82.88 87 HIS B N 1
ATOM 2626 C CA . HIS B 1 87 ? 16.859 -8.297 -19.875 1 82.88 87 HIS B CA 1
ATOM 2627 C C . HIS B 1 87 ? 16.453 -9.125 -21.094 1 82.88 87 HIS B C 1
ATOM 2629 O O . HIS B 1 87 ? 15.414 -9.781 -21.094 1 82.88 87 HIS B O 1
ATOM 2635 N N . PRO B 1 88 ? 17.312 -9.023 -22.031 1 77.81 88 PRO B N 1
ATOM 2636 C CA . PRO B 1 88 ? 17.047 -9.852 -23.203 1 77.81 88 PRO B CA 1
ATOM 2637 C C . PRO B 1 88 ? 16.719 -11.305 -22.844 1 77.81 88 PRO B C 1
ATOM 2639 O O . PRO B 1 88 ? 17.406 -11.898 -22 1 77.81 88 PRO B O 1
ATOM 2642 N N . SER B 1 89 ? 15.586 -11.703 -23.141 1 80.38 89 SER B N 1
ATOM 2643 C CA . SER B 1 89 ? 15.07 -13.039 -22.875 1 80.38 89 SER B CA 1
ATOM 2644 C C . SER B 1 89 ? 14.766 -13.789 -24.156 1 80.38 89 SER B C 1
ATOM 2646 O O . SER B 1 89 ? 14.648 -13.18 -25.219 1 80.38 89 SER B O 1
ATOM 2648 N N . SER B 1 90 ? 14.805 -15.094 -24.031 1 91.5 90 SER B N 1
ATOM 2649 C CA . SER B 1 90 ? 14.453 -15.922 -25.188 1 91.5 90 SER B CA 1
ATOM 2650 C C . SER B 1 90 ? 12.961 -15.836 -25.484 1 91.5 90 SER B C 1
ATOM 2652 O O . SER B 1 90 ? 12.516 -16.25 -26.562 1 91.5 90 SER B O 1
ATOM 2654 N N . LEU B 1 91 ? 12.25 -15.234 -24.531 1 97.44 91 LEU B N 1
ATOM 2655 C CA . LEU B 1 91 ? 10.82 -15.086 -24.75 1 97.44 91 LEU B CA 1
ATOM 2656 C C . LEU B 1 91 ? 10.539 -14.031 -25.828 1 97.44 91 LEU B C 1
ATOM 2658 O O . LEU B 1 91 ? 11.023 -12.906 -25.734 1 97.44 91 LEU B O 1
ATOM 2662 N N . LYS B 1 92 ? 9.75 -14.422 -26.781 1 96.81 92 LYS B N 1
ATOM 2663 C CA . LYS B 1 92 ? 9.562 -13.57 -27.953 1 96.81 92 LYS B CA 1
ATOM 2664 C C . LYS B 1 92 ? 8.242 -12.805 -27.859 1 96.81 92 LYS B C 1
ATOM 2666 O O . LYS B 1 92 ? 8.016 -11.859 -28.625 1 96.81 92 LYS B O 1
ATOM 2671 N N . GLN B 1 93 ? 7.344 -13.234 -26.938 1 97.25 93 GLN B N 1
ATOM 2672 C CA . GLN B 1 93 ? 6.02 -12.633 -26.859 1 97.25 93 GLN B CA 1
ATOM 2673 C C . GLN B 1 93 ? 5.758 -12.086 -25.453 1 97.25 93 GLN B C 1
ATOM 2675 O O . GLN B 1 93 ? 4.848 -12.539 -24.766 1 97.25 93 GLN B O 1
ATOM 2680 N N . LEU B 1 94 ? 6.539 -11.062 -25.109 1 97.94 94 LEU B N 1
ATOM 2681 C CA . LEU B 1 94 ? 6.316 -10.328 -23.875 1 97.94 94 LEU B CA 1
ATOM 2682 C C . LEU B 1 94 ? 5.34 -9.18 -24.078 1 97.94 94 LEU B C 1
ATOM 2684 O O . LEU B 1 94 ? 5.574 -8.312 -24.922 1 97.94 94 LEU B O 1
ATOM 2688 N N . HIS B 1 95 ? 4.27 -9.203 -23.344 1 98 95 HIS B N 1
ATOM 2689 C CA . HIS B 1 95 ? 3.229 -8.195 -23.484 1 98 95 HIS B CA 1
ATOM 2690 C C . HIS B 1 95 ? 3.029 -7.414 -22.188 1 98 95 HIS B C 1
ATOM 2692 O O . HIS B 1 95 ? 2.74 -8 -21.156 1 98 95 HIS B O 1
ATOM 2698 N N . GLY B 1 96 ? 3.145 -6.086 -22.281 1 98.38 96 GLY B N 1
ATOM 2699 C CA . GLY B 1 96 ? 2.852 -5.219 -21.156 1 98.38 96 GLY B CA 1
ATOM 2700 C C . GLY B 1 96 ? 1.371 -4.941 -20.984 1 98.38 96 GLY B C 1
ATOM 2701 O O . GLY B 1 96 ? 0.646 -4.773 -21.969 1 98.38 96 GLY B O 1
ATOM 2702 N N . VAL B 1 97 ? 0.936 -4.934 -19.703 1 98.5 97 VAL B N 1
ATOM 2703 C CA . VAL B 1 97 ? -0.456 -4.594 -19.422 1 98.5 97 VAL B CA 1
ATOM 2704 C C . VAL B 1 97 ? -0.52 -3.426 -18.453 1 98.5 97 VAL B C 1
ATOM 2706 O O . VAL B 1 97 ? 0.389 -3.238 -17.641 1 98.5 97 VAL B O 1
ATOM 2709 N N . GLU B 1 98 ? -1.589 -2.654 -18.562 1 98.38 98 GLU B N 1
ATOM 2710 C CA . GLU B 1 98 ? -1.847 -1.556 -17.641 1 98.38 98 GLU B CA 1
ATOM 2711 C C . GLU B 1 98 ? -2.9 -1.94 -16.609 1 98.38 98 GLU B C 1
ATOM 2713 O O . GLU B 1 98 ? -3.693 -2.857 -16.828 1 98.38 98 GLU B O 1
ATOM 2718 N N . LEU B 1 99 ? -2.836 -1.275 -15.523 1 98.06 99 LEU B N 1
ATOM 2719 C CA . LEU B 1 99 ? -3.855 -1.495 -14.5 1 98.06 99 LEU B CA 1
ATOM 2720 C C . LEU B 1 99 ? -5.254 -1.301 -15.078 1 98.06 99 LEU B C 1
ATOM 2722 O O . LEU B 1 99 ? -5.504 -0.335 -15.805 1 98.06 99 LEU B O 1
ATOM 2726 N N . GLY B 1 100 ? -6.094 -2.248 -14.758 1 98.12 100 GLY B N 1
ATOM 2727 C CA . GLY B 1 100 ? -7.477 -2.164 -15.203 1 98.12 100 GLY B CA 1
ATOM 2728 C C . GLY B 1 100 ? -7.691 -2.734 -16.594 1 98.12 100 GLY B C 1
ATOM 2729 O O . GLY B 1 100 ? -8.836 -2.936 -17.016 1 98.12 100 GLY B O 1
ATOM 2730 N N . GLN B 1 101 ? -6.629 -3.02 -17.344 1 98.31 101 GLN B N 1
ATOM 2731 C CA . GLN B 1 101 ? -6.742 -3.572 -18.688 1 98.31 101 GLN B CA 1
ATOM 2732 C C . GLN B 1 101 ? -7.312 -4.988 -18.656 1 98.31 101 GLN B C 1
ATOM 2734 O O . GLN B 1 101 ? -6.938 -5.793 -17.812 1 98.31 101 GLN B O 1
ATOM 2739 N N . SER B 1 102 ? -8.211 -5.172 -19.516 1 97.94 102 SER B N 1
ATOM 2740 C CA . SER B 1 102 ? -8.812 -6.492 -19.688 1 97.94 102 SER B CA 1
ATOM 2741 C C . SER B 1 102 ? -8.375 -7.141 -21 1 97.94 102 SER B C 1
ATOM 2743 O O . SER B 1 102 ? -8.281 -6.469 -22.031 1 97.94 102 SER B O 1
ATOM 2745 N N . LEU B 1 103 ? -8 -8.422 -20.844 1 97.06 103 LEU B N 1
ATOM 2746 C CA . LEU B 1 103 ? -7.668 -9.242 -22 1 97.06 103 LEU B CA 1
ATOM 2747 C C . LEU B 1 103 ? -8.57 -10.469 -22.078 1 97.06 103 LEU B C 1
ATOM 2749 O O . LEU B 1 103 ? -9.055 -10.945 -21.047 1 97.06 103 LEU B O 1
ATOM 2753 N N . LYS B 1 104 ? -8.758 -10.906 -23.375 1 96.75 104 LYS B N 1
ATOM 2754 C CA . LYS B 1 104 ? -9.555 -12.117 -23.578 1 96.75 104 LYS B CA 1
ATOM 2755 C C . LYS B 1 104 ? -8.734 -13.219 -24.219 1 96.75 104 LYS B C 1
ATOM 2757 O O . LYS B 1 104 ? -8 -12.969 -25.188 1 96.75 104 LYS B O 1
ATOM 2762 N N . LEU B 1 105 ? -8.75 -14.336 -23.656 1 95.69 105 LEU B N 1
ATOM 2763 C CA . LEU B 1 105 ? -8.211 -15.57 -24.219 1 95.69 105 LEU B CA 1
ATOM 2764 C C . LEU B 1 105 ? -9.281 -16.656 -24.297 1 95.69 105 LEU B C 1
ATOM 2766 O O . LEU B 1 105 ? -9.57 -17.328 -23.312 1 95.69 105 LEU B O 1
ATOM 2770 N N . GLY B 1 106 ? -9.805 -16.875 -25.469 1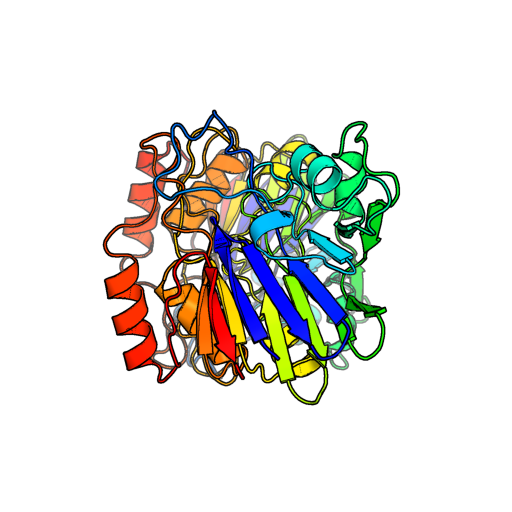 92.38 106 GLY B N 1
ATOM 2771 C CA . GLY B 1 106 ? -10.984 -17.719 -25.578 1 92.38 106 GLY B CA 1
ATOM 2772 C C . GLY B 1 106 ? -12.156 -17.219 -24.766 1 92.38 106 GLY B C 1
ATOM 2773 O O . GLY B 1 106 ? -12.555 -16.062 -24.891 1 92.38 106 GLY B O 1
ATOM 2774 N N . SER B 1 107 ? -12.625 -18.062 -23.938 1 91.94 107 SER B N 1
ATOM 2775 C CA . SER B 1 107 ? -13.766 -17.688 -23.109 1 91.94 107 SER B CA 1
ATOM 2776 C C . SER B 1 107 ? -13.32 -17.094 -21.781 1 91.94 107 SER B C 1
ATOM 2778 O O . SER B 1 107 ? -14.148 -16.734 -20.953 1 91.94 107 SER B O 1
ATOM 2780 N N . VAL B 1 108 ? -12.031 -16.938 -21.594 1 97.19 108 VAL B N 1
ATOM 2781 C CA . VAL B 1 108 ? -11.477 -16.484 -20.312 1 97.19 108 VAL B CA 1
ATOM 2782 C C . VAL B 1 108 ? -11.141 -15 -20.406 1 97.19 108 VAL B C 1
ATOM 2784 O O . VAL B 1 108 ? -10.578 -14.547 -21.406 1 97.19 108 VAL B O 1
ATOM 2787 N N . GLU B 1 109 ? -11.586 -14.266 -19.422 1 98.25 109 GLU B N 1
ATOM 2788 C CA . GLU B 1 109 ? -11.195 -12.867 -19.281 1 98.25 109 GLU B CA 1
ATOM 2789 C C . GLU B 1 109 ? -10.125 -12.703 -18.203 1 98.25 109 GLU B C 1
ATOM 2791 O O . GLU B 1 109 ? -10.211 -13.312 -17.141 1 98.25 109 GLU B O 1
ATOM 2796 N N . ILE B 1 110 ? -9.102 -11.938 -18.516 1 98.69 110 ILE B N 1
ATOM 2797 C CA . ILE B 1 110 ? -7.98 -11.664 -17.609 1 98.69 110 ILE B CA 1
ATOM 2798 C C . ILE B 1 110 ? -7.883 -10.164 -17.359 1 98.69 110 ILE B C 1
ATOM 2800 O O . ILE B 1 110 ? -7.891 -9.359 -18.297 1 98.69 110 ILE B O 1
ATOM 2804 N N . ILE B 1 111 ? -7.852 -9.758 -16.125 1 98.88 111 ILE B N 1
ATOM 2805 C CA . ILE B 1 111 ? -7.801 -8.344 -15.773 1 98.88 111 ILE B CA 1
ATOM 2806 C C . ILE B 1 111 ? -6.617 -8.086 -14.844 1 98.88 111 ILE B C 1
ATOM 2808 O O . ILE B 1 111 ? -6.363 -8.859 -13.922 1 98.88 111 ILE B O 1
ATOM 2812 N N . ALA B 1 112 ? -5.859 -7.039 -15.148 1 98.88 112 ALA B N 1
ATOM 2813 C CA . ALA B 1 112 ? -4.805 -6.578 -14.25 1 98.88 112 ALA B CA 1
ATOM 2814 C C . ALA B 1 112 ? -5.355 -5.617 -13.203 1 98.88 112 ALA B C 1
ATOM 2816 O O . ALA B 1 112 ? -5.871 -4.551 -13.539 1 98.88 112 ALA B O 1
ATOM 2817 N N . ALA B 1 113 ? -5.277 -6.016 -11.945 1 98.81 113 ALA B N 1
ATOM 2818 C CA . ALA B 1 113 ? -5.758 -5.184 -10.844 1 98.81 113 ALA B CA 1
ATOM 2819 C C . ALA B 1 113 ? -4.602 -4.711 -9.969 1 98.81 113 ALA B C 1
ATOM 2821 O O . ALA B 1 113 ? -3.457 -5.137 -10.156 1 98.81 113 ALA B O 1
ATOM 2822 N N . PHE B 1 114 ? -4.898 -3.854 -9.086 1 98.75 114 PHE B N 1
ATOM 2823 C CA . PHE B 1 114 ? -3.873 -3.219 -8.266 1 98.75 114 PHE B CA 1
ATOM 2824 C C . PHE B 1 114 ? -3.229 -4.23 -7.328 1 98.75 114 PHE B C 1
ATOM 2826 O O . PHE B 1 114 ? -3.912 -5.09 -6.77 1 98.75 114 PHE B O 1
ATOM 2833 N N . SER B 1 115 ? -1.955 -4.098 -7.137 1 98.81 115 SER B N 1
ATOM 2834 C CA . SER B 1 115 ? -1.131 -4.797 -6.156 1 98.81 115 SER B CA 1
ATOM 2835 C C . SER B 1 115 ? 0.039 -3.932 -5.699 1 98.81 115 SER B C 1
ATOM 2837 O O . SER B 1 115 ? 0.425 -2.986 -6.391 1 98.81 115 SER B O 1
ATOM 2839 N N . MET B 1 116 ? 0.56 -4.18 -4.48 1 98.75 116 MET B N 1
ATOM 2840 C CA . MET B 1 116 ? 1.621 -3.355 -3.914 1 98.75 116 MET B CA 1
ATOM 2841 C C . MET B 1 116 ? 2.85 -4.195 -3.588 1 98.75 116 MET B C 1
ATOM 2843 O O . MET B 1 116 ? 2.859 -4.934 -2.6 1 98.75 116 MET B O 1
ATOM 2847 N N . ASP B 1 117 ? 3.895 -4.02 -4.445 1 98.56 117 ASP B N 1
ATOM 2848 C CA . ASP B 1 117 ? 5.172 -4.676 -4.172 1 98.56 117 ASP B CA 1
ATOM 2849 C C . ASP B 1 117 ? 5.859 -4.047 -2.961 1 98.56 117 ASP B C 1
ATOM 2851 O O . ASP B 1 117 ? 5.816 -2.83 -2.779 1 98.56 117 ASP B O 1
ATOM 2855 N N . GLY B 1 118 ? 6.559 -4.848 -2.215 1 98.12 118 GLY B N 1
ATOM 2856 C CA . GLY B 1 118 ? 7.188 -4.41 -0.978 1 98.12 118 GLY B CA 1
ATOM 2857 C C . GLY B 1 118 ? 8.281 -3.383 -1.196 1 98.12 118 GLY B C 1
ATOM 2858 O O . GLY B 1 118 ? 8.688 -2.693 -0.259 1 98.12 118 GLY B O 1
ATOM 2859 N N . PHE B 1 119 ? 8.773 -3.262 -2.408 1 97.31 119 PHE B N 1
ATOM 2860 C CA . PHE B 1 119 ? 9.867 -2.342 -2.705 1 97.31 119 PHE B CA 1
ATOM 2861 C C . PHE B 1 119 ? 9.438 -1.308 -3.738 1 97.31 119 PHE B C 1
ATOM 2863 O O . PHE B 1 119 ? 10.273 -0.564 -4.262 1 97.31 119 PHE B O 1
ATOM 2870 N N . GLY B 1 120 ? 8.141 -1.354 -4.043 1 97.56 120 GLY B N 1
ATOM 2871 C CA . GLY B 1 120 ? 7.586 -0.361 -4.949 1 97.56 120 GLY B CA 1
ATOM 2872 C C . GLY B 1 120 ? 7.844 -0.678 -6.41 1 97.56 120 GLY B C 1
ATOM 2873 O O . GLY B 1 120 ? 7.746 0.202 -7.27 1 97.56 120 GLY B O 1
ATOM 2874 N N . ASP B 1 121 ? 8.273 -1.912 -6.711 1 98.06 121 ASP B N 1
ATOM 2875 C CA . ASP B 1 121 ? 8.414 -2.332 -8.102 1 98.06 121 ASP B CA 1
ATOM 2876 C C . ASP B 1 121 ? 7.051 -2.521 -8.758 1 98.06 121 ASP B C 1
ATOM 2878 O O . ASP B 1 121 ? 6.062 -2.795 -8.078 1 98.06 121 ASP B O 1
ATOM 2882 N N . PRO B 1 122 ? 7.031 -2.34 -10.094 1 98.38 122 PRO B N 1
ATOM 2883 C CA . PRO B 1 122 ? 5.754 -2.559 -10.781 1 98.38 122 PRO B CA 1
ATOM 2884 C C . PRO B 1 122 ? 5.191 -3.961 -10.547 1 98.38 122 PRO B C 1
ATOM 2886 O O . PRO B 1 122 ? 5.918 -4.949 -10.688 1 98.38 122 PRO B O 1
ATOM 2889 N N . GLN B 1 123 ? 3.961 -4.012 -10.141 1 98.62 123 GLN B N 1
ATOM 2890 C CA . GLN B 1 123 ? 3.289 -5.27 -9.828 1 98.62 123 GLN B CA 1
ATOM 2891 C C . GLN B 1 123 ? 1.787 -5.168 -10.078 1 98.62 123 GLN B C 1
ATOM 2893 O O . GLN B 1 123 ? 1.191 -4.105 -9.898 1 98.62 123 GLN B O 1
ATOM 2898 N N . VAL B 1 124 ? 1.17 -6.258 -10.5 1 98.81 124 VAL B N 1
ATOM 2899 C CA . VAL B 1 124 ? -0.284 -6.312 -10.617 1 98.81 124 VAL B CA 1
ATOM 2900 C C . VAL B 1 124 ? -0.805 -7.594 -9.969 1 98.81 124 VAL B C 1
ATOM 2902 O O . VAL B 1 124 ? -0.051 -8.547 -9.773 1 98.81 124 VAL B O 1
ATOM 2905 N N . SER B 1 125 ? -2.057 -7.551 -9.562 1 98.94 125 SER B N 1
ATOM 2906 C CA . SER B 1 125 ? -2.854 -8.758 -9.344 1 98.94 125 SER B CA 1
ATOM 2907 C C . SER B 1 125 ? -3.52 -9.211 -10.641 1 98.94 125 SER B C 1
ATOM 2909 O O . SER B 1 125 ? -3.867 -8.391 -11.492 1 98.94 125 SER B O 1
ATOM 2911 N N . TRP B 1 126 ? -3.695 -10.477 -10.758 1 98.94 126 TRP B N 1
ATOM 2912 C CA . TRP B 1 126 ? -4.402 -11.023 -11.906 1 98.94 126 TRP B CA 1
ATOM 2913 C C . TRP B 1 126 ? -5.777 -11.539 -11.508 1 98.94 126 TRP B C 1
ATOM 2915 O O . TRP B 1 126 ? -5.895 -12.375 -10.609 1 98.94 126 TRP B O 1
ATOM 2925 N N . ILE B 1 127 ? -6.781 -11.031 -12.148 1 98.94 127 ILE B N 1
ATOM 2926 C CA . ILE B 1 127 ? -8.125 -11.594 -12.062 1 98.94 127 ILE B CA 1
ATOM 2927 C C . ILE B 1 127 ? -8.398 -12.461 -13.297 1 98.94 127 ILE B C 1
ATOM 2929 O O . ILE B 1 127 ? -8.211 -12.016 -14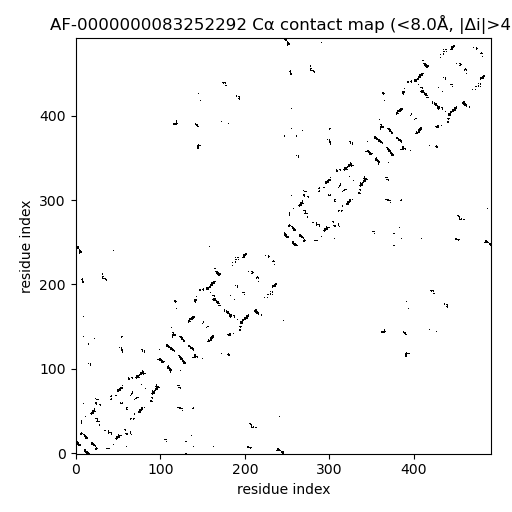.43 1 98.94 127 ILE B O 1
ATOM 2933 N N . VAL B 1 128 ? -8.734 -13.695 -13.078 1 98.69 128 VAL B N 1
ATOM 2934 C CA . VAL B 1 128 ? -9.094 -14.641 -14.133 1 98.69 128 VAL B CA 1
ATOM 2935 C C . VAL B 1 128 ? -10.555 -15.062 -13.961 1 98.69 128 VAL B C 1
ATOM 2937 O O . VAL B 1 128 ? -10.938 -15.602 -12.922 1 98.69 128 VAL B O 1
ATOM 2940 N N . ARG B 1 129 ? -11.281 -14.797 -14.984 1 97.5 129 ARG B N 1
ATOM 2941 C CA . ARG B 1 129 ? -12.703 -15.102 -14.828 1 97.5 129 ARG B CA 1
ATOM 2942 C C . ARG B 1 129 ? -13.258 -15.766 -16.078 1 97.5 129 ARG B C 1
ATOM 2944 O O . ARG B 1 129 ? -12.812 -15.484 -17.203 1 97.5 129 ARG B O 1
ATOM 2951 N N . GLY B 1 130 ? -14.164 -16.688 -15.898 1 95.56 130 GLY B N 1
ATOM 2952 C CA . GLY B 1 130 ? -14.867 -17.438 -16.922 1 95.56 130 GLY B CA 1
ATOM 2953 C C . GLY B 1 130 ? -15.875 -18.422 -16.344 1 95.56 130 GLY B C 1
ATOM 2954 O O . GLY B 1 130 ? -15.703 -18.906 -15.234 1 95.56 130 GLY B O 1
ATOM 2955 N N . ASN B 1 131 ? -16.922 -18.625 -17.141 1 93.5 131 ASN B N 1
ATOM 2956 C CA . ASN B 1 131 ? -17.953 -19.594 -16.781 1 93.5 131 ASN B CA 1
ATOM 2957 C C . ASN B 1 131 ? -18.547 -19.297 -15.406 1 93.5 131 ASN B C 1
ATOM 2959 O O . ASN B 1 131 ? -18.781 -20.219 -14.617 1 93.5 131 ASN B O 1
ATOM 2963 N N . GLY B 1 132 ? -18.656 -18.109 -15.086 1 95.06 132 GLY B N 1
ATOM 2964 C CA . GLY B 1 132 ? -19.297 -17.703 -13.844 1 95.06 132 GLY B CA 1
ATOM 2965 C C . GLY B 1 132 ? -18.391 -17.844 -12.633 1 95.06 132 GLY B C 1
ATOM 2966 O O . GLY B 1 132 ? -18.828 -17.656 -11.5 1 95.06 132 GLY B O 1
ATOM 2967 N N . GLN B 1 133 ? -17.125 -18.219 -12.828 1 96.94 133 GLN B N 1
ATOM 2968 C CA . GLN B 1 133 ? -16.156 -18.344 -11.75 1 96.94 133 GLN B CA 1
ATOM 2969 C C . GLN B 1 133 ? -15.062 -17.281 -11.859 1 96.94 133 GLN B C 1
ATOM 2971 O O . GLN B 1 133 ? -14.711 -16.875 -12.969 1 96.94 133 GLN B O 1
ATOM 2976 N N . GLN B 1 134 ? -14.57 -16.859 -10.711 1 97.25 134 GLN B N 1
ATOM 2977 C CA . GLN B 1 134 ? -13.547 -15.805 -10.727 1 97.25 134 GLN B CA 1
ATOM 2978 C C . GLN B 1 134 ? -12.5 -16.047 -9.641 1 97.25 134 GLN B C 1
ATOM 2980 O O . GLN B 1 134 ? -12.844 -16.375 -8.508 1 97.25 134 GLN B O 1
ATOM 2985 N N . LEU B 1 135 ? -11.281 -15.93 -10.055 1 98.62 135 LEU B N 1
ATOM 2986 C CA . LEU B 1 135 ? -10.109 -16.062 -9.195 1 98.62 135 LEU B CA 1
ATOM 2987 C C . LEU B 1 135 ? -9.258 -14.789 -9.242 1 98.62 135 LEU B C 1
ATOM 2989 O O . LEU B 1 135 ? -9.102 -14.18 -10.297 1 98.62 135 LEU B O 1
ATOM 2993 N N . ILE B 1 136 ? -8.734 -14.367 -8.047 1 98.94 136 ILE B N 1
ATOM 2994 C CA . ILE B 1 136 ? -7.738 -13.305 -8.031 1 98.94 136 ILE B CA 1
ATOM 2995 C C . ILE B 1 136 ? -6.434 -13.828 -7.441 1 98.94 136 ILE B C 1
ATOM 2997 O O . ILE B 1 136 ? -6.441 -14.539 -6.43 1 98.94 136 ILE B O 1
ATOM 3001 N N . HIS B 1 137 ? -5.344 -13.617 -8.109 1 99 137 HIS B N 1
ATOM 3002 C CA . HIS B 1 137 ? -3.982 -13.875 -7.656 1 99 137 HIS B CA 1
ATOM 3003 C C . HIS B 1 137 ? -3.225 -12.578 -7.41 1 99 137 HIS B C 1
ATOM 3005 O O . HIS B 1 137 ? -2.975 -11.812 -8.344 1 99 137 HIS B O 1
ATOM 3011 N N . CYS B 1 138 ? -2.73 -12.336 -6.184 1 98.94 138 CYS B N 1
ATOM 3012 C CA . CYS B 1 138 ? -2.309 -10.977 -5.844 1 98.94 138 CYS B CA 1
ATOM 3013 C C . CYS B 1 138 ? -0.79 -10.875 -5.785 1 98.94 138 CYS B C 1
ATOM 3015 O O . CYS B 1 138 ? -0.247 -9.867 -5.332 1 98.94 138 CYS B O 1
ATOM 3017 N N . GLY B 1 139 ? -0.061 -11.922 -6.223 1 98.75 139 GLY B N 1
ATOM 3018 C CA . GLY B 1 139 ? 1.39 -11.891 -6.117 1 98.75 139 GLY B CA 1
ATOM 3019 C C . GLY B 1 139 ? 1.885 -11.781 -4.691 1 98.75 139 GLY B C 1
ATOM 3020 O O . GLY B 1 139 ? 1.354 -12.43 -3.789 1 98.75 139 GLY B O 1
ATOM 3021 N N . ASP B 1 140 ? 2.953 -11.062 -4.48 1 98.62 140 ASP B N 1
ATOM 3022 C CA . ASP B 1 140 ? 3.477 -10.898 -3.129 1 98.62 140 ASP B CA 1
ATOM 3023 C C . ASP B 1 140 ? 3.117 -9.531 -2.564 1 98.62 140 ASP B C 1
ATOM 3025 O O . ASP B 1 140 ? 3.975 -8.836 -2.016 1 98.62 140 ASP B O 1
ATOM 3029 N N . THR B 1 141 ? 1.938 -9.188 -2.643 1 98.88 141 THR B N 1
ATOM 3030 C CA . THR B 1 141 ? 1.418 -7.852 -2.363 1 98.88 141 THR B CA 1
ATOM 3031 C C . THR B 1 141 ? 1.485 -7.547 -0.869 1 98.88 141 THR B C 1
ATOM 3033 O O . THR B 1 141 ? 1.311 -8.445 -0.039 1 98.88 141 THR B O 1
ATOM 3036 N N . LEU B 1 142 ? 1.655 -6.266 -0.542 1 98.88 142 LEU B N 1
ATOM 3037 C CA . LEU B 1 142 ? 1.439 -5.715 0.791 1 98.88 142 LEU B CA 1
ATOM 3038 C C . LEU B 1 142 ? -0.044 -5.473 1.047 1 98.88 142 LEU B C 1
ATOM 3040 O O . LEU B 1 142 ? -0.849 -5.484 0.112 1 98.88 142 LEU B O 1
ATOM 3044 N N . TRP B 1 143 ? -0.369 -5.324 2.408 1 98.88 143 TRP B N 1
ATOM 3045 C CA . TRP B 1 143 ? -1.674 -4.742 2.703 1 98.88 143 TRP B CA 1
ATOM 3046 C C . TRP B 1 143 ? -1.82 -3.371 2.055 1 98.88 143 TRP B C 1
ATOM 3048 O O . TRP B 1 143 ? -0.906 -2.545 2.121 1 98.88 143 TRP B O 1
ATOM 3058 N N . HIS B 1 144 ? -2.914 -3.146 1.299 1 98.75 144 HIS B N 1
ATOM 3059 C CA . HIS B 1 144 ? -3.143 -1.861 0.647 1 98.75 144 HIS B CA 1
ATOM 3060 C C . HIS B 1 144 ? -4.613 -1.468 0.704 1 98.75 144 HIS B C 1
ATOM 3062 O O . HIS B 1 144 ? -5.461 -2.266 1.115 1 98.75 144 HIS B O 1
ATOM 3068 N N . GLY B 1 145 ? -4.914 -0.26 0.298 1 98.12 145 GLY B N 1
ATOM 3069 C CA . GLY B 1 145 ? -6.238 0.299 0.518 1 98.12 145 GLY B CA 1
ATOM 3070 C C . GLY B 1 145 ? -7.219 -0.036 -0.59 1 98.12 145 GLY B C 1
ATOM 3071 O O . GLY B 1 145 ? -8.422 0.211 -0.458 1 98.12 145 GLY B O 1
ATOM 3072 N N . HIS B 1 146 ? -6.848 -0.708 -1.602 1 98.5 146 HIS B N 1
ATOM 3073 C CA . HIS B 1 146 ? -7.684 -0.823 -2.793 1 98.5 146 HIS B CA 1
ATOM 3074 C C . HIS B 1 146 ? -8.531 -2.092 -2.752 1 98.5 146 HIS B C 1
ATOM 3076 O O . HIS B 1 146 ? -9.172 -2.443 -3.742 1 98.5 146 HIS B O 1
ATOM 3082 N N . TRP B 1 147 ? -8.547 -2.799 -1.654 1 98.69 147 TRP B N 1
ATOM 3083 C CA . TRP B 1 147 ? -9.289 -4.055 -1.558 1 98.69 147 TRP B CA 1
ATOM 3084 C C . TRP B 1 147 ? -10.766 -3.844 -1.872 1 98.69 147 TRP B C 1
ATOM 3086 O O . TRP B 1 147 ? -11.352 -4.598 -2.652 1 98.69 147 TRP B O 1
ATOM 3096 N N . TRP B 1 148 ? -11.375 -2.795 -1.314 1 98.31 148 TRP B N 1
ATOM 3097 C CA . TRP B 1 148 ? -12.797 -2.523 -1.535 1 98.31 148 TRP B CA 1
ATOM 3098 C C . TRP B 1 148 ? -13.047 -2.086 -2.975 1 98.31 148 TRP B C 1
ATOM 3100 O O . TRP B 1 148 ? -14.078 -2.426 -3.561 1 98.31 148 TRP B O 1
ATOM 3110 N N . ASN B 1 149 ? -12.094 -1.262 -3.514 1 98.19 149 ASN B N 1
ATOM 3111 C CA . ASN B 1 149 ? -12.219 -0.869 -4.914 1 98.19 149 ASN B CA 1
ATOM 3112 C C . ASN B 1 149 ? -12.242 -2.082 -5.836 1 98.19 149 ASN B C 1
ATOM 3114 O O . ASN B 1 149 ? -13.055 -2.15 -6.758 1 98.19 149 ASN B O 1
ATOM 3118 N N . ILE B 1 150 ? -11.375 -3.016 -5.566 1 98.75 150 ILE B N 1
ATOM 3119 C CA . ILE B 1 150 ? -11.289 -4.23 -6.371 1 98.75 150 ILE B CA 1
ATOM 3120 C C . ILE B 1 150 ? -12.578 -5.035 -6.223 1 98.75 150 ILE B C 1
ATOM 3122 O O . ILE B 1 150 ? -13.148 -5.488 -7.215 1 98.75 150 ILE B O 1
ATOM 3126 N N . LYS B 1 151 ? -13.062 -5.211 -5.027 1 98.56 151 LYS B N 1
ATOM 3127 C CA . LYS B 1 151 ? -14.289 -5.945 -4.758 1 98.56 151 LYS B CA 1
ATOM 3128 C C . LYS B 1 151 ? -15.477 -5.32 -5.492 1 98.56 151 LYS B C 1
ATOM 3130 O O . LYS B 1 151 ? -16.234 -6.02 -6.156 1 98.56 151 LYS B O 1
ATOM 3135 N N . ASN B 1 152 ? -15.602 -4.008 -5.375 1 98 152 ASN B N 1
ATOM 3136 C CA . ASN B 1 152 ? -16.734 -3.305 -5.965 1 98 152 ASN B CA 1
ATOM 3137 C C . ASN B 1 152 ? -16.719 -3.395 -7.488 1 98 152 ASN B C 1
ATOM 3139 O O . ASN B 1 152 ? -17.781 -3.492 -8.117 1 98 152 ASN B O 1
ATOM 3143 N N . ALA B 1 153 ? -15.562 -3.391 -8.016 1 98 153 ALA B N 1
ATOM 3144 C CA . ALA B 1 153 ? -15.445 -3.383 -9.469 1 98 153 ALA B CA 1
ATOM 3145 C C . ALA B 1 153 ? -15.562 -4.793 -10.039 1 98 153 ALA B C 1
ATOM 3147 O O . ALA B 1 153 ? -16.109 -4.988 -11.125 1 98 153 ALA B O 1
ATOM 3148 N N . TYR B 1 154 ? -15.047 -5.824 -9.258 1 97.81 154 TYR B N 1
ATOM 3149 C CA . TYR B 1 154 ? -14.852 -7.109 -9.922 1 97.81 154 TYR B CA 1
ATOM 3150 C C . TYR B 1 154 ? -15.383 -8.25 -9.07 1 97.81 154 TYR B C 1
ATOM 3152 O O . TYR B 1 154 ? -15.539 -9.375 -9.562 1 97.81 154 TYR B O 1
ATOM 3160 N N . GLY B 1 155 ? -15.641 -8.039 -7.793 1 96.31 155 GLY B N 1
ATOM 3161 C CA . GLY B 1 155 ? -16.031 -9.109 -6.887 1 96.31 155 GLY B CA 1
ATOM 3162 C C . GLY B 1 155 ? -17.5 -9.5 -7.016 1 96.31 155 GLY B C 1
ATOM 3163 O O . GLY B 1 155 ? -18.203 -8.969 -7.867 1 96.31 155 GLY B O 1
ATOM 3164 N N . PRO B 1 156 ? -17.906 -10.414 -6.184 1 97.75 156 PRO B N 1
ATOM 3165 C CA . PRO B 1 156 ? -17.109 -11.227 -5.266 1 97.75 156 PRO B CA 1
ATOM 3166 C C . PRO B 1 156 ? -16.266 -12.281 -5.988 1 97.75 156 PRO B C 1
ATOM 3168 O O . PRO B 1 156 ? -16.422 -12.469 -7.195 1 97.75 156 PRO B O 1
ATOM 3171 N N . PHE B 1 157 ? -15.344 -12.883 -5.289 1 98.69 157 PHE B N 1
ATOM 3172 C CA . PHE B 1 157 ? -14.438 -13.859 -5.879 1 98.69 157 PHE B CA 1
ATOM 3173 C C . PHE B 1 157 ? -14.719 -15.258 -5.336 1 98.69 157 PHE B C 1
ATOM 3175 O O . PHE B 1 157 ? -15.133 -15.406 -4.188 1 98.69 157 PHE B O 1
ATOM 3182 N N . ASP B 1 158 ? -14.516 -16.266 -6.184 1 98.69 158 ASP B N 1
ATOM 3183 C CA . ASP B 1 158 ? -14.586 -17.641 -5.703 1 98.69 158 ASP B CA 1
ATOM 3184 C C . ASP B 1 158 ? -13.312 -18.016 -4.938 1 98.69 158 ASP B C 1
ATOM 3186 O O . ASP B 1 158 ? -13.383 -18.703 -3.912 1 98.69 158 ASP B O 1
ATOM 3190 N N . VAL B 1 159 ? -12.18 -17.578 -5.453 1 98.69 159 VAL B N 1
ATOM 3191 C CA . VAL B 1 159 ? -10.898 -17.906 -4.844 1 98.69 159 VAL B CA 1
ATOM 3192 C C . VAL B 1 159 ? -10 -16.672 -4.836 1 98.69 159 VAL B C 1
ATOM 3194 O O . VAL B 1 159 ? -9.953 -15.922 -5.816 1 98.69 159 VAL B O 1
ATOM 3197 N N . ALA B 1 160 ? -9.383 -16.422 -3.736 1 98.94 160 ALA B N 1
ATOM 3198 C CA . ALA B 1 160 ? -8.305 -15.453 -3.643 1 98.94 160 ALA B CA 1
ATOM 3199 C C . ALA B 1 160 ? -6.98 -16.125 -3.297 1 98.94 160 ALA B C 1
ATOM 3201 O O . ALA B 1 160 ? -6.855 -16.75 -2.24 1 98.94 160 ALA B O 1
ATOM 3202 N N . CYS B 1 161 ? -6.02 -16.078 -4.219 1 98.94 161 CYS B N 1
ATOM 3203 C CA . CYS B 1 161 ? -4.652 -16.516 -3.951 1 98.94 161 CYS B CA 1
ATOM 3204 C C . CYS B 1 161 ? -3.82 -15.367 -3.385 1 98.94 161 CYS B C 1
ATOM 3206 O O . CYS B 1 161 ? -3.551 -14.391 -4.082 1 98.94 161 CYS B O 1
ATOM 3208 N N . LEU B 1 162 ? -3.426 -15.508 -2.148 1 98.94 162 LEU B N 1
ATOM 3209 C CA . LEU B 1 162 ? -2.805 -14.406 -1.431 1 98.94 162 LEU B CA 1
ATOM 3210 C C . LEU B 1 162 ? -1.511 -14.852 -0.759 1 98.94 162 LEU B C 1
ATOM 3212 O O . LEU B 1 162 ? -1.438 -15.953 -0.213 1 98.94 162 LEU B O 1
ATOM 3216 N N . PRO B 1 163 ? -0.469 -13.969 -0.821 1 98.94 163 PRO B N 1
ATOM 3217 C CA . PRO B 1 163 ? 0.706 -14.273 -0.004 1 98.94 163 PRO B CA 1
ATOM 3218 C C . PRO B 1 163 ? 0.406 -14.258 1.493 1 98.94 163 PRO B C 1
ATOM 3220 O O . PRO B 1 163 ? -0.519 -13.57 1.932 1 98.94 163 PRO B O 1
ATOM 3223 N N . VAL B 1 164 ? 1.244 -15.031 2.25 1 98.88 164 VAL B N 1
ATOM 3224 C CA . VAL B 1 164 ? 0.853 -15.133 3.652 1 98.88 164 VAL B CA 1
ATOM 3225 C C . VAL B 1 164 ? 2.098 -15.125 4.535 1 98.88 164 VAL B C 1
ATOM 3227 O O . VAL B 1 164 ? 2 -15.289 5.754 1 98.88 164 VAL B O 1
ATOM 3230 N N . ASN B 1 165 ? 3.248 -14.906 3.998 1 98.69 165 ASN B N 1
ATOM 3231 C CA . ASN B 1 165 ? 4.449 -15.227 4.762 1 98.69 165 ASN B CA 1
ATOM 3232 C C . ASN B 1 165 ? 4.984 -14.008 5.504 1 98.69 165 ASN B C 1
ATOM 3234 O O . ASN B 1 165 ? 5.848 -14.133 6.371 1 98.69 165 ASN B O 1
ATOM 3238 N N . ALA B 1 166 ? 4.508 -12.812 5.246 1 98.44 166 ALA B N 1
ATOM 3239 C CA . ALA B 1 166 ? 4.996 -11.594 5.895 1 98.44 166 ALA B CA 1
ATOM 3240 C C . ALA B 1 166 ? 6.52 -11.578 5.957 1 98.44 166 ALA B C 1
ATOM 3242 O O . ALA B 1 166 ? 7.102 -11.367 7.023 1 98.44 166 ALA B O 1
ATOM 3243 N N . ALA B 1 167 ? 7.141 -11.773 4.844 1 97.75 167 ALA B N 1
ATOM 3244 C CA . ALA B 1 167 ? 8.594 -11.914 4.828 1 97.75 167 ALA B CA 1
ATOM 3245 C C . ALA B 1 167 ? 9.281 -10.586 5.129 1 97.75 167 ALA B C 1
ATOM 3247 O O . ALA B 1 167 ? 8.82 -9.531 4.68 1 97.75 167 ALA B O 1
ATOM 3248 N N . ILE B 1 168 ? 10.328 -10.617 5.898 1 97.62 168 ILE B N 1
ATOM 3249 C CA . ILE B 1 168 ? 11.227 -9.492 6.121 1 97.62 168 ILE B CA 1
ATOM 3250 C C . ILE B 1 168 ? 12.578 -9.773 5.477 1 97.62 168 ILE B C 1
ATOM 3252 O O . ILE B 1 168 ? 13.156 -10.844 5.68 1 97.62 168 ILE B O 1
ATOM 3256 N N . VAL B 1 169 ? 13.023 -8.891 4.633 1 96.06 169 VAL B N 1
ATOM 3257 C CA . VAL B 1 169 ? 14.258 -9.102 3.885 1 96.06 169 VAL B CA 1
ATOM 3258 C C . VAL B 1 169 ? 15.32 -8.102 4.344 1 96.06 169 VAL B C 1
ATOM 3260 O O . VAL B 1 169 ? 15.016 -6.938 4.613 1 96.06 169 VAL B O 1
ATOM 3263 N N . GLU B 1 170 ? 16.609 -8.531 4.348 1 94.06 170 GLU B N 1
ATOM 3264 C CA . GLU B 1 170 ? 17.703 -7.68 4.793 1 94.06 170 GLU B CA 1
ATOM 3265 C C . GLU B 1 170 ? 18.609 -7.305 3.627 1 94.06 170 GLU B C 1
ATOM 3267 O O . GLU B 1 170 ? 19.422 -6.375 3.736 1 94.06 170 GLU B O 1
ATOM 3272 N N . PHE B 1 171 ? 18.438 -7.949 2.521 1 90.5 171 PHE B N 1
ATOM 3273 C CA . PHE B 1 171 ? 19.391 -7.797 1.429 1 90.5 171 PHE B CA 1
ATOM 3274 C C . PHE B 1 171 ? 18.938 -6.719 0.455 1 90.5 171 PHE B C 1
ATOM 3276 O O . PHE B 1 171 ? 19.688 -6.301 -0.423 1 90.5 171 PHE B O 1
ATOM 3283 N N . ARG B 1 172 ? 17.812 -6.402 0.45 1 88.06 172 ARG B N 1
ATOM 3284 C CA . ARG B 1 172 ? 17.266 -5.418 -0.481 1 88.06 172 ARG B CA 1
ATOM 3285 C C . ARG B 1 172 ? 16.703 -4.207 0.262 1 88.06 172 ARG B C 1
ATOM 3287 O O . ARG B 1 172 ? 16.266 -4.324 1.409 1 88.06 172 ARG B O 1
ATOM 3294 N N . GLY B 1 173 ? 16.703 -3.156 -0.493 1 84.19 173 GLY B N 1
ATOM 3295 C CA . GLY B 1 173 ? 16.203 -1.942 0.132 1 84.19 173 GLY B CA 1
ATOM 3296 C C . GLY B 1 173 ? 17.234 -1.257 1.012 1 84.19 173 GLY B C 1
ATOM 3297 O O . GLY B 1 173 ? 17.047 -1.153 2.227 1 84.19 173 GLY B O 1
ATOM 3298 N N . ASP B 1 174 ? 18.188 -0.66 0.682 1 87.5 174 ASP B N 1
ATOM 3299 C CA . ASP B 1 174 ? 19.266 -0.022 1.438 1 87.5 174 ASP B CA 1
ATOM 3300 C C . ASP B 1 174 ? 18.859 1.377 1.895 1 87.5 174 ASP B C 1
ATOM 3302 O O . ASP B 1 174 ? 18.828 2.316 1.096 1 87.5 174 ASP B O 1
ATOM 3306 N N . PRO B 1 175 ? 18.656 1.5 3.211 1 92.25 175 PRO B N 1
ATOM 3307 C CA . PRO B 1 175 ? 18.719 0.475 4.258 1 92.25 175 PRO B CA 1
ATOM 3308 C C . PRO B 1 175 ? 17.484 -0.426 4.258 1 92.25 175 PRO B C 1
ATOM 3310 O O . PRO B 1 175 ? 16.438 -0.058 3.707 1 92.25 175 PRO B O 1
ATOM 3313 N N . PRO B 1 176 ? 17.594 -1.614 4.863 1 95.31 176 PRO B N 1
ATOM 3314 C CA . PRO B 1 176 ? 16.391 -2.432 5.051 1 95.31 176 PRO B CA 1
ATOM 3315 C C . PRO B 1 176 ? 15.367 -1.781 5.984 1 95.31 176 PRO B C 1
ATOM 3317 O O . PRO B 1 176 ? 15.75 -1.108 6.945 1 95.31 176 PRO B O 1
ATOM 3320 N N . SER B 1 177 ? 14.125 -1.972 5.734 1 96.31 177 SER B N 1
ATOM 3321 C CA . SER B 1 177 ? 13.078 -1.328 6.516 1 96.31 177 SER B CA 1
ATOM 3322 C C . SER B 1 177 ? 12.805 -2.092 7.809 1 96.31 177 SER B C 1
ATOM 3324 O O . SER B 1 177 ? 12.281 -1.525 8.773 1 96.31 177 SER B O 1
ATOM 3326 N N . GLY B 1 178 ? 13.125 -3.424 7.758 1 96.88 178 GLY B N 1
ATOM 3327 C CA . GLY B 1 178 ? 12.734 -4.281 8.867 1 96.88 178 GLY B CA 1
ATOM 3328 C C . GLY B 1 178 ? 11.242 -4.566 8.906 1 96.88 178 GLY B C 1
ATOM 3329 O O . GLY B 1 178 ? 10.734 -5.105 9.891 1 96.88 178 GLY B O 1
ATOM 3330 N N . GLN B 1 179 ? 10.492 -4.152 7.91 1 98.12 179 GLN B N 1
ATOM 3331 C CA . GLN B 1 179 ? 9.047 -4.371 7.809 1 98.12 179 GLN B CA 1
ATOM 3332 C C . GLN B 1 179 ? 8.727 -5.457 6.789 1 98.12 179 GLN B C 1
ATOM 3334 O O . GLN B 1 179 ? 9.508 -5.707 5.871 1 98.12 179 GLN B O 1
ATOM 3339 N N . PRO B 1 180 ? 7.59 -6.121 6.957 1 98.25 180 PRO B N 1
ATOM 3340 C CA . PRO B 1 180 ? 7.207 -7.156 5.996 1 98.25 180 PRO B CA 1
ATOM 3341 C C . PRO B 1 180 ? 7.102 -6.629 4.566 1 98.25 180 PRO B C 1
ATOM 3343 O O . PRO B 1 180 ? 6.684 -5.488 4.355 1 98.25 180 PRO B O 1
ATOM 3346 N N . ILE B 1 181 ? 7.414 -7.543 3.592 1 98 181 ILE B N 1
ATOM 3347 C CA . ILE B 1 181 ? 7.348 -7.164 2.184 1 98 181 ILE B CA 1
ATOM 3348 C C . ILE B 1 181 ? 6.145 -7.832 1.524 1 98 181 ILE B C 1
ATOM 3350 O O . ILE B 1 181 ? 5.98 -7.762 0.305 1 98 181 ILE B O 1
ATOM 3354 N N . SER B 1 182 ? 5.285 -8.523 2.264 1 98.75 182 SER B N 1
ATOM 3355 C CA . SER B 1 182 ? 4.051 -9.164 1.821 1 98.75 182 SER B CA 1
ATOM 3356 C C . SER B 1 182 ? 3.043 -9.266 2.961 1 98.75 182 SER B C 1
ATOM 3358 O O . SER B 1 182 ? 3.336 -8.883 4.094 1 98.75 182 SER B O 1
ATOM 3360 N N . LEU B 1 183 ? 1.862 -9.766 2.693 1 98.94 183 LEU B N 1
ATOM 3361 C CA . LEU B 1 183 ? 0.784 -9.859 3.672 1 98.94 183 LEU B CA 1
ATOM 3362 C C . LEU B 1 183 ? 1.151 -10.82 4.793 1 98.94 183 LEU B C 1
ATOM 3364 O O . LEU B 1 183 ? 1.791 -11.852 4.551 1 98.94 183 LEU B O 1
ATOM 3368 N N . SER B 1 184 ? 0.731 -10.531 6.031 1 98.81 184 SER B N 1
ATOM 3369 C CA . SER B 1 184 ? 0.678 -11.523 7.102 1 98.81 184 SER B CA 1
ATOM 3370 C C . SER B 1 184 ? -0.503 -12.469 6.918 1 98.81 184 SER B C 1
ATOM 3372 O O . SER B 1 184 ? -1.405 -12.195 6.125 1 98.81 184 SER B O 1
ATOM 3374 N N . PRO B 1 185 ? -0.472 -13.562 7.695 1 98.88 185 PRO B N 1
ATOM 3375 C CA . PRO B 1 185 ? -1.616 -14.477 7.633 1 98.88 185 PRO B CA 1
ATOM 3376 C C . PRO B 1 185 ? -2.941 -13.781 7.93 1 98.88 185 PRO B C 1
ATOM 3378 O O . PRO B 1 185 ? -3.926 -13.984 7.215 1 98.88 185 PRO B O 1
ATOM 3381 N N . GLU B 1 186 ? -2.992 -12.914 8.953 1 98.81 186 GLU B N 1
ATOM 3382 C CA . GLU B 1 186 ? -4.215 -12.211 9.32 1 98.81 186 GLU B CA 1
ATOM 3383 C C . GLU B 1 186 ? -4.637 -11.234 8.227 1 98.81 186 GLU B C 1
ATOM 3385 O O . GLU B 1 186 ? -5.824 -11.117 7.914 1 98.81 186 GLU B O 1
ATOM 3390 N N . GLN B 1 187 ? -3.678 -10.555 7.66 1 98.88 187 GLN B N 1
ATOM 3391 C CA . GLN B 1 187 ? -3.975 -9.602 6.594 1 98.88 187 GLN B CA 1
ATOM 3392 C C . GLN B 1 187 ? -4.52 -10.312 5.359 1 98.88 187 GLN B C 1
ATOM 3394 O O . GLN B 1 187 ? -5.414 -9.797 4.684 1 98.88 187 GLN B O 1
ATOM 3399 N N . ALA B 1 188 ? -3.939 -11.438 5.027 1 98.94 188 ALA B N 1
ATOM 3400 C CA . ALA B 1 188 ? -4.426 -12.203 3.885 1 98.94 188 ALA B CA 1
ATOM 3401 C C . ALA B 1 188 ? -5.891 -12.586 4.062 1 98.94 188 ALA B C 1
ATOM 3403 O O . ALA B 1 188 ? -6.691 -12.445 3.133 1 98.94 188 ALA B O 1
ATOM 3404 N N . VAL B 1 189 ? -6.238 -13.07 5.258 1 98.88 189 VAL B N 1
ATOM 3405 C CA . VAL B 1 189 ? -7.617 -13.461 5.535 1 98.88 189 VAL B CA 1
ATOM 3406 C C . VAL B 1 189 ? -8.523 -12.234 5.469 1 98.88 189 VAL B C 1
ATOM 3408 O O . VAL B 1 189 ? -9.617 -12.297 4.902 1 98.88 189 VAL B O 1
ATOM 3411 N N . SER B 1 190 ? -8.078 -11.133 6.039 1 98.69 190 SER B N 1
ATOM 3412 C CA . SER B 1 190 ? -8.844 -9.898 5.977 1 98.69 190 SER B CA 1
ATOM 3413 C C . SER B 1 190 ? -9.078 -9.461 4.535 1 98.69 190 SER B C 1
ATOM 3415 O O . SER B 1 190 ? -10.18 -9.039 4.176 1 98.69 190 SER B O 1
ATOM 3417 N N . ALA B 1 191 ? -8.031 -9.523 3.711 1 98.88 191 ALA B N 1
ATOM 3418 C CA . ALA B 1 191 ? -8.164 -9.164 2.301 1 98.88 191 ALA B CA 1
ATOM 3419 C C . ALA B 1 191 ? -9.203 -10.047 1.607 1 98.88 191 ALA B C 1
ATOM 3421 O O . ALA B 1 191 ? -10.047 -9.547 0.856 1 98.88 191 ALA B O 1
ATOM 3422 N N . ALA B 1 192 ? -9.109 -11.312 1.874 1 98.81 192 ALA B N 1
ATOM 3423 C CA . ALA B 1 192 ? -10.07 -12.242 1.284 1 98.81 192 ALA B CA 1
ATOM 3424 C C . ALA B 1 192 ? -11.5 -11.891 1.696 1 98.81 192 ALA B C 1
ATOM 3426 O O . ALA B 1 192 ? -12.414 -11.898 0.866 1 98.81 192 ALA B O 1
ATOM 3427 N N . LYS B 1 193 ? -11.648 -11.617 2.971 1 98.31 193 LYS B N 1
ATOM 3428 C CA . LYS B 1 193 ? -12.969 -11.25 3.48 1 98.31 193 LYS B CA 1
ATOM 3429 C C . LYS B 1 193 ? -13.508 -10.008 2.766 1 98.31 193 LYS B C 1
ATOM 3431 O O . LYS B 1 193 ? -14.648 -10.008 2.297 1 98.31 193 LYS B O 1
ATOM 3436 N N . VAL B 1 194 ? -12.719 -8.961 2.65 1 98.38 194 VAL B N 1
ATOM 3437 C CA . VAL B 1 194 ? -13.133 -7.719 2.014 1 98.38 194 VAL B CA 1
ATOM 3438 C C . VAL B 1 194 ? -13.422 -7.969 0.535 1 98.38 194 VAL B C 1
ATOM 3440 O O . VAL B 1 194 ? -14.375 -7.406 -0.02 1 98.38 194 VAL B O 1
ATOM 3443 N N . LEU B 1 195 ? -12.648 -8.852 -0.125 1 98.69 195 LEU B N 1
ATOM 3444 C CA . LEU B 1 195 ? -12.805 -9.172 -1.539 1 98.69 195 LEU B CA 1
ATOM 3445 C C . LEU B 1 195 ? -14.062 -10 -1.771 1 98.69 195 LEU B C 1
ATOM 3447 O O . LEU B 1 195 ? -14.477 -10.203 -2.916 1 98.69 195 LEU B O 1
ATOM 3451 N N . GLY B 1 196 ? -14.711 -10.461 -0.685 1 98.12 196 GLY B N 1
ATOM 3452 C CA . GLY B 1 196 ? -15.852 -11.352 -0.801 1 98.12 196 GLY B CA 1
ATOM 3453 C C . GLY B 1 196 ? -15.484 -12.719 -1.351 1 98.12 196 GLY B C 1
ATOM 3454 O O . GLY B 1 196 ? -16.266 -13.328 -2.076 1 98.12 196 GLY B O 1
ATOM 3455 N N . ALA B 1 197 ? -14.227 -13.164 -1.097 1 98.56 197 ALA B N 1
ATOM 3456 C CA . ALA B 1 197 ? -13.773 -14.461 -1.584 1 98.56 197 ALA B CA 1
ATOM 3457 C C . ALA B 1 197 ? -14.383 -15.594 -0.767 1 98.56 197 ALA B C 1
ATOM 3459 O O . ALA B 1 197 ? -14.453 -15.516 0.462 1 98.56 197 ALA B O 1
ATOM 3460 N N . LYS B 1 198 ? -14.797 -16.641 -1.485 1 97.94 198 LYS B N 1
ATOM 3461 C CA . LYS B 1 198 ? -15.305 -17.812 -0.79 1 97.94 198 LYS B CA 1
ATOM 3462 C C . LYS B 1 198 ? -14.18 -18.578 -0.099 1 97.94 198 LYS B C 1
ATOM 3464 O O . LYS B 1 198 ? -14.359 -19.109 1.001 1 97.94 198 LYS B O 1
ATOM 3469 N N . MET B 1 199 ? -13.039 -18.625 -0.777 1 97.56 199 MET B N 1
ATOM 3470 C CA . MET B 1 199 ? -11.898 -19.375 -0.265 1 97.56 199 MET B CA 1
ATOM 3471 C C . MET B 1 199 ? -10.594 -18.609 -0.479 1 97.56 199 MET B C 1
ATOM 3473 O O . MET B 1 199 ? -10.445 -17.891 -1.475 1 97.56 199 MET B O 1
ATOM 3477 N N . VAL B 1 200 ? -9.719 -18.844 0.432 1 98.69 200 VAL B N 1
ATOM 3478 C CA . VAL B 1 200 ? -8.344 -18.359 0.302 1 98.69 200 VAL B CA 1
ATOM 3479 C C . VAL B 1 200 ? -7.418 -19.547 0.02 1 98.69 200 VAL B C 1
ATOM 3481 O O . VAL B 1 200 ? -7.504 -20.578 0.678 1 98.69 200 VAL B O 1
ATOM 3484 N N . ILE B 1 201 ? -6.582 -19.422 -0.973 1 98.88 201 ILE B N 1
ATOM 3485 C CA . ILE B 1 201 ? -5.441 -20.297 -1.202 1 98.88 201 ILE B CA 1
ATOM 3486 C C . ILE B 1 201 ? -4.145 -19.547 -0.898 1 98.88 201 ILE B C 1
ATOM 3488 O O . ILE B 1 201 ? -3.77 -18.625 -1.619 1 98.88 201 ILE B O 1
ATOM 3492 N N . PRO B 1 202 ? -3.496 -19.953 0.221 1 98.88 202 PRO B N 1
ATOM 3493 C CA . PRO B 1 202 ? -2.236 -19.266 0.537 1 98.88 202 PRO B CA 1
ATOM 3494 C C . PRO B 1 202 ? -1.137 -19.562 -0.481 1 98.88 202 PRO B C 1
ATOM 3496 O O . PRO B 1 202 ? -1.011 -20.688 -0.952 1 98.88 202 PRO B O 1
ATOM 3499 N N . ILE B 1 203 ? -0.398 -18.516 -0.806 1 98.81 203 ILE B N 1
ATOM 3500 C CA . ILE B 1 203 ? 0.761 -18.625 -1.684 1 98.81 203 ILE B CA 1
ATOM 3501 C C . ILE B 1 203 ? 1.955 -17.906 -1.055 1 98.81 203 ILE B C 1
ATOM 3503 O O . ILE B 1 203 ? 1.848 -17.359 0.041 1 98.81 203 ILE B O 1
ATOM 3507 N N . HIS B 1 204 ? 3.154 -17.969 -1.781 1 98.56 204 HIS B N 1
ATOM 3508 C CA . HIS B 1 204 ? 4.344 -17.203 -1.417 1 98.56 204 HIS B CA 1
ATOM 3509 C C . HIS B 1 204 ? 4.809 -17.562 -0.006 1 98.56 204 HIS B C 1
ATOM 3511 O O . HIS B 1 204 ? 4.992 -16.672 0.826 1 98.56 204 HIS B O 1
ATOM 3517 N N . TYR B 1 205 ? 4.773 -18.781 0.284 1 97.62 205 TYR B N 1
ATOM 3518 C CA . TYR B 1 205 ? 5.305 -19.281 1.548 1 97.62 205 TYR B CA 1
ATOM 3519 C C . TYR B 1 205 ? 5.957 -20.656 1.365 1 97.62 205 TYR B C 1
ATOM 3521 O O . TYR B 1 205 ? 5.918 -21.219 0.273 1 97.62 205 TYR B O 1
ATOM 3529 N N . LYS B 1 206 ? 6.648 -21.203 2.289 1 94.81 206 LYS B N 1
ATOM 3530 C CA . LYS B 1 206 ? 7.223 -22.547 2.375 1 94.81 206 LYS B CA 1
ATOM 3531 C C . LYS B 1 206 ? 8.57 -22.609 1.659 1 94.81 206 LYS B C 1
ATOM 3533 O O . LYS B 1 206 ? 9.578 -22.984 2.262 1 94.81 206 LYS B O 1
ATOM 3538 N N . ALA B 1 207 ? 8.734 -22.156 0.424 1 95.5 207 ALA B N 1
ATOM 3539 C CA . ALA B 1 207 ? 9.93 -22.359 -0.392 1 95.5 207 ALA B CA 1
ATOM 3540 C C . ALA B 1 207 ? 11.117 -21.562 0.15 1 95.5 207 ALA B C 1
ATOM 3542 O O . ALA B 1 207 ? 12.25 -22.047 0.146 1 95.5 207 ALA B O 1
ATOM 3543 N N . ILE B 1 208 ? 10.82 -20.422 0.594 1 94.5 208 ILE B N 1
ATOM 3544 C CA . ILE B 1 208 ? 11.906 -19.531 0.977 1 94.5 208 ILE B CA 1
ATOM 3545 C C . ILE B 1 208 ? 11.836 -19.234 2.475 1 94.5 208 ILE B C 1
ATOM 3547 O O . ILE B 1 208 ? 10.852 -18.672 2.959 1 94.5 208 ILE B O 1
ATOM 3551 N N . ASP B 1 209 ? 12.844 -19.594 3.268 1 92.94 209 ASP B N 1
ATOM 3552 C CA . ASP B 1 209 ? 13.164 -19.219 4.641 1 92.94 209 ASP B CA 1
ATOM 3553 C C . ASP B 1 209 ? 14.664 -19.328 4.902 1 92.94 209 ASP B C 1
ATOM 3555 O O . ASP B 1 209 ? 15.188 -20.438 5.109 1 92.94 209 ASP B O 1
ATOM 3559 N N . TYR B 1 210 ? 15.289 -18.188 4.871 1 94.75 210 TYR B N 1
ATOM 3560 C CA . TYR B 1 210 ? 16.75 -18.094 4.91 1 94.75 210 TYR B CA 1
ATOM 3561 C C . TYR B 1 210 ? 17.203 -16.953 5.812 1 94.75 210 TYR B C 1
ATOM 3563 O O . TYR B 1 210 ? 17.812 -15.984 5.344 1 94.75 210 TYR B O 1
ATOM 3571 N N . PRO B 1 211 ? 17.047 -17.047 7.105 1 92.88 211 PRO B N 1
ATOM 3572 C CA . PRO B 1 211 ? 17.406 -15.961 8.031 1 92.88 211 PRO B CA 1
ATOM 3573 C C . PRO B 1 211 ? 18.922 -15.742 8.125 1 92.88 211 PRO B C 1
ATOM 3575 O O . PRO B 1 211 ? 19.688 -16.688 7.996 1 92.88 211 PRO B O 1
ATOM 3578 N N . PRO B 1 212 ? 19.266 -14.586 8.383 1 92.5 212 PRO B N 1
ATOM 3579 C CA . PRO B 1 212 ? 18.469 -13.375 8.586 1 92.5 212 PRO B CA 1
ATOM 3580 C C . PRO B 1 212 ? 18.156 -12.656 7.273 1 92.5 212 PRO B C 1
ATOM 3582 O O . PRO B 1 212 ? 17.484 -11.617 7.281 1 92.5 212 PRO B O 1
ATOM 3585 N N . ILE B 1 213 ? 18.578 -13.141 6.176 1 93.81 213 ILE B N 1
ATOM 3586 C CA . ILE B 1 213 ? 18.516 -12.484 4.875 1 93.81 213 ILE B CA 1
ATOM 3587 C C . ILE B 1 213 ? 17.062 -12.422 4.406 1 93.81 213 ILE B C 1
ATOM 3589 O O . ILE B 1 213 ? 16.609 -11.391 3.898 1 93.81 213 ILE B O 1
ATOM 3593 N N . TYR B 1 214 ? 16.297 -13.453 4.605 1 96.06 214 TYR B N 1
ATOM 3594 C CA . TYR B 1 214 ? 14.891 -13.609 4.27 1 96.06 214 TYR B CA 1
ATOM 3595 C C . TYR B 1 214 ? 14.156 -14.414 5.336 1 96.06 214 TYR B C 1
ATOM 3597 O O . TYR B 1 214 ? 14.328 -15.633 5.426 1 96.06 214 TYR B O 1
ATOM 3605 N N . ARG B 1 215 ? 13.32 -13.75 6.102 1 96.25 215 ARG B N 1
ATOM 3606 C CA . ARG B 1 215 ? 12.672 -14.406 7.234 1 96.25 215 ARG B CA 1
ATOM 3607 C C . ARG B 1 215 ? 11.164 -14.492 7.035 1 96.25 215 ARG B C 1
ATOM 3609 O O . ARG B 1 215 ? 10.5 -13.469 6.848 1 96.25 215 ARG B O 1
ATOM 3616 N N . GLN B 1 216 ? 10.648 -15.672 7.008 1 97.06 216 GLN B N 1
ATOM 3617 C CA . GLN B 1 216 ? 9.203 -15.898 7.031 1 97.06 216 GLN B CA 1
ATOM 3618 C C . GLN B 1 216 ? 8.648 -15.773 8.445 1 97.06 216 GLN B C 1
ATOM 3620 O O . GLN B 1 216 ? 9.328 -16.125 9.414 1 97.06 216 GLN B O 1
ATOM 3625 N N . THR B 1 217 ? 7.383 -15.289 8.539 1 97.88 217 THR B N 1
ATOM 3626 C CA . THR B 1 217 ? 6.773 -15.148 9.852 1 97.88 217 THR B CA 1
ATOM 3627 C C . THR B 1 217 ? 6.566 -16.516 10.5 1 97.88 217 THR B C 1
ATOM 3629 O O . THR B 1 217 ? 6.289 -17.5 9.82 1 97.88 217 THR B O 1
ATOM 3632 N N . PRO B 1 218 ? 6.672 -16.625 11.82 1 97.44 218 PRO B N 1
ATOM 3633 C CA . PRO B 1 218 ? 6.441 -17.906 12.5 1 97.44 218 PRO B CA 1
ATOM 3634 C C . PRO B 1 218 ? 4.965 -18.266 12.578 1 97.44 218 PRO B C 1
ATOM 3636 O O . PRO B 1 218 ? 4.098 -17.406 12.406 1 97.44 218 PRO B O 1
ATOM 3639 N N . ASP B 1 219 ? 4.676 -19.531 12.82 1 98.06 219 ASP B N 1
ATOM 3640 C CA . ASP B 1 219 ? 3.354 -20.078 13.094 1 98.06 219 ASP B CA 1
ATOM 3641 C C . ASP B 1 219 ? 2.354 -19.688 12.016 1 98.06 219 ASP B C 1
ATOM 3643 O O . ASP B 1 219 ? 1.19 -19.406 12.312 1 98.06 219 ASP B O 1
ATOM 3647 N N . LEU B 1 220 ? 2.9 -19.609 10.828 1 97.62 220 LEU B N 1
ATOM 3648 C CA . LEU B 1 220 ? 2.172 -19.062 9.688 1 97.62 220 LEU B CA 1
ATOM 3649 C C . LEU B 1 220 ? 0.852 -19.797 9.484 1 97.62 220 LEU B C 1
ATOM 3651 O O . LEU B 1 220 ? -0.211 -19.172 9.453 1 97.62 220 LEU B O 1
ATOM 3655 N N . LEU B 1 221 ? 0.812 -21.125 9.344 1 97.94 221 LEU B N 1
ATOM 3656 C CA . LEU B 1 221 ? -0.384 -21.906 9.016 1 97.94 221 LEU B CA 1
ATOM 3657 C C . LEU B 1 221 ? -1.388 -21.859 10.164 1 97.94 221 LEU B C 1
ATOM 3659 O O . LEU B 1 221 ? -2.598 -21.781 9.93 1 97.94 221 LEU B O 1
ATOM 3663 N N . GLU B 1 222 ? -0.866 -21.922 11.391 1 98.62 222 GLU B N 1
ATOM 3664 C CA . GLU B 1 222 ? -1.737 -21.828 12.562 1 98.62 222 GLU B CA 1
ATOM 3665 C C . GLU B 1 222 ? -2.455 -20.484 12.602 1 98.62 222 GLU B C 1
ATOM 3667 O O . GLU B 1 222 ? -3.656 -20.422 12.875 1 98.62 222 GLU B O 1
ATOM 3672 N N . ARG B 1 223 ? -1.701 -19.469 12.367 1 98.75 223 ARG B N 1
ATOM 3673 C CA . ARG B 1 223 ? -2.258 -18.109 12.352 1 98.75 223 ARG B CA 1
ATOM 3674 C C . ARG B 1 223 ? -3.279 -17.969 11.234 1 98.75 223 ARG B C 1
ATOM 3676 O O . ARG B 1 223 ? -4.324 -17.328 11.422 1 98.75 223 ARG B O 1
ATOM 3683 N N . LEU B 1 224 ? -2.986 -18.5 10.102 1 98.62 224 LEU B N 1
ATOM 3684 C CA . LEU B 1 224 ? -3.895 -18.469 8.961 1 98.62 224 LEU B CA 1
ATOM 3685 C C . LEU B 1 224 ? -5.203 -19.188 9.281 1 98.62 224 LEU B C 1
ATOM 3687 O O . LEU B 1 224 ? -6.285 -18.641 9.055 1 98.62 224 LEU B O 1
ATOM 3691 N N . GLN B 1 225 ? -5.109 -20.375 9.812 1 98.69 225 GLN B N 1
ATOM 3692 C CA . GLN B 1 225 ? -6.281 -21.172 10.156 1 98.69 225 GLN B CA 1
ATOM 3693 C C . GLN B 1 225 ? -7.141 -20.484 11.203 1 98.69 225 GLN B C 1
ATOM 3695 O O . GLN B 1 225 ? -8.367 -20.422 11.078 1 98.69 225 GLN B O 1
ATOM 3700 N N . ALA B 1 226 ? -6.512 -19.969 12.234 1 98.75 226 ALA B N 1
ATOM 3701 C CA . ALA B 1 226 ? -7.227 -19.281 13.297 1 98.75 226 ALA B CA 1
ATOM 3702 C C . ALA B 1 226 ? -7.969 -18.062 12.75 1 98.75 226 ALA B C 1
ATOM 3704 O O . ALA B 1 226 ? -9.141 -17.844 13.07 1 98.75 226 ALA B O 1
ATOM 3705 N N . SER B 1 227 ? -7.289 -17.297 11.914 1 98.69 227 SER B N 1
ATOM 3706 C CA . SER B 1 227 ? -7.898 -16.094 11.344 1 98.69 227 SER B CA 1
ATOM 3707 C C . SER B 1 227 ? -9.055 -16.453 10.414 1 98.69 227 SER B C 1
ATOM 3709 O O . SER B 1 227 ? -10.102 -15.812 10.445 1 98.69 227 SER B O 1
ATOM 3711 N N . ALA B 1 228 ? -8.844 -17.453 9.578 1 98.69 228 ALA B N 1
ATOM 3712 C CA . ALA B 1 228 ? -9.883 -17.891 8.656 1 98.69 228 ALA B CA 1
ATOM 3713 C C . ALA B 1 228 ? -11.141 -18.328 9.406 1 98.69 228 ALA B C 1
ATOM 3715 O O . ALA B 1 228 ? -12.258 -17.969 9.023 1 98.69 228 ALA B O 1
ATOM 3716 N N . ARG B 1 229 ? -10.93 -19.094 10.469 1 98.19 229 ARG B N 1
ATOM 3717 C CA . ARG B 1 229 ? -12.047 -19.531 11.297 1 98.19 229 ARG B CA 1
ATOM 3718 C C . ARG B 1 229 ? -12.766 -18.344 11.93 1 98.19 229 ARG B C 1
ATOM 3720 O O . ARG B 1 229 ? -13.992 -18.266 11.898 1 98.19 229 ARG B O 1
ATOM 3727 N N . GLN B 1 230 ? -12.008 -17.469 12.469 1 97.5 230 GLN B N 1
ATOM 3728 C CA . GLN B 1 230 ? -12.547 -16.297 13.148 1 97.5 230 GLN B CA 1
ATOM 3729 C C . GLN B 1 230 ? -13.398 -15.453 12.195 1 97.5 230 GLN B C 1
ATOM 3731 O O . GLN B 1 230 ? -14.406 -14.875 12.602 1 97.5 230 GLN B O 1
ATOM 3736 N N . HIS B 1 231 ? -13.039 -15.391 10.938 1 96.62 231 HIS B N 1
ATOM 3737 C CA . HIS B 1 231 ? -13.68 -14.469 10.008 1 96.62 231 HIS B CA 1
ATOM 3738 C C . HIS B 1 231 ? -14.625 -15.203 9.07 1 96.62 231 HIS B C 1
ATOM 3740 O O . HIS B 1 231 ? -15.234 -14.594 8.188 1 96.62 231 HIS B O 1
ATOM 3746 N N . GLY B 1 232 ? -14.727 -16.453 9.172 1 96.62 232 GLY B N 1
ATOM 3747 C CA . GLY B 1 232 ? -15.648 -17.25 8.375 1 96.62 232 GLY B CA 1
ATOM 3748 C C . GLY B 1 232 ? -15.258 -17.328 6.914 1 96.62 232 GLY B C 1
ATOM 3749 O O . GLY B 1 232 ? -16.109 -17.266 6.031 1 96.62 232 GLY B O 1
ATOM 3750 N N . VAL B 1 233 ? -13.969 -17.328 6.613 1 97.19 233 VAL B N 1
ATOM 3751 C CA . VAL B 1 233 ? -13.461 -17.469 5.254 1 97.19 233 VAL B CA 1
ATOM 3752 C C . VAL B 1 233 ? -12.961 -18.891 5.035 1 97.19 233 VAL B C 1
ATOM 3754 O O . VAL B 1 233 ? -12.328 -19.484 5.918 1 97.19 233 VAL B O 1
ATOM 3757 N N . GLY B 1 234 ? -13.336 -19.531 3.914 1 98.44 234 GLY B N 1
ATOM 3758 C CA . GLY B 1 234 ? -12.797 -20.828 3.594 1 98.44 234 GLY B CA 1
ATOM 3759 C C . GLY B 1 234 ? -11.297 -20.812 3.342 1 98.44 234 GLY B C 1
ATOM 3760 O O . GLY B 1 234 ? -10.781 -19.891 2.705 1 98.44 234 G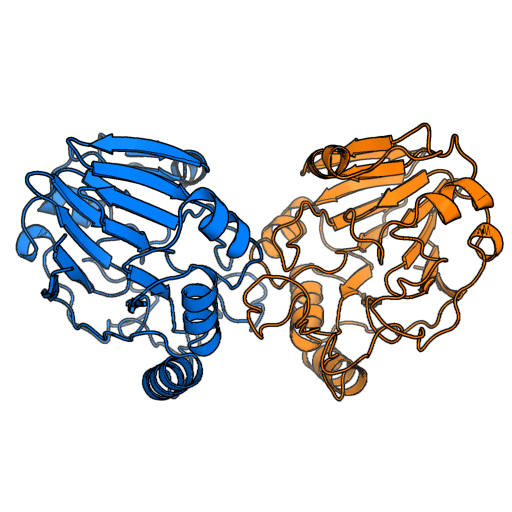LY B O 1
ATOM 3761 N N . LEU B 1 235 ? -10.617 -21.766 3.922 1 98.75 235 LEU B N 1
ATOM 3762 C CA . LEU B 1 235 ? -9.18 -21.906 3.727 1 98.75 235 LEU B CA 1
ATOM 3763 C C . LEU B 1 235 ? -8.844 -23.25 3.086 1 98.75 235 LEU B C 1
ATOM 3765 O O . LEU B 1 235 ? -9.258 -24.297 3.584 1 98.75 235 LEU B O 1
ATOM 3769 N N . ILE B 1 236 ? -8.156 -23.219 2.004 1 98.56 236 ILE B N 1
ATOM 3770 C CA . ILE B 1 236 ? -7.691 -24.438 1.35 1 98.56 236 ILE B CA 1
ATOM 3771 C C . ILE B 1 236 ? -6.176 -24.391 1.167 1 98.56 236 ILE B C 1
ATOM 3773 O O . ILE B 1 236 ? -5.668 -23.594 0.369 1 98.56 236 ILE B O 1
ATOM 3777 N N . VAL B 1 237 ? -5.531 -25.188 1.846 1 98.5 237 VAL B N 1
ATOM 3778 C CA . VAL B 1 237 ? -4.082 -25.297 1.738 1 98.5 237 VAL B CA 1
ATOM 3779 C C . VAL B 1 237 ? -3.713 -26.406 0.759 1 98.5 237 VAL B C 1
ATOM 3781 O O . VAL B 1 237 ? -4.062 -27.562 0.972 1 98.5 237 VAL B O 1
ATOM 3784 N N . LEU B 1 238 ? -3.02 -26.047 -0.279 1 98.38 238 LEU B N 1
ATOM 3785 C CA . LEU B 1 238 ? -2.635 -26.984 -1.319 1 98.38 238 LEU B CA 1
ATOM 3786 C C . LEU B 1 238 ? -1.118 -27.141 -1.386 1 98.38 238 LEU B C 1
ATOM 3788 O O . LEU B 1 238 ? -0.389 -26.141 -1.289 1 98.38 238 LEU B O 1
ATOM 3792 N N . ASP B 1 239 ? -0.666 -28.328 -1.498 1 97.44 239 ASP B N 1
ATOM 3793 C CA . ASP B 1 239 ? 0.715 -28.562 -1.91 1 97.44 239 ASP B CA 1
ATOM 3794 C C . ASP B 1 239 ? 0.855 -28.484 -3.43 1 97.44 239 ASP B C 1
ATOM 3796 O O . ASP B 1 239 ? -0.139 -28.562 -4.152 1 97.44 239 ASP B O 1
ATOM 3800 N N . SER B 1 240 ? 2.107 -28.344 -3.855 1 97.56 240 SER B N 1
ATOM 3801 C CA . SER B 1 240 ? 2.35 -28.312 -5.293 1 97.56 240 SER B CA 1
ATOM 3802 C C . SER B 1 240 ? 1.735 -29.531 -5.984 1 97.56 240 SER B C 1
ATOM 3804 O O . SER B 1 240 ? 1.84 -30.641 -5.484 1 97.56 240 SER B O 1
ATOM 3806 N N . LYS B 1 241 ? 1.045 -29.312 -7.062 1 98.12 241 LYS B N 1
ATOM 3807 C CA . LYS B 1 241 ? 0.411 -30.312 -7.93 1 98.12 241 LYS B CA 1
ATOM 3808 C C . LYS B 1 241 ? -0.982 -30.672 -7.422 1 98.12 241 LYS B C 1
ATOM 3810 O O . LYS B 1 241 ? -1.748 -31.344 -8.117 1 98.12 241 LYS B O 1
ATOM 3815 N N . GLU B 1 242 ? -1.322 -30.266 -6.195 1 98.5 242 GLU B N 1
ATOM 3816 C CA . GLU B 1 242 ? -2.697 -30.469 -5.75 1 98.5 242 GLU B CA 1
ATOM 3817 C C . GLU B 1 242 ? -3.641 -29.453 -6.395 1 98.5 242 GLU B C 1
ATOM 3819 O O . GLU B 1 242 ? -3.234 -28.344 -6.727 1 98.5 242 GLU B O 1
ATOM 3824 N N . SER B 1 243 ? -4.855 -29.906 -6.559 1 98.56 243 SER B N 1
ATOM 3825 C CA . SER B 1 243 ? -5.824 -29.078 -7.262 1 98.56 243 SER B CA 1
ATOM 3826 C C . SER B 1 243 ? -7.18 -29.094 -6.562 1 98.56 243 SER B C 1
ATOM 3828 O O . SER B 1 243 ? -7.453 -29.984 -5.758 1 98.56 243 SER B O 1
ATOM 3830 N N . ILE B 1 244 ? -7.957 -28.094 -6.832 1 98.31 244 ILE B N 1
ATOM 3831 C CA . ILE B 1 244 ? -9.375 -28.062 -6.488 1 98.31 244 ILE B CA 1
ATOM 3832 C C . ILE B 1 244 ? -10.195 -27.672 -7.719 1 98.31 244 ILE B C 1
ATOM 3834 O O . ILE B 1 244 ? -9.688 -27.016 -8.625 1 98.31 244 ILE B O 1
ATOM 3838 N N . VAL B 1 245 ? -11.398 -28.141 -7.742 1 97.06 245 VAL B N 1
ATOM 3839 C CA . VAL B 1 245 ? -12.344 -27.734 -8.773 1 97.06 245 VAL B CA 1
ATOM 3840 C C . VAL B 1 245 ? -13.453 -26.875 -8.156 1 97.06 245 VAL B C 1
ATOM 3842 O O . VAL B 1 245 ? -14.055 -27.266 -7.145 1 97.06 245 VAL B O 1
ATOM 3845 N N . LEU B 1 246 ? -13.656 -25.734 -8.695 1 94.69 246 LEU B N 1
ATOM 3846 C CA . LEU B 1 246 ? -14.664 -24.812 -8.188 1 94.69 246 LEU B CA 1
ATOM 3847 C C . LEU B 1 246 ? -16.031 -25.125 -8.789 1 94.69 246 LEU B C 1
ATOM 3849 O O . LEU B 1 246 ? -16.125 -25.562 -9.938 1 94.69 246 LEU B O 1
#

Radius of gyration: 23.35 Å; Cα contacts (8 Å, |Δi|>4): 1303; chains: 2; bounding box: 40×66×52 Å

InterPro domains:
  IPR001279 Metallo-beta-lactamase [PF12706] (20-205)
  IPR036866 Ribonuclease Z/Hydroxyacylglutathione hydrolase-like [G3DSA:3.60.15.10] (1-239)
  IPR036866 Ribonuclease Z/Hydroxyacylglutathione hydrolase-like [SSF56281] (1-226)
  IPR050114 UPF0173/UPF0282/UlaG metal-dependent hydrolases [PTHR43546] (1-243)

pLDDT: mean 97.17, std 2.89, range [77.19, 99.0]

Sequence (492 aa):
MKVTKLPWAGIKVEMDETHLVIDPLYHFPSKFGQSHEPLFPLSDFGGVEAVLITHHHPDHFDPEAIARFYGEDIPVYLPSESLRHIHPSSLKQLHGVELGQSLKLGSVEIIAAFSMDGFGDPQVSWIVRGNGQQLIHCGDTLWHGHWWNIKNAYGPFDVACLPVNAAIVEFRGDPPSGQPISLSPEQAVSAAKVLGAKMVIPIHYKAIDYPPIYRQTPDLLERLQASARQHGVGLIVLDSKESIVLMKVTKLPWAGIKVEMDETHLVIDPLYHFPSKFGQSHEPLFPLSDFGGVEAVLITHHHPDHFDPEAIARFYGEDIPVYLPSESLRHIHPSSLKQLHGVELGQSLKLGSVEIIAAFSMDGFGDPQVSWIVRGNGQQLIHCGDTLWHGHWWNIKNAYGPFDVACLPVNAAIVEFRGDPPSGQPISLSPEQAVSAAKVLGAKMVIPIHYKAIDYPPIYRQTPDLLERLQASARQHGVGLIVLDSKESIVL

Foldseek 3Di:
DKWFDAAFQKIWDDDDPAIEMFQHDADDDPVLPFFLDDHDQPCVLPEHQAYEFFADDNSRDDLPSCCVRHNQARAYEYAPQRVVVDPDGSRDHYHHDDAQDWDDDPQKIKGWHDFAFLQRGHGTWIWIDGPHAIEIRRPQGADDDCLLVLLVVPDDHQEYEFEAFQKFACPDDVHGPRGGRGHHLLSQLVSNVSSNYQEYEYGNDRTGDHPPRIHTDPPRVVSNVVNCVVSVHHYDYDDGRDMDDD/DKWFDAAFQKIWDDDVPAIEMFQHDADDDPVLPFFLDDHDQPCVLPEHQAYEFFADDNSRDDLPSCCVRHNQARAYEYAPQRVVVDPDGSRDHYHHDDAQDWDDDPQKIKGWHDFAFLQRGHGTWIWIDGPHAIEIRRPQGAQDDCLLVLLVVPDDHQEYEFEAFQKFACPDDVHGPRGGRGHHLLSQLVSNVSSNYQEYEYGNDRTGDHPPRIHTDPPRVVSNVVNCVVSVHHYDYDDGRDMDDD